Protein AF-0000000079467849 (afdb_homodimer)

Sequence (388 aa):
MTEEIRRKGDKRARTRAALMQAARELAREKGFDAVTMEEVARRAGMTSGAIYGNFKNRQDLFMAIARTDWPAILPEIPPGSTFAQKMHAFAQATLAALPDRRLAAPARLSGMAHSLNHAESRAEVLKITAQSYAAGAAWLASVLQDGDSPMPPEILVVVIHALTEGLVFQRLMTPDLVPDEVFYAAFAALASPQMTEEIRRKGDKRARTRAALMQAARELAREKGFDAVTMEEVARRAGMTSGAIYGNFKNRQDLFMAIARTDWPAILPEIPPGSTFAQKMHAFAQATLAALPDRRLAAPARLSGMAHSLNHAESRAEVLKITAQSYAAGAAWLASVLQDGDSPMPPEILVVVIHALTEGLVFQRLMTPDLVPDEVFYAAFAALASPQ

Radius of gyration: 23.15 Å; Cα contacts (8 Å, |Δi|>4): 411; chains: 2; bounding box: 91×53×36 Å

Secondary structure (DSSP, 8-state):
-HHHHHHHHHHHHHHHHHHHHHHHHHHHHH-GGG--HHHHHHHTT--HHHHHHH-SSHHHHHHHHHHHHS--------TT--HHHHHHHHHHHHHHTHHHHHHHHHHHHHHHHHHHT-HHHHHHHHHHHHHHHHHHHHHHHHHPPTTSSSS-HHHHHHHHHHHHHHHHHHHHH-GGGS-HHHHHHHHHHHHS--/-HHHHHHHHHHHHHHHHHHHHHHHHHHHHH-GGG--HHHHHHHTT--HHHHHHH-SSHHHHHHHHHHHHS--------TT--HHHHHHHHHHHHHHTHHHHHHHHHHHHHHHHHHHT-HHHHHHHHHHHHHHHHHHHHHHHHHPPTTSSSS-HHHHHHHHHHHHHHHHHHHHH-GGGS-HHHHHHHHHHHHS--

Foldseek 3Di:
DVVVVVVVVVVLVVLLVLLLVLLVVVCVVPNLVPDFLCSSQVSSVHHSVSSCVNAVGSLRSLVVNCCVLPPDQDFDDDAPDAQLRVLQRLLVSLVVCLVSCLVCVVVVVSLVVVLVVPVVSVVVVVVVVVVVLVVQLVVCVVRDDPLQFPDRSSVVSVVSVVVSVVLSVCCSVPVVVRDSVNSSVVSSVRRPRD/DVVVVVVVVVVLVVLLVLLLVLLVVVCVVPNLVPDFLCSSQVSSVHDSVSSCVNAVGSLRSLVVNCCVLPPDQDFDDDAPDAQLRVLQRLLVSLVVCLVSCLVCVVVVVSLVVVLVVDVVSVVVVVVVVVVVLVVQLVVCVVRDDPLRFPDRSSVVSVVSVVVSVVLSVCCSVPVPVRDSVNSSVVSSVRRPRD

pLDDT: mean 91.34, std 8.25, range [42.09, 98.69]

Organism: NCBI:txid2803784

Structure (mmCIF, N/CA/C/O backbone):
data_AF-0000000079467849-model_v1
#
loop_
_entity.id
_entity.type
_entity.pdbx_description
1 polymer 'TetR/AcrR family transcriptional regulator'
#
loop_
_atom_site.group_PDB
_atom_site.id
_atom_site.type_symbol
_atom_site.label_atom_id
_atom_site.label_alt_id
_atom_site.label_comp_id
_atom_site.label_asym_id
_atom_site.label_entity_id
_atom_site.label_seq_id
_atom_site.pdbx_PDB_ins_code
_atom_site.Cartn_x
_atom_site.Cartn_y
_atom_site.Cartn_z
_atom_site.occupancy
_atom_site.B_iso_or_equiv
_atom_site.auth_seq_id
_atom_site.auth_comp_id
_atom_site.auth_asym_id
_atom_site.auth_atom_id
_atom_site.pdbx_PDB_model_num
ATOM 1 N N . MET A 1 1 ? 46.875 6.262 4.211 1 66.44 1 MET A N 1
ATOM 2 C CA . MET A 1 1 ? 45.906 6.824 3.275 1 66.44 1 MET A CA 1
ATOM 3 C C . MET A 1 1 ? 44.594 6.051 3.318 1 66.44 1 MET A C 1
ATOM 5 O O . MET A 1 1 ? 43.5 6.648 3.434 1 66.44 1 MET A O 1
ATOM 9 N N . THR A 1 2 ? 44.719 4.762 3.471 1 78.06 2 THR A N 1
ATOM 10 C CA . THR A 1 2 ? 43.562 3.881 3.512 1 78.06 2 THR A CA 1
ATOM 11 C C . THR A 1 2 ? 42.812 4.039 4.832 1 78.06 2 THR A C 1
ATOM 13 O O . THR A 1 2 ? 41.562 4.07 4.848 1 78.06 2 THR A O 1
ATOM 16 N N . GLU A 1 3 ? 43.531 4.258 5.852 1 79.12 3 GLU A N 1
ATOM 17 C CA . GLU A 1 3 ? 42.938 4.391 7.172 1 79.12 3 GLU A CA 1
ATOM 18 C C . GLU A 1 3 ? 42.219 5.734 7.324 1 79.12 3 GLU A C 1
ATOM 20 O O . GLU A 1 3 ? 41.188 5.824 7.98 1 79.12 3 GLU A O 1
ATOM 25 N N . GLU A 1 4 ? 42.844 6.691 6.84 1 70.12 4 GLU A N 1
ATOM 26 C CA . GLU A 1 4 ? 42.25 8.023 6.871 1 70.12 4 GLU A CA 1
ATOM 27 C C . GLU A 1 4 ? 40.969 8.07 6.07 1 70.12 4 GLU A C 1
ATOM 29 O O . GLU A 1 4 ? 40 8.719 6.48 1 70.12 4 GLU A O 1
ATOM 34 N N . ILE A 1 5 ? 40.969 7.43 4.965 1 69.06 5 ILE A N 1
ATOM 35 C CA . ILE A 1 5 ? 39.781 7.352 4.121 1 69.06 5 ILE A CA 1
ATOM 36 C C . ILE A 1 5 ? 38.688 6.598 4.859 1 69.06 5 ILE A C 1
ATOM 38 O O . ILE A 1 5 ? 37.531 6.992 4.809 1 69.06 5 ILE A O 1
ATOM 42 N N . ARG A 1 6 ? 39.031 5.633 5.543 1 71.38 6 ARG A N 1
ATOM 43 C CA . ARG A 1 6 ? 38.062 4.852 6.309 1 71.38 6 ARG A CA 1
ATOM 44 C C . ARG A 1 6 ? 37.469 5.672 7.457 1 71.38 6 ARG A C 1
ATOM 46 O O . ARG A 1 6 ? 36.281 5.652 7.699 1 71.38 6 ARG A O 1
ATOM 53 N N . ARG A 1 7 ? 38.312 6.395 8.109 1 67.19 7 ARG A N 1
ATOM 54 C CA . ARG A 1 7 ? 37.875 7.223 9.227 1 67.19 7 ARG A CA 1
ATOM 55 C C . ARG A 1 7 ? 36.938 8.336 8.742 1 67.19 7 ARG A C 1
ATOM 57 O O . ARG A 1 7 ? 35.938 8.625 9.383 1 67.19 7 ARG A O 1
ATOM 64 N N . LYS A 1 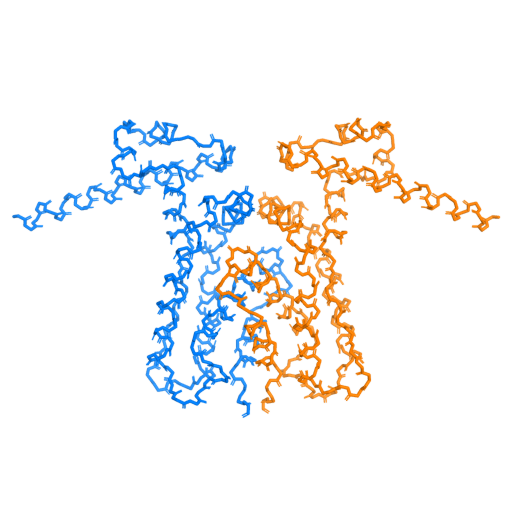8 ? 37.312 8.914 7.594 1 70.75 8 LYS A N 1
ATOM 65 C CA . LYS A 1 8 ? 36.469 9.969 7.012 1 70.75 8 LYS A CA 1
ATOM 66 C C . LYS A 1 8 ? 35.125 9.43 6.555 1 70.75 8 LYS A C 1
ATOM 68 O O . LYS A 1 8 ? 34.094 10.094 6.707 1 70.75 8 LYS A O 1
ATOM 73 N N . GLY A 1 9 ? 35.188 8.25 5.98 1 75.81 9 GLY A N 1
ATOM 74 C CA . GLY A 1 9 ? 33.969 7.559 5.598 1 75.81 9 GLY A CA 1
ATOM 75 C C . GLY A 1 9 ? 33.062 7.238 6.781 1 75.81 9 GLY A C 1
ATOM 76 O O . GLY A 1 9 ? 31.844 7.438 6.719 1 75.81 9 GLY A O 1
ATOM 77 N N . ASP A 1 10 ? 33.688 6.887 7.75 1 81.56 10 ASP A N 1
ATOM 78 C CA . ASP A 1 10 ? 32.969 6.551 8.977 1 81.56 10 ASP A CA 1
ATOM 79 C C . ASP A 1 10 ? 32.344 7.793 9.602 1 81.56 10 ASP A C 1
ATOM 81 O O . ASP A 1 10 ? 31.188 7.746 10.062 1 81.56 10 ASP A O 1
ATOM 85 N N . LYS A 1 11 ? 33.156 8.898 9.633 1 83.56 11 LYS A N 1
ATOM 86 C CA . LYS A 1 11 ? 32.625 10.148 10.18 1 83.56 11 LYS A CA 1
ATOM 87 C C . LYS A 1 11 ? 31.438 10.656 9.359 1 83.56 11 LYS A C 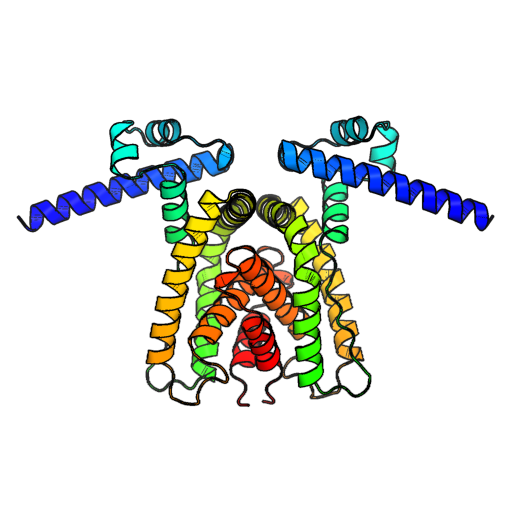1
ATOM 89 O O . LYS A 1 11 ? 30.453 11.117 9.922 1 83.56 11 LYS A O 1
ATOM 94 N N . ARG A 1 12 ? 31.578 10.547 8.039 1 87.31 12 ARG A N 1
ATOM 95 C CA . ARG A 1 12 ? 30.5 10.977 7.156 1 87.31 12 ARG A CA 1
ATOM 96 C C . ARG A 1 12 ? 29.25 10.133 7.375 1 87.31 12 ARG A C 1
ATOM 98 O O . ARG A 1 12 ? 28.125 10.664 7.391 1 87.31 12 ARG A O 1
ATOM 105 N N . ALA A 1 13 ? 29.5 8.922 7.527 1 90.25 13 ALA A N 1
ATOM 106 C CA . ALA A 1 13 ? 28.375 8.016 7.754 1 90.25 13 ALA A CA 1
ATOM 107 C C . ALA A 1 13 ? 27.672 8.328 9.062 1 90.25 13 ALA A C 1
ATOM 109 O O . ALA A 1 13 ? 26.438 8.305 9.133 1 90.25 13 ALA A O 1
ATOM 110 N N . ARG A 1 14 ? 28.391 8.656 10.016 1 91.38 14 ARG A N 1
ATOM 111 C CA . ARG A 1 14 ? 27.828 9.008 11.305 1 91.38 14 ARG A CA 1
ATOM 112 C C . ARG A 1 14 ? 27.047 10.32 11.219 1 91.38 14 ARG A C 1
ATOM 114 O O . ARG A 1 14 ? 25.953 10.438 11.797 1 91.38 14 ARG A O 1
ATOM 121 N N . THR A 1 15 ? 27.625 11.258 10.539 1 93.69 15 THR A N 1
ATOM 122 C CA . THR A 1 15 ? 26.953 12.547 10.344 1 93.69 15 THR A CA 1
ATOM 123 C C . THR A 1 15 ? 25.641 12.359 9.594 1 93.69 15 THR A C 1
ATOM 125 O O . THR A 1 15 ? 24.609 12.883 10.008 1 93.69 15 THR A O 1
ATOM 128 N N . ARG A 1 16 ? 25.734 11.625 8.57 1 94.44 16 ARG A N 1
ATOM 129 C CA . ARG A 1 16 ? 24.531 11.367 7.773 1 94.44 16 ARG A CA 1
ATOM 130 C C . ARG A 1 16 ? 23.453 10.695 8.609 1 94.44 16 ARG A C 1
ATOM 132 O O . ARG A 1 16 ? 22.281 11.078 8.547 1 94.44 16 ARG A O 1
ATOM 139 N N . ALA A 1 17 ? 23.844 9.781 9.398 1 94.69 17 ALA A N 1
ATOM 140 C CA . ALA A 1 17 ? 22.891 9.062 10.242 1 94.69 17 ALA A CA 1
ATOM 141 C C . ALA A 1 17 ? 22.234 10 11.25 1 94.69 17 ALA A C 1
ATOM 143 O O . ALA A 1 17 ? 21.031 9.914 11.5 1 94.69 17 ALA A O 1
ATOM 144 N N . ALA A 1 18 ? 23 10.859 11.82 1 95.38 18 ALA A N 1
ATOM 145 C CA . ALA A 1 18 ? 22.484 11.812 12.797 1 95.38 18 ALA A CA 1
ATOM 146 C C . ALA A 1 18 ? 21.5 12.781 12.148 1 95.38 18 ALA A C 1
ATOM 148 O O . ALA A 1 18 ? 20.469 13.109 12.734 1 95.38 18 ALA A O 1
ATOM 149 N N . LEU A 1 19 ? 21.859 13.195 10.992 1 96.44 19 LEU A N 1
ATOM 150 C CA . LEU A 1 19 ? 20.984 14.109 10.258 1 96.44 19 LEU A CA 1
ATOM 151 C C . LEU A 1 19 ? 19.672 13.43 9.883 1 96.44 19 LEU A C 1
ATOM 153 O O . LEU A 1 19 ? 18.594 14.023 10.016 1 96.44 19 LEU A O 1
ATOM 157 N N . MET A 1 20 ? 19.75 12.211 9.453 1 95.75 20 MET A N 1
ATOM 158 C CA . MET A 1 20 ? 18.547 11.469 9.094 1 95.75 20 MET A CA 1
ATOM 159 C C . MET A 1 20 ? 17.672 11.227 10.32 1 95.75 20 MET A C 1
ATOM 161 O O . MET A 1 20 ? 16.438 11.32 10.242 1 95.75 20 MET A O 1
ATOM 165 N N . GLN A 1 21 ? 18.312 10.977 11.422 1 95.25 21 GLN A N 1
ATOM 166 C CA . GLN A 1 21 ? 17.562 10.781 12.656 1 95.25 21 GLN A CA 1
ATOM 167 C C . GLN A 1 21 ? 16.828 12.062 13.062 1 95.25 21 GLN A C 1
ATOM 169 O O . GLN A 1 21 ? 15.664 12.023 13.445 1 95.25 21 GLN A O 1
ATOM 174 N N . ALA A 1 22 ? 17.484 13.133 12.969 1 96 22 ALA A N 1
ATOM 175 C CA . ALA A 1 22 ? 16.891 14.43 13.266 1 96 22 ALA A CA 1
ATOM 176 C C . ALA A 1 22 ? 15.703 14.711 12.344 1 96 22 ALA A C 1
ATOM 178 O O . ALA A 1 22 ? 14.656 15.195 12.797 1 96 22 ALA A O 1
ATOM 179 N N . ALA A 1 23 ? 15.891 14.383 11.125 1 94.88 23 ALA A N 1
ATOM 180 C CA . ALA A 1 23 ? 14.836 14.594 10.133 1 94.88 23 ALA A CA 1
ATOM 181 C C . ALA A 1 23 ? 13.609 13.734 10.453 1 94.88 23 ALA A C 1
ATOM 183 O O . ALA A 1 23 ? 12.477 14.211 10.352 1 94.88 23 ALA A O 1
ATOM 184 N N . ARG A 1 24 ? 13.828 12.5 10.828 1 91.88 24 ARG A N 1
ATOM 185 C CA . ARG A 1 24 ? 12.742 11.602 11.219 1 91.88 24 ARG A CA 1
ATOM 186 C C . ARG A 1 24 ? 11.938 12.188 12.375 1 91.88 24 ARG A C 1
ATOM 188 O O . ARG A 1 24 ? 10.703 12.164 12.352 1 91.88 24 ARG A O 1
ATOM 195 N N . GLU A 1 25 ? 12.664 12.656 13.312 1 91 25 GLU A N 1
ATOM 196 C CA . GLU A 1 25 ? 12.023 13.211 14.508 1 91 25 GLU A CA 1
ATOM 197 C C . GLU A 1 25 ? 11.195 14.445 14.164 1 91 25 GLU A C 1
ATOM 199 O O . GLU A 1 25 ? 10.055 14.578 14.617 1 91 25 GLU A O 1
ATOM 204 N N . LEU A 1 26 ? 11.734 15.289 13.383 1 90.81 26 LEU A N 1
ATOM 205 C CA . LEU A 1 26 ? 11.031 16.5 12.984 1 90.81 26 LEU A CA 1
ATOM 206 C C . LEU A 1 26 ? 9.797 16.156 12.148 1 90.81 26 LEU A C 1
ATOM 208 O O . LEU A 1 26 ? 8.734 16.75 12.344 1 90.81 26 LEU A O 1
ATOM 212 N N . ALA A 1 27 ? 9.938 15.219 11.266 1 87.19 27 ALA A N 1
ATOM 213 C CA . ALA A 1 27 ? 8.82 14.82 10.414 1 87.19 27 ALA A CA 1
ATOM 214 C C . ALA A 1 27 ? 7.684 14.234 11.25 1 87.19 27 ALA A C 1
ATOM 216 O O . ALA A 1 27 ? 6.508 14.445 10.945 1 87.19 27 ALA A O 1
ATOM 217 N N . ARG A 1 28 ? 8.07 13.5 12.25 1 81.5 28 ARG A N 1
ATOM 218 C CA . ARG A 1 28 ? 7.074 12.938 13.156 1 81.5 28 ARG A CA 1
ATOM 219 C C . ARG A 1 28 ? 6.332 14.031 13.906 1 81.5 28 ARG A C 1
ATOM 221 O O . ARG A 1 28 ? 5.133 13.922 14.156 1 81.5 28 ARG A O 1
ATOM 228 N N . GLU A 1 29 ? 7.027 15.086 14.195 1 81.81 29 GLU A N 1
ATOM 229 C CA . GLU A 1 29 ? 6.484 16.172 15.008 1 81.81 29 GLU A CA 1
ATOM 230 C C . GLU A 1 29 ? 5.617 17.109 14.172 1 81.81 29 GLU A C 1
ATOM 232 O O . GLU A 1 29 ? 4.559 17.547 14.625 1 81.81 29 GLU A O 1
ATOM 237 N N . LYS A 1 30 ? 6.051 17.391 12.914 1 81.44 30 LYS A N 1
ATOM 238 C CA . LYS A 1 30 ? 5.375 18.5 12.234 1 81.44 30 LYS A CA 1
ATOM 239 C C . LYS A 1 30 ? 5.023 18.125 10.797 1 81.44 30 LYS A C 1
ATOM 241 O O . LYS A 1 30 ? 4.426 18.938 10.07 1 81.44 30 LYS A O 1
ATOM 246 N N . GLY A 1 31 ? 5.355 16.906 10.438 1 76.56 31 GLY A N 1
ATOM 247 C CA . GLY A 1 31 ? 5.074 16.484 9.07 1 76.56 31 GLY A CA 1
ATOM 248 C C . GLY A 1 31 ? 6.223 16.75 8.117 1 76.56 31 GLY A C 1
ATOM 249 O O . GLY A 1 31 ? 6.984 17.703 8.305 1 76.56 31 GLY A O 1
ATOM 250 N N . PHE A 1 32 ? 6.32 16.062 7.047 1 77.31 32 PHE A N 1
ATOM 251 C CA . PHE A 1 32 ? 7.402 16.094 6.07 1 77.31 32 PHE A CA 1
ATOM 252 C C . PHE A 1 32 ? 7.492 17.469 5.402 1 77.31 32 PHE A C 1
ATOM 254 O O . PHE A 1 32 ? 8.586 17.984 5.184 1 77.31 32 PHE A O 1
ATOM 261 N N . ASP A 1 33 ? 6.32 18.016 5.152 1 76 33 ASP A N 1
ATOM 262 C CA . ASP A 1 33 ? 6.273 19.25 4.367 1 76 33 ASP A CA 1
ATOM 263 C C . ASP A 1 33 ? 6.77 20.438 5.184 1 76 33 ASP A C 1
ATOM 265 O O . ASP A 1 33 ? 7.203 21.453 4.617 1 76 33 ASP A O 1
ATOM 269 N N . ALA A 1 34 ? 6.785 20.266 6.43 1 83.12 34 ALA A N 1
ATOM 270 C CA . ALA A 1 34 ? 7.113 21.406 7.293 1 83.12 34 ALA A CA 1
ATOM 271 C C . ALA A 1 34 ? 8.578 21.359 7.715 1 83.12 34 ALA A C 1
ATOM 273 O O . ALA A 1 34 ? 9.07 22.297 8.352 1 83.12 34 ALA A O 1
ATOM 274 N N . VAL A 1 35 ? 9.227 20.312 7.367 1 90.75 35 VAL A N 1
ATOM 275 C CA . VAL A 1 35 ? 10.617 20.141 7.789 1 90.75 35 VAL A CA 1
ATOM 276 C C . VAL A 1 35 ? 11.539 20.906 6.832 1 90.75 35 VAL A C 1
ATOM 278 O O . VAL A 1 35 ? 11.391 20.797 5.613 1 90.75 35 VAL A O 1
ATOM 281 N N . THR A 1 36 ? 12.461 21.703 7.445 1 94.25 36 THR A N 1
ATOM 282 C CA . THR A 1 36 ? 13.453 22.375 6.625 1 94.25 36 THR A CA 1
ATOM 283 C C . THR A 1 36 ? 14.852 21.812 6.883 1 94.25 36 THR A C 1
ATOM 285 O O . THR A 1 36 ? 15.086 21.188 7.926 1 94.25 36 THR A O 1
ATOM 288 N N . MET A 1 37 ? 15.711 22.078 5.949 1 96.12 37 MET A N 1
ATOM 289 C CA . MET A 1 37 ? 17.094 21.625 6.086 1 96.12 37 MET A CA 1
ATOM 290 C C . MET A 1 37 ? 17.75 22.25 7.301 1 96.12 37 MET A C 1
ATOM 292 O O . MET A 1 37 ? 18.438 21.578 8.062 1 96.12 37 MET A O 1
ATOM 296 N N . GLU A 1 38 ? 17.5 23.469 7.496 1 96.06 38 GLU A N 1
ATOM 297 C CA . GLU A 1 38 ? 18.109 24.203 8.602 1 96.06 38 GLU A CA 1
ATOM 298 C C . GLU A 1 38 ? 17.625 23.672 9.945 1 96.06 38 GLU A C 1
ATOM 300 O O . GLU A 1 38 ? 18.406 23.562 10.891 1 96.06 38 GLU A O 1
ATOM 305 N N . GLU A 1 39 ? 16.406 23.391 10.031 1 96.31 39 GLU A N 1
ATOM 306 C CA . GLU A 1 39 ? 15.852 22.844 11.258 1 96.31 39 GLU A CA 1
ATOM 307 C C . GLU A 1 39 ? 16.469 21.484 11.586 1 96.31 39 GLU A C 1
ATOM 309 O O . GLU A 1 39 ? 16.719 21.172 12.75 1 96.31 39 GLU A O 1
ATOM 314 N N . VAL A 1 40 ? 16.672 20.672 10.547 1 97.38 40 VAL A N 1
ATOM 315 C CA . VAL A 1 40 ? 17.266 19.359 10.719 1 97.38 40 VAL A CA 1
ATOM 316 C C . VAL A 1 40 ? 18.688 19.5 11.258 1 97.38 40 VAL A C 1
ATOM 318 O O . VAL A 1 40 ? 19.078 18.812 12.203 1 97.38 40 VAL A O 1
ATOM 321 N N . ALA A 1 41 ? 19.406 20.438 10.648 1 97.25 41 ALA A N 1
ATOM 322 C CA . ALA A 1 41 ? 20.781 20.688 11.109 1 97.25 41 ALA A CA 1
ATOM 323 C C . ALA A 1 41 ? 20.797 21.109 12.57 1 97.25 41 ALA A C 1
ATOM 325 O O . ALA A 1 41 ? 21.562 20.562 13.367 1 97.25 41 ALA A O 1
ATOM 326 N N . ARG A 1 42 ? 19.922 21.984 12.875 1 97.06 42 ARG A N 1
ATOM 327 C CA . ARG A 1 42 ? 19.828 22.5 14.242 1 97.06 42 ARG A CA 1
ATOM 328 C C . ARG A 1 42 ? 19.469 21.375 15.219 1 97.06 42 ARG A C 1
ATOM 330 O O . ARG A 1 42 ? 20.094 21.25 16.281 1 97.06 42 ARG A O 1
ATOM 337 N N . ARG A 1 43 ? 18.562 20.594 14.852 1 96.62 43 ARG A N 1
ATOM 338 C CA . ARG A 1 43 ? 18.125 19.484 15.703 1 96.62 43 ARG A CA 1
ATOM 339 C C . ARG A 1 43 ? 19.25 18.484 15.914 1 96.62 43 ARG A C 1
ATOM 341 O O . ARG A 1 43 ? 19.359 17.875 16.984 1 96.62 43 ARG A O 1
ATOM 348 N N . ALA A 1 44 ? 20.047 18.312 14.93 1 96.75 44 ALA A N 1
ATOM 349 C CA . ALA A 1 44 ? 21.156 17.359 14.992 1 96.75 44 ALA A CA 1
ATOM 350 C C . ALA A 1 44 ? 22.359 17.984 15.688 1 96.75 44 ALA A C 1
ATOM 352 O O . ALA A 1 44 ? 23.375 17.312 15.883 1 96.75 44 ALA A O 1
ATOM 353 N N . GLY A 1 45 ? 22.281 19.25 16.016 1 96.69 45 GLY A N 1
ATOM 354 C CA . GLY A 1 45 ? 23.391 19.938 16.641 1 96.69 45 GLY A CA 1
ATOM 355 C C . GLY A 1 45 ? 24.531 20.219 15.672 1 96.69 45 GLY A C 1
ATOM 356 O O . GLY A 1 45 ? 25.703 20.188 16.047 1 96.69 45 GLY A O 1
ATOM 357 N N . MET A 1 46 ? 24.141 20.453 14.5 1 95.75 46 MET A N 1
ATOM 358 C CA . MET A 1 46 ? 25.156 20.625 13.461 1 95.75 46 MET A CA 1
ATOM 359 C C . MET A 1 46 ? 24.953 21.938 12.719 1 95.75 46 MET A C 1
ATOM 361 O O . MET A 1 46 ? 23.922 22.594 12.883 1 95.75 46 MET A O 1
ATOM 365 N N . THR A 1 47 ? 25.938 22.234 11.922 1 92 47 THR A N 1
ATOM 366 C CA . THR A 1 47 ? 25.875 23.469 11.141 1 92 47 THR A CA 1
ATOM 367 C C . THR A 1 47 ? 25.094 23.25 9.844 1 92 47 THR A C 1
ATOM 369 O O . THR A 1 47 ? 24.891 22.109 9.422 1 92 47 THR A O 1
ATOM 372 N N . SER A 1 48 ? 24.703 24.406 9.242 1 92.25 48 SER A N 1
ATOM 373 C CA . SER A 1 48 ? 24.062 24.344 7.934 1 92.25 48 SER A CA 1
ATOM 374 C C . SER A 1 48 ? 25 23.766 6.883 1 92.25 48 SER A C 1
ATOM 376 O O . SER A 1 48 ? 24.562 23.078 5.957 1 92.25 48 SER A O 1
ATOM 378 N N . GLY A 1 49 ? 26.188 24.031 7.066 1 91.62 49 GLY A N 1
ATOM 379 C CA . GLY A 1 49 ? 27.172 23.469 6.156 1 91.62 49 GLY A CA 1
ATOM 380 C C . GLY A 1 49 ? 27.219 21.953 6.172 1 91.62 49 GLY A C 1
ATOM 381 O O . GLY A 1 49 ? 27.375 21.312 5.125 1 91.62 49 GLY A O 1
ATOM 382 N N . ALA A 1 50 ? 27.062 21.422 7.273 1 92.06 50 ALA A N 1
ATOM 383 C CA . ALA A 1 50 ? 27.094 19.984 7.441 1 92.06 50 ALA A CA 1
ATOM 384 C C . ALA A 1 50 ? 25.938 19.312 6.707 1 92.06 50 ALA A C 1
ATOM 386 O O . ALA A 1 50 ? 26.109 18.281 6.051 1 92.06 50 ALA A O 1
ATOM 387 N N . ILE A 1 51 ? 24.672 19.875 6.828 1 94.75 51 ILE A N 1
ATOM 388 C CA . ILE A 1 51 ? 23.531 19.25 6.199 1 94.75 51 ILE A CA 1
ATOM 389 C C . ILE A 1 51 ? 23.625 19.391 4.684 1 94.75 51 ILE A C 1
ATOM 391 O O . ILE A 1 51 ? 23.328 18.438 3.945 1 94.75 51 ILE A O 1
ATOM 395 N N . TYR A 1 52 ? 24.125 20.469 4.199 1 94.69 52 TYR A N 1
ATOM 396 C CA . TYR A 1 52 ? 24.188 20.688 2.758 1 94.69 52 TYR A CA 1
ATOM 397 C C . TYR A 1 52 ? 25.391 19.984 2.146 1 94.69 52 TYR A C 1
ATOM 399 O O . TYR A 1 52 ? 25.438 19.75 0.938 1 94.69 52 TYR A O 1
ATOM 407 N N . GLY A 1 53 ? 26.344 19.672 2.936 1 94.88 53 GLY A N 1
ATOM 408 C CA . GLY A 1 53 ? 27.453 18.844 2.494 1 94.88 53 GLY A CA 1
ATOM 409 C C . GLY A 1 53 ? 27.062 17.375 2.324 1 94.88 53 GLY A C 1
ATOM 410 O O . GLY A 1 53 ? 27.703 16.641 1.584 1 94.88 53 GLY A O 1
ATOM 411 N N . ASN A 1 54 ? 26.016 17 2.959 1 95.69 54 ASN A N 1
ATOM 412 C CA . ASN A 1 54 ? 25.594 15.602 2.951 1 95.69 54 ASN A CA 1
ATOM 413 C C . ASN A 1 54 ? 24.359 15.383 2.076 1 95.69 54 ASN A C 1
ATOM 415 O O . ASN A 1 54 ? 24.188 14.305 1.507 1 95.69 54 ASN A O 1
ATOM 419 N N . PHE A 1 55 ? 23.453 16.375 2.051 1 95.88 55 PHE A N 1
ATOM 420 C CA . PHE A 1 55 ? 22.219 16.266 1.297 1 95.88 55 PHE A CA 1
ATOM 421 C C . PHE A 1 55 ? 21.969 17.531 0.483 1 95.88 55 PHE A C 1
ATOM 423 O O . PHE A 1 55 ? 22.047 18.641 1.011 1 95.88 55 PHE A O 1
ATOM 430 N N . LYS A 1 56 ? 21.609 17.328 -0.747 1 93.12 56 LYS A N 1
ATOM 431 C CA . LYS A 1 56 ? 21.438 18.438 -1.683 1 93.12 56 LYS A CA 1
ATOM 432 C C . LYS A 1 56 ? 20.219 19.266 -1.333 1 93.12 56 LYS A C 1
ATOM 434 O O . LYS A 1 56 ? 20.219 20.5 -1.508 1 93.12 56 LYS A O 1
ATOM 439 N N . ASN A 1 57 ? 19.172 18.656 -0.944 1 91.44 57 ASN A N 1
ATOM 440 C CA . ASN A 1 57 ? 17.906 19.281 -0.599 1 91.44 57 ASN A CA 1
ATOM 441 C C . ASN A 1 57 ? 17.031 18.375 0.267 1 91.44 57 ASN A C 1
ATOM 443 O O . ASN A 1 57 ? 17.453 17.266 0.626 1 91.44 57 ASN A O 1
ATOM 447 N N . ARG A 1 58 ? 15.961 18.812 0.604 1 90.94 58 ARG A N 1
ATOM 448 C CA . ARG A 1 58 ? 15.055 18.078 1.474 1 90.94 58 ARG A CA 1
ATOM 449 C C . ARG A 1 58 ? 14.641 16.75 0.841 1 90.94 58 ARG A C 1
ATOM 451 O O . ARG A 1 58 ? 14.562 15.727 1.523 1 90.94 58 ARG A O 1
ATOM 458 N N . GLN A 1 59 ? 14.445 16.812 -0.412 1 87.19 59 GLN A N 1
ATOM 459 C CA . GLN A 1 59 ? 14.031 15.602 -1.126 1 87.19 59 GLN A CA 1
ATOM 460 C C . GLN A 1 59 ? 15.117 14.531 -1.061 1 87.19 59 GLN A C 1
ATOM 462 O O . GLN A 1 59 ? 14.82 13.359 -0.809 1 87.19 59 GLN A O 1
ATOM 467 N N . ASP A 1 60 ? 16.281 14.984 -1.309 1 90.25 60 ASP A N 1
ATOM 468 C CA . ASP A 1 60 ? 17.422 14.078 -1.219 1 90.25 60 ASP A CA 1
ATOM 469 C C . ASP A 1 60 ? 17.516 13.445 0.17 1 90.25 60 ASP A C 1
ATOM 471 O O . ASP A 1 60 ? 17.766 12.25 0.299 1 90.25 60 ASP A O 1
ATOM 475 N N . LEU A 1 61 ? 17.328 14.25 1.151 1 93.19 61 LEU A N 1
ATOM 476 C CA . LEU A 1 61 ? 17.375 13.797 2.537 1 93.19 61 LEU A CA 1
ATOM 477 C C . LEU A 1 61 ? 16.281 12.766 2.807 1 93.19 61 LEU A C 1
ATOM 479 O O . LEU A 1 61 ? 16.562 11.68 3.326 1 93.19 61 LEU A O 1
ATOM 483 N N . PHE A 1 62 ? 15.109 12.992 2.387 1 89.62 62 PHE A N 1
ATOM 484 C CA . PHE A 1 62 ? 13.984 12.109 2.689 1 89.62 62 PHE A CA 1
ATOM 485 C C . PHE A 1 62 ? 14.062 10.836 1.861 1 89.62 62 PHE A C 1
ATOM 487 O O . PHE A 1 62 ? 13.664 9.758 2.324 1 89.62 62 PHE A O 1
ATOM 494 N N . MET A 1 63 ? 14.562 10.898 0.716 1 88.44 63 MET A N 1
ATOM 495 C CA . MET A 1 63 ? 14.773 9.703 -0.095 1 88.44 63 MET A CA 1
ATOM 496 C C . MET A 1 63 ? 15.812 8.781 0.542 1 88.44 63 MET A C 1
ATOM 498 O O . MET A 1 63 ? 15.672 7.559 0.507 1 88.44 63 MET A O 1
ATOM 502 N N . ALA A 1 64 ? 16.828 9.398 1.103 1 91.38 64 ALA A N 1
ATOM 503 C CA . ALA A 1 64 ? 17.828 8.617 1.814 1 91.38 64 ALA A CA 1
ATOM 504 C C . ALA A 1 64 ? 17.219 7.906 3.021 1 91.38 64 ALA A C 1
ATOM 506 O O . ALA A 1 64 ? 17.531 6.742 3.287 1 91.38 64 ALA A O 1
ATOM 507 N N . ILE A 1 65 ? 16.391 8.586 3.676 1 91.69 65 ILE A N 1
ATOM 508 C CA . ILE A 1 65 ? 15.695 8.008 4.824 1 91.69 65 ILE A CA 1
ATOM 509 C C . ILE A 1 65 ? 14.805 6.855 4.359 1 91.69 65 ILE A C 1
ATOM 511 O O . ILE A 1 65 ? 14.812 5.777 4.961 1 91.69 65 ILE A O 1
ATOM 515 N N . ALA A 1 66 ? 14.102 7.062 3.287 1 88.81 66 ALA A N 1
ATOM 516 C CA . ALA A 1 66 ? 13.203 6.043 2.75 1 88.81 66 ALA A CA 1
ATOM 517 C C . ALA A 1 66 ? 13.977 4.777 2.387 1 88.81 66 ALA A C 1
ATOM 519 O O . ALA A 1 66 ? 13.523 3.664 2.682 1 88.81 66 ALA A O 1
ATOM 520 N N . ARG A 1 67 ? 15.086 4.957 1.804 1 88.25 67 ARG A N 1
ATOM 521 C CA . ARG A 1 67 ? 15.906 3.822 1.396 1 88.25 67 ARG A CA 1
ATOM 522 C C . ARG A 1 67 ? 16.406 3.043 2.609 1 88.25 67 ARG A C 1
ATOM 524 O O . ARG A 1 67 ? 16.484 1.813 2.578 1 88.25 67 ARG A O 1
ATOM 531 N N . THR A 1 68 ? 16.75 3.777 3.598 1 90.44 68 THR A N 1
ATOM 532 C CA . THR A 1 68 ? 17.281 3.158 4.805 1 90.44 68 THR A CA 1
ATOM 533 C C . THR A 1 68 ? 16.172 2.48 5.605 1 90.44 68 THR A C 1
ATOM 535 O O . THR A 1 68 ? 16.375 1.396 6.156 1 90.44 68 THR A O 1
ATOM 538 N N . ASP A 1 69 ? 15.086 3.072 5.684 1 92.06 69 ASP A N 1
ATOM 539 C CA . ASP A 1 69 ? 14.031 2.615 6.586 1 92.06 69 ASP A CA 1
ATOM 540 C C . ASP A 1 69 ? 13.148 1.561 5.918 1 92.06 69 ASP A C 1
ATOM 542 O O . ASP A 1 69 ? 12.406 0.845 6.59 1 92.06 69 ASP A O 1
ATOM 546 N N . TRP A 1 70 ? 13.18 1.449 4.621 1 93.81 70 TRP A N 1
ATOM 547 C CA . TRP A 1 70 ? 12.352 0.51 3.873 1 93.81 70 TRP A CA 1
ATOM 548 C C . TRP A 1 70 ? 13.188 -0.26 2.855 1 93.81 70 TRP A C 1
ATOM 550 O O . TRP A 1 70 ? 12.922 -0.197 1.652 1 93.81 70 TRP A O 1
ATOM 560 N N . PRO A 1 71 ? 14.141 -1.027 3.307 1 92.38 71 PRO A N 1
ATOM 561 C CA . PRO A 1 71 ? 15.023 -1.75 2.391 1 92.38 71 PRO A CA 1
ATOM 562 C C . PRO A 1 71 ? 14.32 -2.885 1.654 1 92.38 71 PRO A C 1
ATOM 564 O O . PRO A 1 71 ? 13.281 -3.375 2.117 1 92.38 71 PRO A O 1
ATOM 567 N N . ALA A 1 72 ? 14.859 -3.287 0.561 1 92.31 72 ALA A N 1
ATOM 568 C CA . ALA A 1 72 ? 14.359 -4.469 -0.141 1 92.31 72 ALA A CA 1
ATOM 569 C C . ALA A 1 72 ? 14.422 -5.703 0.752 1 92.31 72 ALA A C 1
ATOM 571 O O . ALA A 1 72 ? 15.352 -5.863 1.538 1 92.31 72 ALA A O 1
ATOM 572 N N . ILE A 1 73 ? 13.438 -6.535 0.637 1 94.62 73 ILE A N 1
ATOM 573 C CA . ILE A 1 73 ? 13.422 -7.824 1.321 1 94.62 73 ILE A CA 1
ATOM 574 C C . ILE A 1 73 ? 14.086 -8.883 0.441 1 94.62 73 ILE A C 1
ATOM 576 O O . ILE A 1 73 ? 13.586 -9.195 -0.645 1 94.62 73 ILE A O 1
ATOM 580 N N . LEU A 1 74 ? 15.172 -9.398 0.867 1 91.62 74 LEU A N 1
ATOM 581 C CA . LEU A 1 74 ? 15.906 -10.43 0.147 1 91.62 74 LEU A CA 1
ATOM 582 C C . LEU A 1 74 ? 15.938 -11.734 0.941 1 91.62 74 LEU A C 1
ATOM 584 O O . LEU A 1 74 ? 16.688 -11.859 1.915 1 91.62 74 LEU A O 1
ATOM 588 N N . PRO A 1 75 ? 15.148 -12.695 0.483 1 95.31 75 PRO A N 1
ATOM 589 C CA . PRO A 1 75 ? 15.164 -13.977 1.193 1 95.31 75 PRO A CA 1
ATOM 590 C C . PRO A 1 75 ? 16.469 -14.75 0.989 1 95.31 75 PRO A C 1
ATOM 592 O O . PRO A 1 75 ? 17.156 -14.539 -0.007 1 95.31 75 PRO A O 1
ATOM 595 N N . GLU A 1 76 ? 16.75 -15.57 1.977 1 90.88 76 GLU A N 1
ATOM 596 C CA . GLU A 1 76 ? 17.812 -16.562 1.79 1 90.88 76 GLU A CA 1
ATOM 597 C C . GLU A 1 76 ? 17.297 -17.766 1.021 1 90.88 76 GLU A C 1
ATOM 599 O O . GLU A 1 76 ? 16.375 -18.453 1.475 1 90.88 76 GLU A O 1
ATOM 604 N N . ILE A 1 77 ? 17.875 -18 -0.095 1 92.5 77 ILE A N 1
ATOM 605 C CA . ILE A 1 77 ? 17.438 -19.094 -0.953 1 92.5 77 ILE A CA 1
ATOM 606 C C . ILE A 1 77 ? 18.547 -20.125 -1.098 1 92.5 77 ILE A C 1
ATOM 608 O O . ILE A 1 77 ? 19.547 -19.875 -1.772 1 92.5 77 ILE A O 1
ATOM 612 N N . PRO A 1 78 ? 18.391 -21.234 -0.473 1 90.19 78 PRO A N 1
ATOM 613 C CA . PRO A 1 78 ? 19.406 -22.281 -0.649 1 90.19 78 PRO A CA 1
ATOM 614 C C . PRO A 1 78 ? 19.516 -22.75 -2.1 1 90.19 78 PRO A C 1
ATOM 616 O O . PRO A 1 78 ? 18.531 -22.797 -2.822 1 90.19 78 PRO A O 1
ATOM 619 N N . PRO A 1 79 ? 20.781 -23.125 -2.451 1 88.62 79 PRO A N 1
ATOM 620 C CA . PRO A 1 79 ? 20.953 -23.672 -3.795 1 88.62 79 PRO A CA 1
ATOM 621 C C . PRO A 1 79 ? 20.062 -24.891 -4.043 1 88.62 79 PRO A C 1
ATOM 623 O O . PRO A 1 79 ? 19.875 -25.719 -3.145 1 88.62 79 PRO A O 1
ATOM 626 N N . GLY A 1 80 ? 19.5 -24.969 -5.199 1 89.19 80 GLY A N 1
ATOM 627 C CA . GLY A 1 80 ? 18.703 -26.125 -5.574 1 89.19 80 GLY A CA 1
ATOM 628 C C . GLY A 1 80 ? 17.25 -26.016 -5.164 1 89.19 80 GLY A C 1
ATOM 629 O O . GLY A 1 80 ? 16.453 -26.922 -5.406 1 89.19 80 GLY A O 1
ATOM 630 N N . SER A 1 81 ? 16.875 -24.906 -4.574 1 93.31 81 SER A N 1
ATOM 631 C CA . SER A 1 81 ? 15.484 -24.703 -4.156 1 93.31 81 SER A CA 1
ATOM 632 C C . SER A 1 81 ? 14.547 -24.688 -5.355 1 93.31 81 SER A C 1
ATOM 634 O O . SER A 1 81 ? 14.875 -24.125 -6.398 1 93.31 81 SER A O 1
ATOM 636 N N . THR A 1 82 ? 13.344 -25.359 -5.207 1 92.12 82 THR A N 1
ATOM 637 C CA . THR A 1 82 ? 12.281 -25.266 -6.203 1 92.12 82 THR A CA 1
ATOM 638 C C . THR A 1 82 ? 11.648 -23.875 -6.18 1 92.12 82 THR A C 1
ATOM 640 O O . THR A 1 82 ? 11.883 -23.094 -5.254 1 92.12 82 THR A O 1
ATOM 643 N N . PHE A 1 83 ? 10.984 -23.5 -7.195 1 93 83 PHE A N 1
ATOM 644 C CA . PHE A 1 83 ? 10.297 -22.203 -7.242 1 93 83 PHE A CA 1
ATOM 645 C C . PHE A 1 83 ? 9.344 -22.062 -6.066 1 93 83 PHE A C 1
ATOM 647 O O . PHE A 1 83 ? 9.25 -20.984 -5.469 1 93 83 PHE A O 1
ATOM 654 N N . ALA A 1 84 ? 8.625 -23.172 -5.703 1 92.5 84 ALA A N 1
ATOM 655 C CA . ALA A 1 84 ? 7.727 -23.172 -4.555 1 92.5 84 ALA A CA 1
ATOM 656 C C . ALA A 1 84 ? 8.484 -22.859 -3.268 1 92.5 84 ALA A C 1
ATOM 658 O O . ALA A 1 84 ? 8.008 -22.094 -2.426 1 92.5 84 ALA A O 1
ATOM 659 N N . GLN A 1 85 ? 9.664 -23.422 -3.127 1 94.38 85 GLN A N 1
ATOM 660 C CA . GLN A 1 85 ? 10.492 -23.172 -1.953 1 94.38 85 GLN A CA 1
ATOM 661 C C . GLN A 1 85 ? 10.984 -21.734 -1.924 1 94.38 85 GLN A C 1
ATOM 663 O O . GLN A 1 85 ? 11.109 -21.141 -0.854 1 94.38 85 GLN A O 1
ATOM 668 N N . LYS A 1 86 ? 11.32 -21.219 -3.078 1 95.06 86 LYS A N 1
ATOM 669 C CA . LYS A 1 86 ? 11.734 -19.812 -3.178 1 95.06 86 LYS A CA 1
ATOM 670 C C . LYS A 1 86 ? 10.609 -18.875 -2.762 1 95.06 86 LYS A C 1
ATOM 672 O O . LYS A 1 86 ? 10.828 -17.922 -2.01 1 95.06 86 LYS A O 1
ATOM 677 N N . MET A 1 87 ? 9.391 -19.141 -3.217 1 95.12 87 MET A N 1
ATOM 678 C CA . MET A 1 87 ? 8.242 -18.344 -2.828 1 95.12 87 MET A CA 1
ATOM 679 C C . MET A 1 87 ? 7.961 -18.469 -1.335 1 95.12 87 MET A C 1
ATOM 681 O O . MET A 1 87 ? 7.59 -17.5 -0.682 1 95.12 87 MET A O 1
ATOM 685 N N . HIS A 1 88 ? 8.148 -19.656 -0.794 1 96.56 88 HIS A N 1
ATOM 686 C CA . HIS A 1 88 ? 8.039 -19.859 0.647 1 96.56 88 HIS A CA 1
ATOM 687 C C . HIS A 1 88 ? 9.055 -19 1.398 1 96.56 88 HIS A C 1
ATOM 689 O O . HIS A 1 88 ? 8.727 -18.391 2.424 1 96.56 88 HIS A O 1
ATOM 695 N N . ALA A 1 89 ? 10.266 -18.922 0.897 1 97.25 89 ALA A N 1
ATOM 696 C CA . ALA A 1 89 ? 11.312 -18.094 1.494 1 97.25 89 ALA A CA 1
ATOM 697 C C . ALA A 1 89 ? 10.938 -16.625 1.45 1 97.25 89 ALA A C 1
ATOM 699 O O . ALA A 1 89 ? 11.227 -15.875 2.385 1 97.25 89 ALA A O 1
ATOM 700 N N . PHE A 1 90 ? 10.297 -16.172 0.406 1 97.5 90 PHE A N 1
ATOM 701 C CA . PHE A 1 90 ? 9.828 -14.797 0.316 1 97.5 90 PHE A CA 1
ATOM 702 C C . PHE A 1 90 ? 8.789 -14.508 1.393 1 97.5 90 PHE A C 1
ATOM 704 O O . PHE A 1 90 ? 8.82 -13.453 2.027 1 97.5 90 PHE A O 1
ATOM 711 N N . ALA A 1 91 ? 7.84 -15.445 1.579 1 98.31 91 ALA A N 1
ATOM 712 C CA . ALA A 1 91 ? 6.844 -15.281 2.635 1 98.31 91 ALA A CA 1
ATOM 713 C C . ALA A 1 91 ? 7.508 -15.148 4 1 98.31 91 ALA A C 1
ATOM 715 O O . ALA A 1 91 ? 7.188 -14.234 4.766 1 98.31 91 ALA A O 1
ATOM 716 N N . GLN A 1 92 ? 8.477 -15.992 4.273 1 98.44 92 GLN A N 1
ATOM 717 C CA . GLN A 1 92 ? 9.18 -15.984 5.547 1 98.44 92 GLN A CA 1
ATOM 718 C C . GLN A 1 92 ? 9.945 -14.68 5.746 1 98.44 92 GLN A C 1
ATOM 720 O O . GLN A 1 92 ? 9.906 -14.094 6.832 1 98.44 92 GLN A O 1
ATOM 725 N N . ALA A 1 93 ? 10.648 -14.297 4.738 1 98.38 93 ALA A N 1
ATOM 726 C CA . ALA A 1 93 ? 11.43 -13.07 4.824 1 98.38 93 ALA A CA 1
ATOM 727 C C . ALA A 1 93 ? 10.531 -11.859 5.039 1 98.38 93 ALA A C 1
ATOM 729 O O . ALA A 1 93 ? 10.891 -10.93 5.766 1 98.38 93 ALA A O 1
ATOM 730 N N . THR A 1 94 ? 9.383 -11.828 4.375 1 98.62 94 THR A N 1
ATOM 731 C CA . THR A 1 94 ? 8.422 -10.734 4.531 1 98.62 94 THR A CA 1
ATOM 732 C C . THR A 1 94 ? 7.902 -10.68 5.965 1 98.62 94 THR A C 1
ATOM 734 O O . THR A 1 94 ? 7.883 -9.609 6.578 1 98.62 94 THR A O 1
ATOM 737 N N . LEU A 1 95 ? 7.508 -11.844 6.5 1 98.56 95 LEU A N 1
ATOM 738 C CA . LEU A 1 95 ? 7.027 -11.93 7.875 1 98.56 95 LEU A CA 1
ATOM 739 C C . LEU A 1 95 ? 8.109 -11.484 8.859 1 98.56 95 LEU A C 1
ATOM 741 O O . LEU A 1 95 ? 7.824 -10.766 9.812 1 98.56 95 LEU A O 1
ATOM 745 N N . ALA A 1 96 ? 9.352 -11.859 8.578 1 98.19 96 ALA A N 1
ATOM 746 C CA . ALA A 1 96 ? 10.469 -11.531 9.461 1 98.19 96 ALA A CA 1
ATOM 747 C C . ALA A 1 96 ? 10.75 -10.031 9.461 1 98.19 96 ALA A C 1
ATOM 749 O O . ALA A 1 96 ? 11.312 -9.5 10.422 1 98.19 96 ALA A O 1
ATOM 750 N N . ALA A 1 97 ? 10.344 -9.336 8.43 1 97.62 97 ALA A N 1
ATOM 751 C CA . ALA A 1 97 ? 10.633 -7.91 8.273 1 97.62 97 ALA A CA 1
ATOM 752 C C . ALA A 1 97 ? 9.57 -7.062 8.969 1 97.62 97 ALA A C 1
ATOM 754 O O . ALA A 1 97 ? 9.734 -5.848 9.109 1 97.62 97 ALA A O 1
ATOM 755 N N . LEU A 1 98 ? 8.453 -7.641 9.477 1 97.88 98 LEU A N 1
ATOM 756 C CA . LEU A 1 98 ? 7.266 -6.922 9.93 1 97.88 98 LEU A CA 1
ATOM 757 C C . LEU A 1 98 ? 7.602 -6 11.094 1 97.88 98 LEU A C 1
ATOM 759 O O . LEU A 1 98 ? 7.133 -4.859 11.148 1 97.88 98 LEU A O 1
ATOM 763 N N . PRO A 1 99 ? 8.477 -6.445 12.078 1 96.56 99 PRO A N 1
ATOM 764 C CA . PRO A 1 99 ? 8.773 -5.543 13.195 1 96.56 99 PRO A CA 1
ATOM 765 C C . PRO A 1 99 ? 9.43 -4.238 12.75 1 96.56 99 PRO A C 1
ATOM 767 O O . PRO A 1 99 ? 9.031 -3.16 13.195 1 96.56 99 PRO A O 1
ATOM 770 N N . ASP A 1 100 ? 10.344 -4.277 11.836 1 94.75 100 ASP A N 1
ATOM 771 C CA . ASP A 1 100 ? 10.992 -3.084 11.305 1 94.75 100 ASP A CA 1
ATOM 772 C C . ASP A 1 100 ? 10.031 -2.273 10.438 1 94.75 100 ASP A C 1
ATOM 774 O O . ASP A 1 100 ? 10.062 -1.042 10.453 1 94.75 100 ASP A O 1
ATOM 778 N N . ARG A 1 101 ? 9.203 -2.955 9.688 1 96.81 101 ARG A N 1
ATOM 779 C CA . ARG A 1 101 ? 8.234 -2.283 8.828 1 96.81 101 ARG A CA 1
ATOM 780 C C . ARG A 1 101 ? 7.199 -1.523 9.648 1 96.81 101 ARG A C 1
ATOM 782 O O . ARG A 1 101 ? 6.75 -0.445 9.258 1 96.81 101 ARG A O 1
ATOM 789 N N . ARG A 1 102 ? 6.828 -2.09 10.781 1 95.19 102 ARG A N 1
ATOM 790 C CA . ARG A 1 102 ? 5.863 -1.436 11.656 1 95.19 102 ARG A CA 1
ATOM 791 C C . ARG A 1 102 ? 6.363 -0.059 12.086 1 95.19 102 ARG A C 1
ATOM 793 O O . ARG A 1 102 ? 5.602 0.912 12.078 1 95.19 102 ARG A O 1
ATOM 800 N N . LEU A 1 103 ? 7.613 0.029 12.391 1 90.25 103 LEU A N 1
ATOM 801 C CA . LEU A 1 103 ? 8.211 1.274 12.859 1 90.25 103 LEU A CA 1
ATOM 802 C C . LEU A 1 103 ? 8.281 2.301 11.734 1 90.25 103 LEU A C 1
ATOM 804 O O . LEU A 1 103 ? 8.102 3.498 11.969 1 90.25 103 LEU A O 1
ATOM 808 N N . ALA A 1 104 ? 8.43 1.854 10.5 1 93.56 104 ALA A N 1
ATOM 809 C CA . ALA A 1 104 ? 8.695 2.742 9.375 1 93.56 104 ALA A CA 1
ATOM 810 C C . ALA A 1 104 ? 7.414 3.055 8.609 1 93.56 104 ALA A C 1
ATOM 812 O O . ALA A 1 104 ? 7.375 3.994 7.809 1 93.56 104 ALA A O 1
ATOM 813 N N . ALA A 1 105 ? 6.359 2.33 8.836 1 94.94 105 ALA A N 1
ATOM 814 C CA . ALA A 1 105 ? 5.188 2.314 7.961 1 94.94 105 ALA A CA 1
ATOM 815 C C . ALA A 1 105 ? 4.504 3.68 7.934 1 94.94 105 ALA A C 1
ATOM 817 O O . ALA A 1 105 ? 4.148 4.184 6.867 1 94.94 105 ALA A O 1
ATOM 818 N N . PRO A 1 106 ? 4.328 4.383 9.133 1 90.62 106 PRO A N 1
ATOM 819 C CA . PRO A 1 106 ? 3.672 5.691 9.07 1 90.62 106 PRO A CA 1
ATOM 820 C C . PRO A 1 106 ? 4.422 6.684 8.18 1 90.62 106 PRO A C 1
ATOM 822 O O . PRO A 1 106 ? 3.807 7.383 7.375 1 90.62 106 PRO A O 1
ATOM 825 N N . ALA A 1 107 ? 5.688 6.711 8.297 1 88.06 107 ALA A N 1
ATOM 826 C CA . ALA A 1 107 ? 6.5 7.617 7.492 1 88.06 107 ALA A CA 1
ATOM 827 C C . ALA A 1 107 ? 6.477 7.215 6.02 1 88.06 107 ALA A C 1
ATOM 829 O O . ALA A 1 107 ? 6.453 8.07 5.133 1 88.06 107 ALA A O 1
ATOM 830 N N . ARG A 1 108 ? 6.535 5.891 5.742 1 93.19 108 ARG A N 1
ATOM 831 C CA . ARG A 1 108 ? 6.48 5.379 4.375 1 93.19 108 ARG A CA 1
ATOM 832 C C . ARG A 1 108 ? 5.188 5.801 3.688 1 93.19 108 ARG A C 1
ATOM 834 O O . ARG A 1 108 ? 5.211 6.312 2.566 1 93.19 108 ARG A O 1
ATOM 841 N N . LEU A 1 109 ? 4.109 5.648 4.352 1 93.19 109 LEU A N 1
ATOM 842 C CA . LEU A 1 109 ? 2.799 5.988 3.811 1 93.19 109 LEU A CA 1
ATOM 843 C C . LEU A 1 109 ? 2.672 7.492 3.596 1 93.19 109 LEU A C 1
ATOM 845 O O . LEU A 1 109 ? 2.184 7.938 2.555 1 93.19 109 LEU A O 1
ATOM 849 N N . SER A 1 110 ? 3.125 8.273 4.551 1 88.19 110 SER A N 1
ATOM 850 C CA . SER A 1 110 ? 3.102 9.727 4.422 1 88.19 110 SER A CA 1
ATOM 851 C C . SER A 1 110 ? 3.967 10.195 3.252 1 88.19 110 SER A C 1
ATOM 853 O O . SER A 1 110 ? 3.59 11.109 2.52 1 88.19 110 SER A O 1
ATOM 855 N N . GLY A 1 111 ? 5.121 9.578 3.152 1 88.31 111 GLY A N 1
ATOM 856 C CA . GLY A 1 111 ? 5.996 9.906 2.037 1 88.31 111 GLY A CA 1
ATOM 857 C C . GLY A 1 111 ? 5.391 9.57 0.688 1 88.31 111 GLY A C 1
ATOM 858 O O . GLY A 1 111 ? 5.535 10.328 -0.271 1 88.31 111 GLY A O 1
ATOM 859 N N . MET A 1 112 ? 4.73 8.477 0.594 1 92.5 112 MET A N 1
ATOM 860 C CA . MET A 1 112 ? 4.039 8.094 -0.633 1 92.5 112 MET A CA 1
ATOM 861 C C . MET A 1 112 ? 2.938 9.094 -0.97 1 92.5 112 MET A C 1
ATOM 863 O O . MET A 1 112 ? 2.816 9.523 -2.117 1 92.5 112 MET A O 1
ATOM 867 N N . ALA A 1 113 ? 2.166 9.453 0.041 1 89.88 113 ALA A N 1
ATOM 868 C CA . ALA A 1 113 ? 1.108 10.445 -0.159 1 89.88 113 ALA A CA 1
ATOM 869 C C . ALA A 1 113 ? 1.677 11.758 -0.684 1 89.88 113 ALA A C 1
ATOM 871 O O . ALA A 1 113 ? 1.138 12.344 -1.626 1 89.88 113 ALA A O 1
ATOM 872 N N . HIS A 1 114 ? 2.725 12.164 -0.079 1 85.56 114 HIS A N 1
ATOM 873 C CA . HIS A 1 114 ? 3.393 13.398 -0.474 1 85.56 114 HIS A CA 1
ATOM 874 C C . HIS A 1 114 ? 3.896 13.32 -1.911 1 85.56 114 HIS A C 1
ATOM 876 O O . HIS A 1 114 ? 3.723 14.258 -2.688 1 85.56 114 HIS A O 1
ATOM 882 N N . SER A 1 115 ? 4.488 12.234 -2.262 1 90.06 115 SER A N 1
ATOM 883 C CA . SER A 1 115 ? 5.09 12.062 -3.58 1 90.06 115 SER A CA 1
ATOM 884 C C . SER A 1 115 ? 4.035 12.086 -4.68 1 90.06 115 SER A C 1
ATOM 886 O O . SER A 1 115 ? 4.297 12.539 -5.793 1 90.06 115 SER A O 1
ATOM 888 N N . LEU A 1 116 ? 2.85 11.648 -4.383 1 91 116 LEU A N 1
ATOM 889 C CA . LEU A 1 116 ? 1.776 11.617 -5.371 1 91 116 LEU A CA 1
ATOM 890 C C . LEU A 1 116 ? 1.322 13.031 -5.723 1 91 116 LEU A C 1
ATOM 892 O O . LEU A 1 116 ? 0.718 13.25 -6.773 1 91 116 LEU A O 1
ATOM 896 N N . ASN A 1 117 ? 1.65 13.992 -4.875 1 84.81 117 ASN A N 1
ATOM 897 C CA . ASN A 1 117 ? 1.205 15.367 -5.082 1 84.81 117 ASN A CA 1
ATOM 898 C C . ASN A 1 117 ? 2.361 16.266 -5.488 1 84.81 117 ASN A C 1
ATOM 900 O O . ASN A 1 117 ? 2.178 17.484 -5.66 1 84.81 117 ASN A O 1
ATOM 904 N N . HIS A 1 118 ? 3.543 15.672 -5.609 1 85.38 118 HIS A N 1
ATOM 905 C CA . HIS A 1 118 ? 4.727 16.453 -5.934 1 85.38 118 HIS A CA 1
ATOM 906 C C . HIS A 1 118 ? 5.547 15.797 -7.035 1 85.38 118 HIS A C 1
ATOM 908 O O . HIS A 1 118 ? 6.238 14.805 -6.789 1 85.38 118 HIS A O 1
ATOM 914 N N . ALA A 1 119 ? 5.562 16.438 -8.148 1 86.25 119 ALA A N 1
ATOM 915 C CA . ALA A 1 119 ? 6.137 15.844 -9.352 1 86.25 119 ALA A CA 1
ATOM 916 C C . ALA A 1 119 ? 7.625 15.555 -9.164 1 86.25 119 ALA A C 1
ATOM 918 O O . ALA A 1 119 ? 8.125 14.531 -9.625 1 86.25 119 ALA A O 1
ATOM 919 N N . GLU A 1 120 ? 8.328 16.422 -8.508 1 84.94 120 GLU A N 1
ATOM 920 C CA . GLU A 1 120 ? 9.766 16.234 -8.305 1 84.94 120 GLU A CA 1
ATOM 921 C C . GLU A 1 120 ? 10.039 15.047 -7.391 1 84.94 120 GLU A C 1
ATOM 923 O O . GLU A 1 120 ? 10.977 14.281 -7.625 1 84.94 120 GLU A O 1
ATOM 928 N N . SER A 1 121 ? 9.289 14.914 -6.387 1 86.56 121 SER A N 1
ATOM 929 C CA . SER A 1 121 ? 9.414 13.773 -5.484 1 86.56 121 SER A CA 1
ATOM 930 C C . SER A 1 121 ? 9.094 12.469 -6.199 1 86.56 121 SER A C 1
ATOM 932 O O . SER A 1 121 ? 9.789 11.469 -6.016 1 86.56 121 SER A O 1
ATOM 934 N N . ARG A 1 122 ? 8.133 12.523 -7.039 1 88.56 122 ARG A N 1
ATOM 935 C CA . ARG A 1 122 ? 7.727 11.328 -7.781 1 88.56 122 ARG A CA 1
ATOM 936 C C . ARG A 1 122 ? 8.82 10.883 -8.742 1 88.56 122 ARG A C 1
ATOM 938 O O . ARG A 1 122 ? 9.031 9.688 -8.938 1 88.56 122 ARG A O 1
ATOM 945 N N . ALA A 1 123 ? 9.469 11.844 -9.352 1 90 123 ALA A N 1
ATOM 946 C CA . ALA A 1 123 ? 10.57 11.531 -10.258 1 90 123 ALA A CA 1
ATOM 947 C C . ALA A 1 123 ? 11.695 10.805 -9.523 1 90 123 ALA A C 1
ATOM 949 O O . ALA A 1 123 ? 12.312 9.883 -10.07 1 90 123 ALA A O 1
ATOM 950 N N . GLU A 1 124 ? 11.953 11.211 -8.328 1 88.38 124 GLU A N 1
ATOM 951 C CA . GLU A 1 124 ? 12.977 10.555 -7.52 1 88.38 124 GLU A CA 1
ATOM 952 C C . GLU A 1 124 ? 12.547 9.148 -7.109 1 88.38 124 GLU A C 1
ATOM 954 O O . GLU A 1 124 ? 13.352 8.219 -7.117 1 88.38 124 GLU A O 1
ATOM 959 N N . VAL A 1 125 ? 11.328 8.984 -6.801 1 92.06 125 VAL A N 1
ATOM 960 C CA . VAL A 1 125 ? 10.773 7.676 -6.461 1 92.06 125 VAL A CA 1
ATOM 961 C C . VAL A 1 125 ? 10.891 6.738 -7.66 1 92.06 125 VAL A C 1
ATOM 963 O O . VAL A 1 125 ? 11.281 5.578 -7.516 1 92.06 125 VAL A O 1
ATOM 966 N N . LEU A 1 126 ? 10.578 7.262 -8.812 1 93.44 126 LEU A N 1
ATOM 967 C CA . LEU A 1 126 ? 10.672 6.484 -10.047 1 93.44 126 LEU A CA 1
ATOM 968 C C . LEU A 1 126 ? 12.094 5.977 -10.258 1 93.44 126 LEU A C 1
ATOM 970 O O . LEU A 1 126 ? 12.297 4.805 -10.586 1 93.44 126 LEU A O 1
ATOM 974 N N . LYS A 1 127 ? 13 6.855 -10.055 1 91.69 127 LYS A N 1
ATOM 975 C CA . LYS A 1 127 ? 14.406 6.5 -10.258 1 91.69 127 LYS A CA 1
ATOM 976 C C . LYS A 1 127 ? 14.844 5.406 -9.289 1 91.69 127 LYS A C 1
ATOM 978 O O . LYS A 1 127 ? 15.461 4.422 -9.695 1 91.69 127 LYS A O 1
ATOM 983 N N . ILE A 1 128 ? 14.523 5.531 -8.086 1 90.94 128 ILE A N 1
ATOM 984 C CA . ILE A 1 128 ? 14.93 4.586 -7.051 1 90.94 128 ILE A CA 1
ATOM 985 C C . ILE A 1 128 ? 14.227 3.246 -7.27 1 90.94 128 ILE A C 1
ATOM 987 O O . ILE A 1 128 ? 14.852 2.189 -7.16 1 90.94 128 ILE A O 1
ATOM 991 N N . THR A 1 129 ? 12.992 3.299 -7.566 1 95.25 129 THR A N 1
ATOM 992 C CA . THR A 1 129 ? 12.219 2.08 -7.797 1 95.25 129 THR A CA 1
ATOM 993 C C . THR A 1 129 ? 12.742 1.339 -9.023 1 95.25 129 THR A C 1
ATOM 995 O O . THR A 1 129 ? 12.859 0.112 -9.016 1 95.25 129 THR A O 1
ATOM 998 N N . ALA A 1 130 ? 13.078 2.098 -10.07 1 96.62 130 ALA A N 1
ATOM 999 C CA . ALA A 1 130 ? 13.633 1.495 -11.281 1 96.62 130 ALA A CA 1
ATOM 1000 C C . ALA A 1 130 ? 14.93 0.742 -10.969 1 96.62 130 ALA A C 1
ATOM 1002 O O . ALA A 1 130 ? 15.125 -0.378 -11.445 1 96.62 130 ALA A O 1
ATOM 1003 N N . GLN A 1 131 ? 15.719 1.383 -10.195 1 94.5 131 GLN A N 1
ATOM 1004 C CA . GLN A 1 131 ? 16.969 0.749 -9.805 1 94.5 131 GLN A CA 1
ATOM 1005 C C . GLN A 1 131 ? 16.719 -0.509 -8.977 1 94.5 131 GLN A C 1
ATOM 1007 O O . GLN A 1 131 ? 17.375 -1.531 -9.18 1 94.5 131 GLN A O 1
ATOM 1012 N N . SER A 1 132 ? 15.844 -0.427 -8.07 1 95 132 SER A N 1
ATOM 1013 C CA . SER A 1 132 ? 15.492 -1.563 -7.227 1 95 132 SER A CA 1
ATOM 1014 C C . SER A 1 132 ? 14.93 -2.713 -8.055 1 95 132 SER A C 1
ATOM 1016 O O . SER A 1 132 ? 15.289 -3.873 -7.844 1 95 132 SER A O 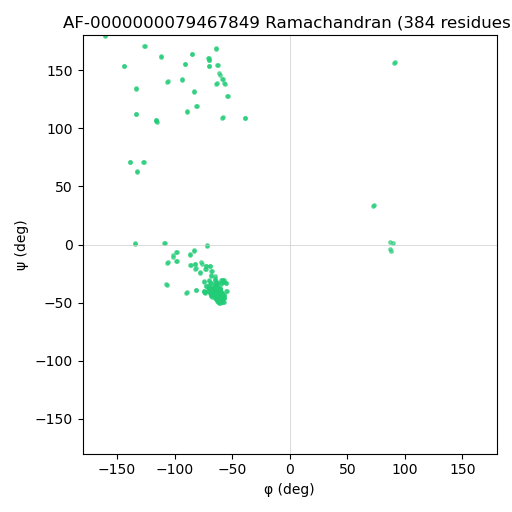1
ATOM 1018 N N . TYR A 1 133 ? 14.023 -2.4 -8.984 1 97.62 133 TYR A N 1
ATOM 1019 C CA . TYR A 1 133 ? 13.414 -3.424 -9.828 1 97.62 133 TYR A CA 1
ATOM 1020 C C . TYR A 1 133 ? 14.461 -4.074 -10.727 1 97.62 133 TYR A C 1
ATOM 1022 O O . TYR A 1 133 ? 14.453 -5.293 -10.914 1 97.62 133 TYR A O 1
ATOM 1030 N N . ALA A 1 134 ? 15.336 -3.248 -11.258 1 97.44 134 ALA A N 1
ATOM 1031 C CA . ALA A 1 134 ? 16.406 -3.799 -12.094 1 97.44 134 ALA A CA 1
ATOM 1032 C C . ALA A 1 134 ? 17.281 -4.758 -11.305 1 97.44 134 ALA A C 1
ATOM 1034 O O . ALA A 1 134 ? 17.578 -5.863 -11.766 1 97.44 134 ALA A O 1
ATOM 1035 N N . ALA A 1 135 ? 17.688 -4.352 -10.117 1 96.06 135 ALA A N 1
ATOM 1036 C CA . ALA A 1 135 ? 18.5 -5.191 -9.25 1 96.06 135 ALA A CA 1
ATOM 1037 C C . ALA A 1 135 ? 17.75 -6.461 -8.852 1 96.06 135 ALA A C 1
ATOM 1039 O O . ALA A 1 135 ? 18.328 -7.555 -8.859 1 96.06 135 ALA A O 1
ATOM 1040 N N . GLY A 1 136 ? 16.516 -6.332 -8.492 1 96.38 136 GLY A N 1
ATOM 1041 C CA . GLY A 1 136 ? 15.695 -7.477 -8.102 1 96.38 136 GLY A CA 1
ATOM 1042 C C . GLY A 1 136 ? 15.477 -8.461 -9.234 1 96.38 136 GLY A C 1
ATOM 1043 O O . GLY A 1 136 ? 15.547 -9.672 -9.031 1 96.38 136 GLY A O 1
ATOM 1044 N N . ALA A 1 137 ? 15.195 -7.918 -10.414 1 97 137 ALA A N 1
ATOM 1045 C CA . ALA A 1 137 ? 15.016 -8.773 -11.586 1 97 137 ALA A CA 1
ATOM 1046 C C . ALA A 1 137 ? 16.297 -9.555 -11.898 1 97 137 ALA A C 1
ATOM 1048 O O . ALA A 1 137 ? 16.234 -10.742 -12.219 1 97 137 ALA A O 1
ATOM 1049 N N . ALA A 1 138 ? 17.422 -8.883 -11.805 1 96.12 138 ALA A N 1
ATOM 1050 C CA . ALA A 1 138 ? 18.703 -9.539 -12.031 1 96.12 138 ALA A CA 1
ATOM 1051 C C . ALA A 1 138 ? 18.953 -10.633 -11 1 96.12 138 ALA A C 1
ATOM 1053 O O . ALA A 1 138 ? 19.422 -11.719 -11.344 1 96.12 138 ALA A O 1
ATOM 1054 N N . TRP A 1 139 ? 18.703 -10.336 -9.828 1 95.19 139 TRP A N 1
ATOM 1055 C CA . TRP A 1 139 ? 18.859 -11.32 -8.758 1 95.19 139 TRP A CA 1
ATOM 1056 C C . TRP A 1 139 ? 17.938 -12.516 -8.992 1 95.19 139 TRP A C 1
ATOM 1058 O O . TRP A 1 139 ? 18.391 -13.664 -8.922 1 95.19 139 TRP A O 1
ATOM 1068 N N . LEU A 1 140 ? 16.625 -12.297 -9.289 1 94.31 140 LEU A N 1
ATOM 1069 C CA . LEU A 1 140 ? 15.68 -13.367 -9.57 1 94.31 140 LEU A CA 1
ATOM 1070 C C . LEU A 1 140 ? 16.172 -14.227 -10.734 1 94.31 140 LEU A C 1
ATOM 1072 O O . LEU A 1 140 ? 16.094 -15.453 -10.68 1 94.31 140 LEU A O 1
ATOM 1076 N N . ALA A 1 141 ? 16.625 -13.594 -11.789 1 93.69 141 ALA A N 1
ATOM 1077 C CA . ALA A 1 141 ? 17.141 -14.312 -12.953 1 93.69 141 ALA A CA 1
ATOM 1078 C C . ALA A 1 141 ? 18.297 -15.242 -12.562 1 93.69 141 ALA A C 1
ATOM 1080 O O . ALA A 1 141 ? 18.469 -16.297 -13.164 1 93.69 141 ALA A O 1
ATOM 1081 N N . SER A 1 142 ? 19.062 -14.828 -11.555 1 92.25 142 SER A N 1
ATOM 1082 C CA . SER A 1 142 ? 20.219 -15.609 -11.133 1 92.25 142 SER A CA 1
ATOM 1083 C C . SER A 1 142 ? 19.812 -16.812 -10.297 1 92.25 142 SER A C 1
ATOM 1085 O O . SER A 1 142 ? 20.531 -17.812 -10.242 1 92.25 142 SER A O 1
ATOM 1087 N N . VAL A 1 143 ? 18.703 -16.75 -9.672 1 90.5 143 VAL A N 1
ATOM 1088 C CA . VAL A 1 143 ? 18.344 -17.812 -8.75 1 90.5 143 VAL A CA 1
ATOM 1089 C C . VAL A 1 143 ? 17.25 -18.703 -9.375 1 90.5 143 VAL A C 1
ATOM 1091 O O . VAL A 1 143 ? 16.953 -19.781 -8.859 1 90.5 143 VAL A O 1
ATOM 1094 N N . LEU A 1 144 ? 16.641 -18.203 -10.414 1 89.12 144 LEU A N 1
ATOM 1095 C CA . LEU A 1 144 ? 15.594 -18.969 -11.078 1 89.12 144 LEU A CA 1
ATOM 1096 C C . LEU A 1 144 ? 16.172 -19.766 -12.242 1 89.12 144 LEU A C 1
ATOM 1098 O O . LEU A 1 144 ? 17.094 -19.312 -12.922 1 89.12 144 LEU A O 1
ATOM 1102 N N . GLN A 1 145 ? 15.656 -20.922 -12.383 1 83.94 145 GLN A N 1
ATOM 1103 C CA . GLN A 1 145 ? 15.969 -21.719 -13.562 1 83.94 145 GLN A CA 1
ATOM 1104 C C . GLN A 1 145 ? 14.969 -21.469 -14.688 1 83.94 145 GLN A C 1
ATOM 1106 O O . GLN A 1 145 ? 13.859 -20.984 -14.438 1 83.94 145 GLN A O 1
ATOM 1111 N N . ASP A 1 146 ? 15.391 -21.703 -15.898 1 80 146 ASP A N 1
ATOM 1112 C CA . ASP A 1 146 ? 14.492 -21.531 -17.031 1 80 146 ASP A CA 1
ATOM 1113 C C . ASP A 1 146 ? 13.211 -22.328 -16.844 1 80 146 ASP A C 1
ATOM 1115 O O . ASP A 1 146 ? 13.266 -23.516 -16.484 1 80 146 ASP A O 1
ATOM 1119 N N . GLY A 1 147 ? 12.086 -21.672 -16.984 1 81.81 147 GLY A N 1
ATOM 1120 C CA . GLY A 1 147 ? 10.805 -22.359 -16.891 1 81.81 147 GLY A CA 1
ATOM 1121 C C . GLY A 1 147 ? 10.273 -22.438 -15.469 1 81.81 147 GLY A C 1
ATOM 1122 O O . GLY A 1 147 ? 9.156 -22.906 -15.25 1 81.81 147 GLY A O 1
ATOM 1123 N N . ASP A 1 148 ? 11.039 -22 -14.484 1 83.94 148 ASP A N 1
ATOM 1124 C CA . ASP A 1 148 ? 10.633 -22.031 -13.086 1 83.94 148 ASP A CA 1
ATOM 1125 C C . ASP A 1 148 ? 9.422 -21.141 -12.836 1 83.94 148 ASP A C 1
ATOM 1127 O O . ASP A 1 148 ? 8.469 -21.547 -12.164 1 83.94 148 ASP A O 1
ATOM 1131 N N . SER A 1 149 ? 9.461 -19.969 -13.383 1 87.88 149 SER A N 1
ATOM 1132 C CA . SER A 1 149 ? 8.445 -18.953 -13.117 1 87.88 149 SER A CA 1
ATOM 1133 C C . SER A 1 149 ? 7.508 -18.781 -14.312 1 87.88 149 SER A C 1
ATOM 1135 O O . SER A 1 149 ? 7.941 -18.844 -15.461 1 87.88 149 SER A O 1
ATOM 1137 N N . PRO A 1 150 ? 6.234 -18.609 -14.016 1 85.81 150 PRO A N 1
ATOM 1138 C CA . PRO A 1 150 ? 5.27 -18.406 -15.102 1 85.81 150 PRO A CA 1
ATOM 1139 C C . PRO A 1 150 ? 5.398 -17.031 -15.758 1 85.81 150 PRO A C 1
ATOM 1141 O O . PRO A 1 150 ? 4.672 -16.734 -16.703 1 85.81 150 PRO A O 1
ATOM 1144 N N . MET A 1 151 ? 6.289 -16.234 -15.312 1 91.25 151 MET A N 1
ATOM 1145 C CA . MET A 1 151 ? 6.484 -14.891 -15.852 1 91.25 151 MET A CA 1
ATOM 1146 C C . MET A 1 151 ? 7.961 -14.516 -15.852 1 91.25 151 MET A C 1
ATOM 1148 O O . MET A 1 151 ? 8.75 -15.07 -15.086 1 91.25 151 MET A O 1
ATOM 1152 N N . PRO A 1 152 ? 8.336 -13.617 -16.766 1 93.62 152 PRO A N 1
ATOM 1153 C CA . PRO A 1 152 ? 9.734 -13.188 -16.781 1 93.62 152 PRO A CA 1
ATOM 1154 C C . PRO A 1 152 ? 10.148 -12.477 -15.492 1 93.62 152 PRO A C 1
ATOM 1156 O O . PRO A 1 152 ? 9.305 -11.883 -14.812 1 93.62 152 PRO A O 1
ATOM 1159 N N . PRO A 1 153 ? 11.445 -12.5 -15.148 1 95.75 153 PRO A N 1
ATOM 1160 C CA . PRO A 1 153 ? 11.93 -11.891 -13.914 1 95.75 153 PRO A CA 1
ATOM 1161 C C . PRO A 1 153 ? 11.555 -10.414 -13.789 1 95.75 153 PRO A C 1
ATOM 1163 O O . PRO A 1 153 ? 11.305 -9.922 -12.688 1 95.75 153 PRO A O 1
ATOM 1166 N N . GLU A 1 154 ? 11.484 -9.656 -14.961 1 96.75 154 GLU A N 1
ATOM 1167 C CA . GLU A 1 154 ? 11.18 -8.234 -14.969 1 96.75 154 GLU A CA 1
ATOM 1168 C C . GLU A 1 154 ? 9.734 -7.977 -14.539 1 96.75 154 GLU A C 1
ATOM 1170 O O . GLU A 1 154 ? 9.43 -6.918 -13.984 1 96.75 154 GLU A O 1
ATOM 1175 N N . ILE A 1 155 ? 8.891 -8.945 -14.758 1 97.31 155 ILE A N 1
ATOM 1176 C CA . ILE A 1 155 ? 7.496 -8.844 -14.336 1 97.31 155 ILE A CA 1
ATOM 1177 C C . ILE A 1 155 ? 7.352 -9.398 -12.914 1 97.31 155 ILE A C 1
ATOM 1179 O O . ILE A 1 155 ? 6.691 -8.781 -12.07 1 97.31 155 ILE A O 1
ATOM 1183 N N . LEU A 1 156 ? 8.008 -10.461 -12.672 1 96.69 156 LEU A N 1
ATOM 1184 C CA . LEU A 1 156 ? 7.91 -11.141 -11.383 1 96.69 156 LEU A CA 1
ATOM 1185 C C . LEU A 1 156 ? 8.359 -10.234 -10.25 1 96.69 156 LEU A C 1
ATOM 1187 O O . LEU A 1 156 ? 7.742 -10.211 -9.18 1 96.69 156 LEU A O 1
ATOM 1191 N N . VAL A 1 157 ? 9.43 -9.461 -10.445 1 97.56 157 VAL A N 1
ATOM 1192 C CA . VAL A 1 157 ? 9.953 -8.602 -9.398 1 97.56 157 VAL A CA 1
ATOM 1193 C C . VAL A 1 157 ? 8.898 -7.566 -9 1 97.56 157 VAL A C 1
ATOM 1195 O O . VAL A 1 157 ? 8.75 -7.242 -7.824 1 97.56 157 VAL A O 1
ATOM 1198 N N . VAL A 1 158 ? 8.148 -7.043 -9.969 1 98.44 158 VAL A N 1
ATOM 1199 C CA . VAL A 1 158 ? 7.109 -6.047 -9.719 1 98.44 158 VAL A CA 1
ATOM 1200 C C . VAL A 1 158 ? 5.945 -6.691 -8.977 1 98.44 158 VAL A C 1
ATOM 1202 O O . VAL A 1 158 ? 5.422 -6.125 -8.016 1 98.44 158 VAL A O 1
ATOM 1205 N N . VAL A 1 159 ? 5.57 -7.895 -9.383 1 98.06 159 VAL A N 1
ATOM 1206 C CA . VAL A 1 159 ? 4.473 -8.625 -8.758 1 98.06 159 VAL A CA 1
ATOM 1207 C C . VAL A 1 159 ? 4.816 -8.922 -7.297 1 98.06 159 VAL A C 1
ATOM 1209 O O . VAL A 1 159 ? 4 -8.688 -6.402 1 98.06 159 VAL A O 1
ATOM 1212 N N . ILE A 1 160 ? 6.031 -9.375 -7.035 1 97.81 160 ILE A N 1
ATOM 1213 C CA . ILE A 1 160 ? 6.465 -9.703 -5.68 1 97.81 160 ILE A CA 1
ATOM 1214 C C . ILE A 1 160 ? 6.48 -8.438 -4.824 1 97.81 160 ILE A C 1
ATOM 1216 O O . ILE A 1 160 ? 6.023 -8.453 -3.676 1 97.81 160 ILE A O 1
ATOM 1220 N N . HIS A 1 161 ? 7.02 -7.398 -5.371 1 98 161 HIS A N 1
ATOM 1221 C CA . HIS A 1 161 ? 7.059 -6.137 -4.637 1 98 161 HIS A CA 1
ATOM 1222 C C . HIS A 1 161 ? 5.652 -5.668 -4.273 1 98 161 HIS A C 1
ATOM 1224 O O . HIS A 1 161 ? 5.395 -5.309 -3.123 1 98 161 HIS A O 1
ATOM 1230 N N . ALA A 1 162 ? 4.746 -5.648 -5.246 1 98.19 162 ALA A N 1
ATOM 1231 C CA . ALA A 1 162 ? 3.367 -5.219 -5.023 1 98.19 162 ALA A CA 1
ATOM 1232 C C . ALA A 1 162 ? 2.678 -6.102 -3.986 1 98.19 162 ALA A C 1
ATOM 1234 O O . ALA A 1 162 ? 2.035 -5.594 -3.062 1 98.19 162 ALA A O 1
ATOM 1235 N N . LEU A 1 163 ? 2.807 -7.375 -4.121 1 98.38 163 LEU A N 1
ATOM 1236 C CA . LEU A 1 163 ? 2.189 -8.32 -3.195 1 98.38 163 LEU A CA 1
ATOM 1237 C C . LEU A 1 163 ? 2.734 -8.125 -1.783 1 98.38 163 LEU A C 1
ATOM 1239 O O . LEU A 1 163 ? 1.966 -8.07 -0.82 1 98.38 163 LEU A O 1
ATOM 1243 N N . THR A 1 164 ? 4.082 -8.055 -1.662 1 98.5 164 THR A N 1
ATOM 1244 C CA . THR A 1 164 ? 4.742 -7.875 -0.372 1 98.5 164 THR A CA 1
ATOM 1245 C C . THR A 1 164 ? 4.242 -6.609 0.317 1 98.5 164 THR A C 1
ATOM 1247 O O . THR A 1 164 ? 3.846 -6.645 1.483 1 98.5 164 THR A O 1
ATOM 1250 N N . GLU A 1 165 ? 4.23 -5.512 -0.397 1 98.06 165 GLU A N 1
ATOM 1251 C CA . GLU A 1 165 ? 3.791 -4.25 0.187 1 98.06 165 GLU A CA 1
ATOM 1252 C C . GLU A 1 165 ? 2.324 -4.312 0.604 1 98.06 165 GLU A C 1
ATOM 1254 O O . GLU A 1 165 ? 1.961 -3.848 1.687 1 98.06 165 GLU A O 1
ATOM 1259 N N . GLY A 1 166 ? 1.502 -4.891 -0.3 1 98.38 166 GLY A N 1
ATOM 1260 C CA . GLY A 1 166 ? 0.1 -5.047 0.052 1 98.38 166 GLY A CA 1
ATOM 1261 C C . GLY A 1 166 ? -0.111 -5.871 1.308 1 98.38 166 GLY A C 1
ATOM 1262 O O . GLY A 1 166 ? -0.885 -5.484 2.188 1 98.38 166 GLY A O 1
ATOM 1263 N N . LEU A 1 167 ? 0.558 -6.977 1.407 1 98.69 167 LEU A N 1
ATOM 1264 C CA . LEU A 1 167 ? 0.434 -7.852 2.566 1 98.69 167 LEU A CA 1
ATOM 1265 C C . LEU A 1 167 ? 0.932 -7.156 3.828 1 98.69 167 LEU A C 1
ATOM 1267 O O . LEU A 1 167 ? 0.286 -7.223 4.875 1 98.69 167 LEU A O 1
ATOM 1271 N N . VAL A 1 168 ? 2.057 -6.512 3.754 1 98.69 168 VAL A N 1
ATOM 1272 C CA . VAL A 1 168 ? 2.664 -5.848 4.902 1 98.69 168 VAL A CA 1
ATOM 1273 C C . VAL A 1 168 ? 1.728 -4.758 5.422 1 98.69 168 VAL A C 1
ATOM 1275 O O . VAL A 1 168 ? 1.403 -4.723 6.609 1 98.69 168 VAL A O 1
ATOM 1278 N N . PHE A 1 169 ? 1.26 -3.902 4.539 1 98 169 PHE A N 1
ATOM 1279 C CA . PHE A 1 169 ? 0.402 -2.812 4.988 1 98 169 PHE A CA 1
ATOM 1280 C C . PHE A 1 169 ? -0.91 -3.35 5.547 1 98 169 PHE A C 1
ATOM 1282 O O . PHE A 1 169 ? -1.404 -2.859 6.566 1 98 169 PHE A O 1
ATOM 1289 N N . GLN A 1 170 ? -1.505 -4.348 4.898 1 97.69 170 GLN A N 1
ATOM 1290 C CA . GLN A 1 170 ? -2.754 -4.898 5.41 1 97.69 170 GLN A CA 1
ATOM 1291 C C . GLN A 1 170 ? -2.549 -5.551 6.773 1 97.69 170 GLN A C 1
ATOM 1293 O O . GLN A 1 170 ? -3.385 -5.406 7.668 1 97.69 170 GLN A O 1
ATOM 1298 N N . ARG A 1 171 ? -1.447 -6.262 6.949 1 98.38 171 ARG A N 1
ATOM 1299 C CA . ARG A 1 171 ? -1.129 -6.875 8.234 1 98.38 171 ARG A CA 1
ATOM 1300 C C . ARG A 1 171 ? -0.932 -5.816 9.312 1 98.38 171 ARG A C 1
ATOM 1302 O O . ARG A 1 171 ? -1.409 -5.977 10.438 1 98.38 171 ARG A O 1
ATOM 1309 N N . LEU A 1 172 ? -0.245 -4.781 9.039 1 97.19 172 LEU A N 1
ATOM 1310 C CA . LEU A 1 172 ? 0.013 -3.729 10.016 1 97.19 172 LEU A CA 1
ATOM 1311 C C . LEU A 1 172 ? -1.275 -3 10.383 1 97.19 172 LEU A C 1
ATOM 1313 O O . LEU A 1 172 ? -1.474 -2.623 11.539 1 97.19 172 LEU A O 1
ATOM 1317 N N . MET A 1 173 ? -2.152 -2.795 9.398 1 95.75 173 MET A N 1
ATOM 1318 C CA . MET A 1 173 ? -3.402 -2.068 9.609 1 95.75 173 MET A CA 1
ATOM 1319 C C . MET A 1 173 ? -4.406 -2.92 10.375 1 95.75 173 MET A C 1
ATOM 1321 O O . MET A 1 173 ? -5.145 -2.408 11.219 1 95.75 173 MET A O 1
ATOM 1325 N N . THR A 1 174 ? -4.465 -4.219 10.031 1 97 174 THR A N 1
ATOM 1326 C CA . THR A 1 174 ? -5.465 -5.129 10.586 1 97 174 THR A CA 1
ATOM 1327 C C . THR A 1 174 ? -4.836 -6.48 10.922 1 97 174 THR A C 1
ATOM 1329 O O . THR A 1 174 ? -5.156 -7.488 10.289 1 97 174 THR A O 1
ATOM 1332 N N . PRO A 1 175 ? -4.031 -6.504 11.945 1 95.94 175 PRO A N 1
ATOM 1333 C CA . PRO A 1 175 ? -3.225 -7.691 12.242 1 95.94 175 PRO A CA 1
ATOM 1334 C C . PRO A 1 175 ? -4.074 -8.938 12.477 1 95.94 175 PRO A C 1
ATOM 1336 O O . PRO A 1 175 ? -3.691 -10.039 12.07 1 95.94 175 PRO A O 1
ATOM 1339 N N . ASP A 1 176 ? -5.266 -8.844 12.977 1 95.81 176 ASP A N 1
ATOM 1340 C CA . ASP A 1 176 ? -6.117 -9.984 13.312 1 95.81 176 ASP A CA 1
ATOM 1341 C C . ASP A 1 176 ? -6.75 -10.586 12.062 1 95.81 176 ASP A C 1
ATOM 1343 O O . ASP A 1 176 ? -7.254 -11.711 12.094 1 95.81 176 ASP A O 1
ATOM 1347 N N . LEU A 1 177 ? -6.711 -9.859 10.984 1 97.88 177 LEU A N 1
ATOM 1348 C CA . LEU A 1 177 ? -7.406 -10.289 9.781 1 97.88 177 LEU A CA 1
ATOM 1349 C C . LEU A 1 177 ? -6.43 -10.891 8.773 1 97.88 177 LEU A C 1
ATOM 1351 O O . LEU A 1 177 ? -6.844 -11.477 7.773 1 97.88 177 LEU A O 1
ATOM 1355 N N . VAL A 1 178 ? -5.113 -10.727 9.047 1 98.56 178 VAL A N 1
ATOM 1356 C CA . VAL A 1 178 ? -4.105 -11.172 8.086 1 98.56 178 VAL A CA 1
ATOM 1357 C C . VAL A 1 178 ? -3.104 -12.094 8.781 1 98.56 178 VAL A C 1
ATOM 1359 O O . VAL A 1 178 ? -1.947 -11.719 8.992 1 98.56 178 VAL A O 1
ATOM 136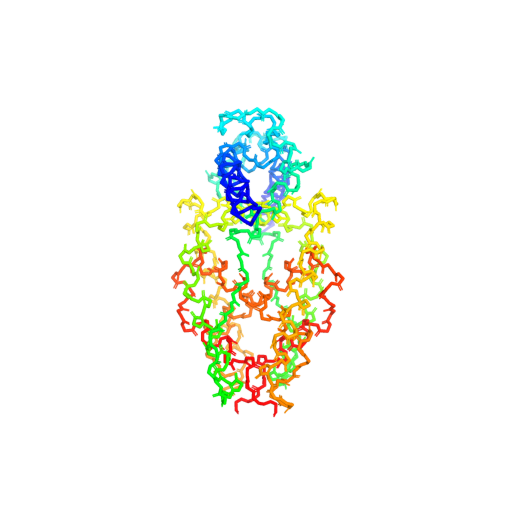2 N N . PRO A 1 179 ? -3.551 -13.266 9.117 1 98.19 179 PRO A N 1
ATOM 1363 C CA . PRO A 1 179 ? -2.625 -14.203 9.758 1 98.19 179 PRO A CA 1
ATOM 1364 C C . PRO A 1 179 ? -1.469 -14.609 8.852 1 98.19 179 PRO A C 1
ATOM 1366 O O . PRO A 1 179 ? -1.505 -14.352 7.645 1 98.19 179 PRO A O 1
ATOM 1369 N N . ASP A 1 180 ? -0.456 -15.273 9.438 1 98.62 180 ASP A N 1
ATOM 1370 C CA . ASP A 1 180 ? 0.733 -15.688 8.703 1 98.62 180 ASP A CA 1
ATOM 1371 C C . ASP A 1 180 ? 0.362 -16.578 7.52 1 98.62 180 ASP A C 1
ATOM 1373 O O . ASP A 1 180 ? 1.022 -16.547 6.477 1 98.62 180 ASP A O 1
ATOM 1377 N N . GLU A 1 181 ? -0.67 -17.297 7.664 1 98 181 GLU A N 1
ATOM 1378 C CA . GLU A 1 181 ? -1.122 -18.234 6.633 1 98 181 GLU A CA 1
ATOM 1379 C C . GLU A 1 181 ? -1.432 -17.5 5.328 1 98 181 GLU A C 1
ATOM 1381 O O . GLU A 1 181 ? -1.229 -18.047 4.242 1 98 181 GLU A O 1
ATOM 1386 N N . VAL A 1 182 ? -1.916 -16.312 5.391 1 98.38 182 VAL A N 1
ATOM 1387 C CA . VAL A 1 182 ? -2.248 -15.516 4.211 1 98.38 182 VAL A CA 1
ATOM 1388 C C . VAL A 1 182 ? -0.982 -15.234 3.402 1 98.38 182 VAL A C 1
ATOM 1390 O O . VAL A 1 182 ? -1.001 -15.289 2.17 1 98.38 182 VAL A O 1
ATOM 1393 N N . PHE A 1 183 ? 0.157 -14.922 4.117 1 98.62 183 PHE A N 1
ATOM 1394 C CA . PHE A 1 183 ? 1.425 -14.68 3.439 1 98.62 183 PHE A CA 1
ATOM 1395 C C . PHE A 1 183 ? 1.887 -15.922 2.689 1 98.62 183 PHE A C 1
ATOM 1397 O O . PHE A 1 183 ? 2.242 -15.852 1.512 1 98.62 183 PHE A O 1
ATOM 1404 N N . TYR A 1 184 ? 1.854 -17.031 3.381 1 97.94 184 TYR A N 1
ATOM 1405 C CA . TYR A 1 184 ? 2.314 -18.281 2.775 1 97.94 184 TYR A CA 1
ATOM 1406 C C . TYR A 1 184 ? 1.423 -18.688 1.604 1 97.94 184 TYR A C 1
ATOM 1408 O O . TYR A 1 184 ? 1.916 -19.078 0.549 1 97.94 184 TYR A O 1
ATOM 1416 N N . ALA A 1 185 ? 0.12 -18.531 1.761 1 96.62 185 ALA A N 1
ATOM 1417 C CA . ALA A 1 185 ? -0.819 -18.875 0.697 1 96.62 185 ALA A CA 1
ATOM 1418 C C . ALA A 1 185 ? -0.621 -17.984 -0.522 1 96.62 185 ALA A C 1
ATOM 1420 O O . ALA A 1 185 ? -0.655 -18.453 -1.66 1 96.62 185 ALA A O 1
ATOM 1421 N N . ALA A 1 186 ? -0.424 -16.703 -0.303 1 97.31 186 ALA A N 1
ATOM 1422 C CA . ALA A 1 186 ? -0.268 -15.734 -1.387 1 97.31 186 ALA A CA 1
ATOM 1423 C C . ALA A 1 186 ? 0.969 -16.047 -2.225 1 97.31 186 ALA A C 1
ATOM 1425 O O . ALA A 1 186 ? 0.891 -16.125 -3.453 1 97.31 186 ALA A O 1
ATOM 1426 N N . PHE A 1 187 ? 2.086 -16.25 -1.543 1 96.75 187 PHE A N 1
ATOM 1427 C CA . PHE A 1 187 ? 3.322 -16.531 -2.27 1 96.75 187 PHE A CA 1
ATOM 1428 C C . PHE A 1 187 ? 3.275 -17.906 -2.922 1 96.75 187 PHE A C 1
ATOM 1430 O O . PHE A 1 187 ? 3.799 -18.094 -4.023 1 96.75 187 PHE A O 1
ATOM 1437 N N . ALA A 1 188 ? 2.674 -18.891 -2.25 1 94.56 188 ALA A N 1
ATOM 1438 C CA . ALA A 1 188 ? 2.531 -20.219 -2.84 1 94.56 188 ALA A CA 1
ATOM 1439 C C . ALA A 1 188 ? 1.712 -20.156 -4.125 1 94.56 188 ALA A C 1
ATOM 1441 O O . ALA A 1 188 ? 1.991 -20.891 -5.078 1 94.56 188 ALA A O 1
ATOM 1442 N N . ALA A 1 189 ? 0.718 -19.297 -4.105 1 92.25 189 ALA A N 1
ATOM 1443 C CA . ALA A 1 189 ? -0.158 -19.188 -5.27 1 92.25 189 ALA A CA 1
ATOM 1444 C C . ALA A 1 189 ? 0.606 -18.672 -6.484 1 92.25 189 ALA A C 1
ATOM 1446 O O . ALA A 1 189 ? 0.251 -18.969 -7.625 1 92.25 189 ALA A O 1
ATOM 1447 N N . LEU A 1 190 ? 1.665 -17.875 -6.281 1 89.75 190 LEU A N 1
ATOM 1448 C CA . LEU A 1 190 ? 2.482 -17.375 -7.383 1 89.75 190 LEU A CA 1
ATOM 1449 C C . LEU A 1 190 ? 3.262 -18.516 -8.031 1 89.75 190 LEU A C 1
ATOM 1451 O O . LEU A 1 190 ? 3.707 -18.406 -9.172 1 89.75 190 LEU A O 1
ATOM 1455 N N . ALA A 1 191 ? 3.684 -19.547 -7.219 1 83 191 ALA A N 1
ATOM 1456 C CA . ALA A 1 191 ? 4.539 -20.641 -7.672 1 83 191 ALA A CA 1
ATOM 1457 C C . ALA A 1 191 ? 3.721 -21.719 -8.367 1 83 191 ALA A C 1
ATOM 1459 O O . ALA A 1 191 ? 4.281 -22.641 -8.969 1 83 191 ALA A O 1
ATOM 1460 N N . SER A 1 192 ? 2.402 -21.766 -8.203 1 63.44 192 SER A N 1
ATOM 1461 C CA . SER A 1 192 ? 1.663 -22.922 -8.695 1 63.44 192 SER A CA 1
ATOM 1462 C C . SER A 1 192 ? 1.859 -23.109 -10.203 1 63.44 192 SER A C 1
ATOM 1464 O O . SER A 1 192 ? 1.766 -22.141 -10.961 1 63.44 192 SER A O 1
ATOM 1466 N N . PRO A 1 193 ? 2.664 -24.219 -10.625 1 50.81 193 PRO A N 1
ATOM 1467 C CA . PRO A 1 193 ? 3.021 -24.625 -11.984 1 50.81 193 PRO A CA 1
ATOM 1468 C C . PRO A 1 193 ? 1.87 -24.453 -12.977 1 50.81 193 PRO A C 1
ATOM 1470 O O . PRO A 1 193 ? 0.704 -24.594 -12.602 1 50.81 193 PRO A O 1
ATOM 1473 N N . GLN A 1 194 ? 1.905 -23.469 -13.938 1 42.12 194 GLN A N 1
ATOM 1474 C CA . GLN A 1 194 ? 1.067 -23.531 -15.125 1 42.12 194 GLN A CA 1
ATOM 1475 C C . GLN A 1 194 ? 1.088 -24.938 -15.727 1 42.12 194 GLN A C 1
ATOM 1477 O O . GLN A 1 194 ? 2.098 -25.641 -15.641 1 42.12 194 GLN A O 1
ATOM 1482 N N . MET B 1 1 ? -46.406 8.641 2.689 1 67.06 1 MET B N 1
ATOM 1483 C CA . MET B 1 1 ? -45.438 8.258 3.709 1 67.06 1 MET B CA 1
ATOM 1484 C C . MET B 1 1 ? -44.156 7.754 3.07 1 67.06 1 MET B C 1
ATOM 1486 O O . MET B 1 1 ? -43.062 8.188 3.439 1 67.06 1 MET B O 1
ATOM 1490 N N . THR B 1 2 ? -44.312 7.043 1.997 1 78.31 2 THR B N 1
ATOM 1491 C CA . THR B 1 2 ? -43.188 6.469 1.279 1 78.31 2 THR B CA 1
ATOM 1492 C C . THR B 1 2 ? -42.406 7.555 0.538 1 78.31 2 THR B C 1
ATOM 1494 O O . THR B 1 2 ? -41.188 7.551 0.533 1 78.31 2 THR B O 1
ATOM 1497 N N . GLU B 1 3 ? -43.156 8.508 0.054 1 78.88 3 GLU B N 1
ATOM 1498 C CA . GLU B 1 3 ? -42.531 9.586 -0.705 1 78.88 3 GLU B CA 1
ATOM 1499 C C . GLU B 1 3 ? -41.781 10.547 0.216 1 78.88 3 GLU B C 1
ATOM 1501 O O . GLU B 1 3 ? -40.719 11.078 -0.155 1 78.88 3 GLU B O 1
ATOM 1506 N N . GLU B 1 4 ? -42.375 10.789 1.271 1 69.69 4 GLU B N 1
ATOM 1507 C CA . GLU B 1 4 ? -41.75 11.656 2.264 1 69.69 4 GLU B CA 1
ATOM 1508 C C . GLU B 1 4 ? -40.438 11.039 2.795 1 69.69 4 GLU B C 1
ATOM 1510 O O . GLU B 1 4 ? -39.469 11.734 2.996 1 69.69 4 GLU B O 1
ATOM 1515 N N . ILE B 1 5 ? -40.5 9.789 3.012 1 69.31 5 ILE B N 1
ATOM 1516 C CA . ILE B 1 5 ? -39.312 9.062 3.475 1 69.31 5 ILE B CA 1
ATOM 1517 C C . ILE B 1 5 ? -38.219 9.109 2.406 1 69.31 5 ILE B C 1
ATOM 1519 O O . ILE B 1 5 ? -37.031 9.297 2.723 1 69.31 5 ILE B O 1
ATOM 1523 N N . ARG B 1 6 ? -38.562 9.016 1.229 1 71.94 6 ARG B N 1
ATOM 1524 C CA . ARG B 1 6 ? -37.594 9.07 0.126 1 71.94 6 ARG B CA 1
ATOM 1525 C C . ARG B 1 6 ? -37 10.461 -0.001 1 71.94 6 ARG B C 1
ATOM 1527 O O . ARG B 1 6 ? -35.781 10.602 -0.193 1 71.94 6 ARG B O 1
ATOM 1534 N N . ARG B 1 7 ? -37.812 11.445 0.131 1 67.44 7 ARG B N 1
ATOM 1535 C CA . ARG B 1 7 ? -37.312 12.82 0.038 1 67.44 7 ARG B CA 1
ATOM 1536 C C . ARG B 1 7 ? -36.375 13.148 1.182 1 67.44 7 ARG B C 1
ATOM 1538 O O . ARG B 1 7 ? -35.344 13.797 0.976 1 67.44 7 ARG B O 1
ATOM 1545 N N . LYS B 1 8 ? -36.719 12.648 2.408 1 70.81 8 LYS B N 1
ATOM 1546 C CA . LYS B 1 8 ? -35.875 12.859 3.576 1 70.81 8 LYS B CA 1
ATOM 1547 C C . LYS B 1 8 ? -34.562 12.125 3.428 1 70.81 8 LYS B C 1
ATOM 1549 O O . LYS B 1 8 ? -33.5 12.648 3.828 1 70.81 8 LYS B O 1
ATOM 1554 N N . GLY B 1 9 ? -34.625 10.93 2.891 1 75.81 9 GLY B N 1
ATOM 1555 C CA . GLY B 1 9 ? -33.438 10.172 2.592 1 75.81 9 GLY B CA 1
ATOM 1556 C C . GLY B 1 9 ? -32.531 10.844 1.571 1 75.81 9 GLY B C 1
ATOM 1557 O O . GLY B 1 9 ? -31.328 10.898 1.749 1 75.81 9 GLY B O 1
ATOM 1558 N N . ASP B 1 10 ? -33.188 11.359 0.692 1 81.5 10 ASP B N 1
ATOM 1559 C CA . ASP B 1 10 ? -32.469 12.055 -0.366 1 81.5 10 ASP B CA 1
ATOM 1560 C C . ASP B 1 10 ? -31.781 13.32 0.167 1 81.5 10 ASP B C 1
ATOM 1562 O O . ASP B 1 10 ? -30.641 13.609 -0.179 1 81.5 10 ASP B O 1
ATOM 1566 N N . LYS B 1 11 ? -32.594 14.078 1 1 82.38 11 LYS B N 1
ATOM 1567 C CA . LYS B 1 11 ? -32 15.281 1.59 1 82.38 11 LYS B CA 1
ATOM 1568 C C . LYS B 1 11 ? -30.828 14.953 2.486 1 82.38 11 LYS B C 1
ATOM 1570 O O . LYS B 1 11 ? -29.812 15.656 2.463 1 82.38 11 LYS B O 1
ATOM 1575 N N . ARG B 1 12 ? -30.969 13.891 3.268 1 87.62 12 ARG B N 1
ATOM 1576 C CA . ARG B 1 12 ? -29.891 13.461 4.148 1 87.62 12 ARG B CA 1
ATOM 1577 C C . ARG B 1 12 ? -28.656 13.055 3.346 1 87.62 12 ARG B C 1
ATOM 1579 O O . ARG B 1 12 ? -27.531 13.375 3.725 1 87.62 12 ARG B O 1
ATOM 1586 N N . ALA B 1 13 ? -28.938 12.406 2.322 1 90.31 13 ALA B N 1
ATOM 1587 C CA . ALA B 1 13 ? -27.844 11.961 1.469 1 90.31 13 ALA B CA 1
ATOM 1588 C C . ALA B 1 13 ? -27.109 13.156 0.856 1 90.31 13 ALA B C 1
ATOM 1590 O O . ALA B 1 13 ? -25.875 13.156 0.776 1 90.31 13 ALA B O 1
ATOM 1591 N N . ARG B 1 14 ? -27.828 14.109 0.509 1 91.38 14 ARG B N 1
ATOM 1592 C CA . ARG B 1 14 ? -27.219 15.312 -0.062 1 91.38 14 ARG B CA 1
ATOM 1593 C C . ARG B 1 14 ? -26.406 16.062 0.983 1 91.38 14 ARG B C 1
ATOM 1595 O O . ARG B 1 14 ? -25.312 16.562 0.691 1 91.38 14 ARG B O 1
ATOM 1602 N N . THR B 1 15 ? -26.984 16.156 2.145 1 93.81 15 THR B N 1
ATOM 1603 C CA . THR B 1 15 ? -26.281 16.812 3.244 1 93.81 15 THR B CA 1
ATOM 1604 C C . THR B 1 15 ? -24.984 16.094 3.57 1 93.81 15 THR B C 1
ATOM 1606 O O . THR B 1 15 ? -23.938 16.719 3.689 1 93.81 15 THR B O 1
ATOM 1609 N N . ARG B 1 16 ? -25.094 14.836 3.67 1 94.5 16 ARG B N 1
ATOM 1610 C CA . ARG B 1 16 ? -23.922 14.031 3.969 1 94.5 16 ARG B CA 1
ATOM 1611 C C . ARG B 1 16 ? -22.844 14.219 2.9 1 94.5 16 ARG B C 1
ATOM 1613 O O . ARG B 1 16 ? -21.656 14.375 3.221 1 94.5 16 ARG B O 1
ATOM 1620 N N . ALA B 1 17 ? -23.25 14.242 1.706 1 94.69 17 ALA B N 1
ATOM 1621 C CA . ALA B 1 17 ? -22.312 14.398 0.599 1 94.69 17 ALA B CA 1
ATOM 1622 C C . ALA B 1 17 ? -21.625 15.758 0.663 1 94.69 17 ALA B C 1
ATOM 1624 O O . ALA B 1 17 ? -20.422 15.859 0.423 1 94.69 17 ALA B O 1
ATOM 1625 N N . ALA B 1 18 ? -22.359 16.766 0.957 1 95.31 18 ALA B N 1
ATOM 1626 C CA . ALA B 1 18 ? -21.797 18.109 1.057 1 95.31 18 ALA B CA 1
ATOM 1627 C C . ALA B 1 18 ? -20.797 18.203 2.205 1 95.31 18 ALA B C 1
ATOM 1629 O O . ALA B 1 18 ? -19.75 18.828 2.066 1 95.31 18 ALA B O 1
ATOM 1630 N N . LEU B 1 19 ? -21.156 17.609 3.266 1 96.5 19 LEU B N 1
ATOM 1631 C CA . LEU B 1 19 ? -20.266 17.594 4.426 1 96.5 19 LEU B CA 1
ATOM 1632 C C . LEU B 1 19 ? -18.984 16.844 4.129 1 96.5 19 LEU B C 1
ATOM 1634 O O . LEU B 1 19 ? -17.891 17.297 4.488 1 96.5 19 LEU B O 1
ATOM 1638 N N . MET B 1 20 ? -19.094 15.719 3.48 1 95.81 20 MET B N 1
ATOM 1639 C CA . MET B 1 20 ? -17.922 14.938 3.129 1 95.81 20 MET B CA 1
ATOM 1640 C C . MET B 1 20 ? -17.031 15.695 2.146 1 95.81 20 MET B C 1
ATOM 1642 O O . MET B 1 20 ? -15.805 15.656 2.254 1 95.81 20 MET B O 1
ATOM 1646 N N . GLN B 1 21 ? -17.656 16.391 1.257 1 95.31 21 GLN B N 1
ATOM 1647 C CA . GLN B 1 21 ? -16.906 17.203 0.305 1 95.31 21 GLN B CA 1
ATOM 1648 C C . GLN B 1 21 ? -16.141 18.312 1.013 1 95.31 21 GLN B C 1
ATOM 1650 O O . GLN B 1 21 ? -14.961 18.547 0.721 1 95.31 21 GLN B O 1
ATOM 1655 N N . ALA B 1 22 ? -16.75 18.938 1.9 1 96.06 22 ALA B N 1
ATOM 1656 C CA . ALA B 1 22 ? -16.109 19.984 2.695 1 96.06 22 ALA B CA 1
ATOM 1657 C C . ALA B 1 22 ? -14.938 19.438 3.488 1 96.06 22 ALA B C 1
ATOM 1659 O O . ALA B 1 22 ? -13.875 20.062 3.557 1 96.06 22 ALA B O 1
ATOM 1660 N N . ALA B 1 23 ? -15.148 18.281 4.023 1 94.88 23 ALA B N 1
ATOM 1661 C CA . ALA B 1 23 ? -14.102 17.641 4.809 1 94.88 23 ALA B CA 1
ATOM 1662 C C . ALA B 1 23 ? -12.898 17.297 3.938 1 94.88 23 ALA B C 1
ATOM 1664 O O . ALA B 1 23 ? -11.75 17.484 4.348 1 94.88 23 ALA B O 1
ATOM 1665 N N . ARG B 1 24 ? -13.148 16.781 2.75 1 92 24 ARG B N 1
ATOM 1666 C CA . ARG B 1 24 ? -12.078 16.484 1.804 1 92 24 ARG B CA 1
ATOM 1667 C C . ARG B 1 24 ? -11.242 17.719 1.499 1 92 24 ARG B C 1
ATOM 1669 O O . ARG B 1 24 ? -10.008 17.641 1.481 1 92 24 ARG B O 1
ATOM 1676 N N . GLU B 1 25 ? -11.945 18.766 1.255 1 91.06 25 GLU B N 1
ATOM 1677 C CA . GLU B 1 25 ? -11.273 20.016 0.905 1 91.06 25 GLU B CA 1
ATOM 1678 C C . GLU B 1 25 ? -10.414 20.531 2.061 1 91.06 25 GLU B C 1
ATOM 1680 O O . GLU B 1 25 ? -9.266 20.922 1.857 1 91.06 25 GLU B O 1
ATOM 1685 N N . LEU B 1 26 ? -10.953 20.484 3.213 1 91 26 LEU B N 1
ATOM 1686 C CA . LEU B 1 26 ? -10.219 20.922 4.391 1 91 26 LEU B CA 1
ATOM 1687 C C . LEU B 1 26 ? -9.008 20.047 4.652 1 91 26 LEU B C 1
ATOM 1689 O O . LEU B 1 26 ? -7.922 20.547 4.969 1 91 26 LEU B O 1
ATOM 1693 N N . ALA B 1 27 ? -9.18 18.766 4.504 1 87.38 27 ALA B N 1
ATOM 1694 C CA . ALA B 1 27 ? -8.086 17.828 4.734 1 87.38 27 ALA B CA 1
ATOM 1695 C C . ALA B 1 27 ? -6.953 18.047 3.736 1 87.38 27 ALA B C 1
ATOM 1697 O O . ALA B 1 27 ? -5.777 17.922 4.082 1 87.38 27 ALA B O 1
ATOM 1698 N N . ARG B 1 28 ? -7.344 18.359 2.543 1 81.56 28 ARG B N 1
ATOM 1699 C CA . ARG B 1 28 ? -6.352 18.656 1.515 1 81.56 28 ARG B CA 1
ATOM 1700 C C . ARG B 1 28 ? -5.57 19.922 1.86 1 81.56 28 ARG B C 1
ATOM 1702 O O . ARG B 1 28 ? -4.367 20 1.601 1 81.56 28 ARG B O 1
ATOM 1709 N N . GLU B 1 29 ? -6.227 20.844 2.496 1 81.94 29 GLU B N 1
ATOM 1710 C CA . GLU B 1 29 ? -5.645 22.141 2.799 1 81.94 29 GLU B CA 1
ATOM 1711 C C . GLU B 1 29 ? -4.766 22.078 4.043 1 81.94 29 GLU B C 1
ATOM 1713 O O . GLU B 1 29 ? -3.689 22.688 4.082 1 81.94 29 GLU B O 1
ATOM 1718 N N . LYS B 1 30 ? -5.211 21.312 5.074 1 81.56 30 LYS B N 1
ATOM 1719 C CA . LYS B 1 30 ? -4.516 21.484 6.348 1 81.56 30 LYS B CA 1
ATOM 1720 C C . LYS B 1 30 ? -4.195 20.125 6.98 1 81.56 30 LYS B C 1
ATOM 1722 O O . LYS B 1 30 ? -3.588 20.078 8.055 1 81.56 30 LYS B O 1
ATOM 1727 N N . GLY B 1 31 ? -4.57 19.078 6.285 1 76.81 31 GLY B N 1
ATOM 1728 C CA . GLY B 1 31 ? -4.32 17.766 6.832 1 76.81 31 GLY B CA 1
ATOM 1729 C C . GLY B 1 31 ? -5.473 17.234 7.668 1 76.81 31 GLY B C 1
ATOM 1730 O O . GLY B 1 31 ? -6.207 18 8.281 1 76.81 31 GLY B O 1
ATOM 1731 N N . PHE B 1 32 ? -5.602 15.969 7.836 1 77.5 32 PHE B N 1
ATOM 1732 C CA . PHE B 1 32 ? -6.695 15.273 8.5 1 77.5 32 PHE B CA 1
ATOM 1733 C C . PHE B 1 32 ? -6.758 15.648 9.977 1 77.5 32 PHE B C 1
ATOM 1735 O O . PHE B 1 32 ? -7.844 15.852 10.523 1 77.5 32 PHE B O 1
ATOM 1742 N N . ASP B 1 33 ? -5.578 15.773 10.547 1 76.25 33 ASP B N 1
ATOM 1743 C CA . ASP B 1 33 ? -5.512 15.961 12 1 76.25 33 ASP B CA 1
ATOM 1744 C C . ASP B 1 33 ? -5.961 17.359 12.391 1 76.25 33 ASP B C 1
ATOM 1746 O O . ASP B 1 33 ? -6.383 17.594 13.523 1 76.25 33 ASP B O 1
ATOM 1750 N N . ALA B 1 34 ? -5.965 18.219 11.461 1 83.25 34 ALA B N 1
ATOM 1751 C CA . ALA B 1 34 ? -6.25 19.609 11.773 1 83.25 34 ALA B CA 1
ATOM 1752 C C . ALA B 1 34 ? -7.707 19.953 11.492 1 83.25 34 ALA B C 1
ATOM 1754 O O . ALA B 1 34 ? -8.172 21.047 11.812 1 83.25 34 ALA B O 1
ATOM 1755 N N . VAL B 1 35 ? -8.391 19.031 10.914 1 90.94 35 VAL B N 1
ATOM 1756 C CA . VAL B 1 35 ? -9.781 19.297 10.531 1 90.94 35 VAL B CA 1
ATOM 1757 C C . VAL B 1 35 ? -10.695 19.078 11.734 1 90.94 35 VAL B C 1
ATOM 1759 O O . VAL B 1 35 ? -10.562 18.078 12.445 1 90.94 35 VAL B O 1
ATOM 1762 N N . THR B 1 36 ? -11.586 20.078 11.961 1 94.31 36 THR B N 1
ATOM 1763 C CA . THR B 1 36 ? -12.578 19.906 13.023 1 94.31 36 THR B CA 1
ATOM 1764 C C . THR B 1 36 ? -13.977 19.781 12.43 1 94.31 36 THR B C 1
ATOM 1766 O O . THR B 1 36 ? -14.219 20.203 11.297 1 94.31 36 THR B O 1
ATOM 1769 N N . MET B 1 37 ? -14.852 19.266 13.25 1 96.19 37 MET B N 1
ATOM 1770 C CA . MET B 1 37 ? -16.234 19.125 12.82 1 96.19 37 MET B CA 1
ATOM 1771 C C . MET B 1 37 ? -16.875 20.484 12.539 1 96.19 37 MET B C 1
ATOM 1773 O O . MET B 1 37 ? -17.562 20.641 11.531 1 96.19 37 MET B O 1
ATOM 1777 N N . GLU B 1 38 ? -16.578 21.391 13.336 1 96.06 38 GLU B N 1
ATOM 1778 C CA . GLU B 1 38 ? -17.141 22.734 13.195 1 96.06 38 GLU B CA 1
ATOM 1779 C C . GLU B 1 38 ? -16.656 23.406 11.922 1 96.06 38 GLU B C 1
ATOM 1781 O O . GLU B 1 38 ? -17.422 24.094 11.234 1 96.06 38 GLU B O 1
ATOM 1786 N N . GLU B 1 39 ? -15.445 23.266 11.641 1 96.38 39 GLU B N 1
ATOM 1787 C CA . GLU B 1 39 ? -14.883 23.828 10.414 1 96.38 39 GLU B CA 1
ATOM 1788 C C . GLU B 1 39 ? -15.531 23.219 9.18 1 96.38 39 GLU B C 1
ATOM 1790 O O . GLU B 1 39 ? -15.766 23.922 8.188 1 96.38 39 GLU B O 1
ATOM 1795 N N . VAL B 1 40 ? -15.773 21.922 9.227 1 97.44 40 VAL B N 1
ATOM 1796 C CA . VAL B 1 40 ? -16.406 21.219 8.109 1 97.44 40 VAL B CA 1
ATOM 1797 C C . VAL B 1 40 ? -17.812 21.766 7.883 1 97.44 40 VAL B C 1
ATOM 1799 O O . VAL B 1 40 ? -18.18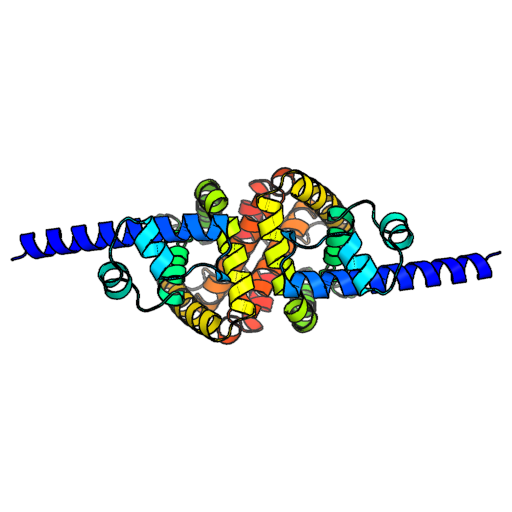8 22.062 6.75 1 97.44 40 VAL B O 1
ATOM 1802 N N . ALA B 1 41 ? -18.516 21.922 9 1 97.25 41 ALA B N 1
ATOM 1803 C CA . ALA B 1 41 ? -19.859 22.469 8.906 1 97.25 41 ALA B CA 1
ATOM 1804 C C . ALA B 1 41 ? -19.844 23.859 8.289 1 97.25 41 ALA B C 1
ATOM 1806 O O . ALA B 1 41 ? -20.625 24.156 7.371 1 97.25 41 ALA B O 1
ATOM 1807 N N . ARG B 1 42 ? -18.938 24.656 8.766 1 97.12 42 ARG B N 1
ATOM 1808 C CA . ARG B 1 42 ? -18.812 26.016 8.273 1 97.12 42 ARG B CA 1
ATOM 1809 C C . ARG B 1 42 ? -18.469 26.031 6.785 1 97.12 42 ARG B C 1
ATOM 1811 O O . ARG B 1 42 ? -19.062 26.781 6.012 1 97.12 42 ARG B O 1
ATOM 1818 N N . ARG B 1 43 ? -17.594 25.219 6.398 1 96.62 43 ARG B N 1
ATOM 1819 C CA . ARG B 1 43 ? -17.172 25.141 5.004 1 96.62 43 ARG B CA 1
ATOM 1820 C C . ARG B 1 43 ? -18.328 24.688 4.109 1 96.62 43 ARG B C 1
ATOM 1822 O O . ARG B 1 43 ? -18.438 25.125 2.961 1 96.62 43 ARG B O 1
ATOM 1829 N N . ALA B 1 44 ? -19.141 23.859 4.629 1 96.81 44 ALA B N 1
ATOM 1830 C CA . ALA B 1 44 ? -20.281 23.328 3.875 1 96.81 44 ALA B CA 1
ATOM 1831 C C . ALA B 1 44 ? -21.453 24.281 3.912 1 96.81 44 ALA B C 1
ATOM 1833 O O . ALA B 1 44 ? -22.484 24.047 3.283 1 96.81 44 ALA B O 1
ATOM 1834 N N . GLY B 1 45 ? -21.328 25.359 4.664 1 96.69 45 GLY B N 1
ATOM 1835 C CA . GLY B 1 45 ? -22.406 26.312 4.809 1 96.69 45 GLY B CA 1
ATOM 1836 C C . GLY B 1 45 ? -23.547 25.781 5.66 1 96.69 45 GLY B C 1
ATOM 1837 O O . GLY B 1 45 ? -24.719 26.078 5.391 1 96.69 45 GLY B O 1
ATOM 1838 N N . MET B 1 46 ? -23.188 25.016 6.586 1 95.88 46 MET B N 1
ATOM 1839 C CA . MET B 1 46 ? -24.203 24.375 7.402 1 95.88 46 MET B CA 1
ATOM 1840 C C . MET B 1 46 ? -23.969 24.641 8.883 1 95.88 46 MET B C 1
ATOM 1842 O O . MET B 1 46 ? -22.922 25.156 9.266 1 95.88 46 MET B O 1
ATOM 1846 N N . THR B 1 47 ? -24.953 24.25 9.633 1 92.25 47 THR B N 1
ATOM 1847 C CA . THR B 1 47 ? -24.875 24.438 11.078 1 92.25 47 THR B CA 1
ATOM 1848 C C . THR B 1 47 ? -24.125 23.281 11.734 1 92.25 47 THR B C 1
ATOM 1850 O O . THR B 1 47 ? -23.969 22.219 11.133 1 92.25 47 THR B O 1
ATOM 1853 N N . SER B 1 48 ? -23.703 23.547 13.008 1 92.38 48 SER B N 1
ATOM 1854 C CA . SER B 1 48 ? -23.094 22.484 13.805 1 92.38 48 SER B CA 1
ATOM 1855 C C . SER B 1 48 ? -24.062 21.344 14.039 1 92.38 48 SER B C 1
ATOM 1857 O O . SER B 1 48 ? -23.656 20.172 14.109 1 92.38 48 SER B O 1
ATOM 1859 N N . GLY B 1 49 ? -25.234 21.688 14.133 1 91.75 49 GLY B N 1
ATOM 1860 C CA . GLY B 1 49 ? -26.25 20.656 14.297 1 91.75 49 GLY B CA 1
ATOM 1861 C C . GLY B 1 49 ? -26.328 19.703 13.133 1 91.75 49 GLY B C 1
ATOM 1862 O O . GLY B 1 49 ? -26.516 18.5 13.32 1 91.75 49 GLY B O 1
ATOM 1863 N N . ALA B 1 50 ? -26.172 20.203 12.016 1 92.25 50 ALA B N 1
ATOM 1864 C CA . ALA B 1 50 ? -26.234 19.406 10.805 1 92.25 50 ALA B CA 1
ATOM 1865 C C . ALA B 1 50 ? -25.109 18.375 10.75 1 92.25 50 ALA B C 1
ATOM 1867 O O . ALA B 1 50 ? -25.328 17.219 10.398 1 92.25 50 ALA B O 1
ATOM 1868 N N . ILE B 1 51 ? -23.828 18.797 11.094 1 94.94 51 ILE B N 1
ATOM 1869 C CA . ILE B 1 51 ? -22.703 17.859 11 1 94.94 51 ILE B CA 1
ATOM 1870 C C . ILE B 1 51 ? -22.828 16.797 12.086 1 94.94 51 ILE B C 1
ATOM 1872 O O . ILE B 1 51 ? -22.562 15.617 11.836 1 94.94 51 ILE B O 1
ATOM 1876 N N . TYR B 1 52 ? -23.328 17.141 13.227 1 94.75 52 TYR B N 1
ATOM 1877 C CA . TYR B 1 52 ? -23.406 16.188 14.328 1 94.75 52 TYR B CA 1
ATOM 1878 C C . TYR B 1 52 ? -24.625 15.297 14.188 1 94.75 52 TYR B C 1
ATOM 1880 O O . TYR B 1 52 ? -24.703 14.219 14.789 1 94.75 52 TYR B O 1
ATOM 1888 N N . GLY B 1 53 ? -25.578 15.734 13.461 1 95 53 GLY B N 1
ATOM 1889 C CA . GLY B 1 53 ? -26.719 14.891 13.117 1 95 53 GLY B CA 1
ATOM 1890 C C . GLY B 1 53 ? -26.375 13.812 12.102 1 95 53 GLY B C 1
ATOM 1891 O O . GLY B 1 53 ? -27.047 12.789 12.023 1 95 53 GLY B O 1
ATOM 1892 N N . ASN B 1 54 ? -25.312 14.023 11.383 1 95.75 54 ASN B N 1
ATOM 1893 C CA . ASN B 1 54 ? -24.953 13.102 10.312 1 95.75 54 ASN B CA 1
ATOM 1894 C C . ASN B 1 54 ? -23.734 12.258 10.695 1 95.75 54 ASN B C 1
ATOM 1896 O O . ASN B 1 54 ? -23.594 11.125 10.234 1 95.75 54 ASN B O 1
ATOM 1900 N N . PHE B 1 55 ? -22.797 12.836 11.461 1 95.94 55 PHE B N 1
ATOM 1901 C CA . PHE B 1 55 ? -21.578 12.156 11.852 1 95.94 55 PHE B CA 1
ATOM 1902 C C . PHE B 1 55 ? -21.297 12.336 13.344 1 95.94 55 PHE B C 1
ATOM 1904 O O . PHE B 1 55 ? -21.344 13.461 13.852 1 95.94 55 PHE B O 1
ATOM 1911 N N . LYS B 1 56 ? -20.953 11.25 13.969 1 93.12 56 LYS B N 1
ATOM 1912 C CA . LYS B 1 56 ? -20.781 11.234 15.422 1 93.12 56 LYS B CA 1
ATOM 1913 C C . LYS B 1 56 ? -19.516 12.008 15.828 1 93.12 56 LYS B C 1
ATOM 1915 O O . LYS B 1 56 ? -19.5 12.656 16.875 1 93.12 56 LYS B O 1
ATOM 1920 N N . ASN B 1 57 ? -18.484 11.875 15.094 1 91.5 57 ASN B N 1
ATOM 1921 C CA . ASN B 1 57 ? -17.188 12.508 15.344 1 91.5 57 ASN B CA 1
ATOM 1922 C C . ASN B 1 57 ? -16.344 12.555 14.078 1 91.5 57 ASN B C 1
ATOM 1924 O O . ASN B 1 57 ? -16.781 12.141 13.008 1 91.5 57 ASN B O 1
ATOM 1928 N N . ARG B 1 58 ? -15.25 13.078 14.188 1 91.12 58 ARG B N 1
ATOM 1929 C CA . ARG B 1 58 ? -14.344 13.25 13.055 1 91.12 58 ARG B CA 1
ATOM 1930 C C . ARG B 1 58 ? -13.977 11.906 12.445 1 91.12 58 ARG B C 1
ATOM 1932 O O . ARG B 1 58 ? -13.914 11.773 11.219 1 91.12 58 ARG B O 1
ATOM 1939 N N . GLN B 1 59 ? -13.805 10.969 13.289 1 87.38 59 GLN B N 1
ATOM 1940 C CA . GLN B 1 59 ? -13.43 9.641 12.82 1 87.38 59 GLN B CA 1
ATOM 1941 C C . GLN B 1 59 ? -14.539 9.031 11.969 1 87.38 59 GLN B C 1
ATOM 1943 O O . GLN B 1 59 ? -14.273 8.461 10.906 1 87.38 59 GLN B O 1
ATOM 1948 N N . ASP B 1 60 ? -15.703 9.156 12.484 1 90.25 60 ASP B N 1
ATOM 1949 C CA . ASP B 1 60 ? -16.859 8.68 11.742 1 90.25 60 ASP B CA 1
ATOM 1950 C C . ASP B 1 60 ? -16.953 9.344 10.375 1 90.25 60 ASP B C 1
ATOM 1952 O O . ASP B 1 60 ? -17.234 8.672 9.375 1 90.25 60 ASP B O 1
ATOM 1956 N N . LEU B 1 61 ? -16.734 10.602 10.359 1 93.25 61 LEU B N 1
ATOM 1957 C CA . LEU B 1 61 ? -16.781 11.375 9.117 1 93.25 61 LEU B CA 1
ATOM 1958 C C . LEU B 1 61 ? -15.711 10.883 8.141 1 93.25 61 LEU B C 1
ATOM 1960 O O . LEU B 1 61 ? -16.016 10.594 6.98 1 93.25 61 LEU B O 1
ATOM 1964 N N . PHE B 1 62 ? -14.531 10.68 8.57 1 89.69 62 PHE B N 1
ATOM 1965 C CA . PHE B 1 62 ? -13.43 10.312 7.684 1 89.69 62 PHE B CA 1
ATOM 1966 C C . PHE B 1 62 ? -13.547 8.859 7.242 1 89.69 62 PHE B C 1
ATOM 1968 O O . PHE B 1 62 ? -13.172 8.516 6.121 1 89.69 62 PHE B O 1
ATOM 1975 N N . MET B 1 63 ? -14.07 8.039 8.031 1 88.44 63 MET B N 1
ATOM 1976 C CA . MET B 1 63 ? -14.312 6.656 7.637 1 88.44 63 MET B CA 1
ATOM 1977 C C . MET B 1 63 ? -15.375 6.582 6.539 1 88.44 63 MET B C 1
ATOM 1979 O O . MET B 1 63 ? -15.266 5.766 5.621 1 88.44 63 MET B O 1
ATOM 1983 N N . ALA B 1 64 ? -16.359 7.43 6.664 1 91.31 64 ALA B N 1
ATOM 1984 C CA . ALA B 1 64 ? -17.375 7.5 5.621 1 91.31 64 ALA B CA 1
ATOM 1985 C C . ALA B 1 64 ? -16.781 7.953 4.293 1 91.31 64 ALA B C 1
ATOM 1987 O O . ALA B 1 64 ? -17.109 7.418 3.236 1 91.31 64 ALA B O 1
ATOM 1988 N N . ILE B 1 65 ? -15.922 8.883 4.379 1 91.75 65 ILE B N 1
ATOM 1989 C CA . ILE B 1 65 ? -15.234 9.367 3.191 1 91.75 65 ILE B CA 1
ATOM 1990 C C . ILE B 1 65 ? -14.375 8.25 2.594 1 91.75 65 ILE B C 1
ATOM 1992 O O . ILE B 1 65 ? -14.406 8.023 1.384 1 91.75 65 ILE B O 1
ATOM 1996 N N . ALA B 1 66 ? -13.68 7.535 3.439 1 88.88 66 ALA B N 1
ATOM 1997 C CA . ALA B 1 66 ? -12.82 6.445 2.99 1 88.88 66 ALA B CA 1
ATOM 1998 C C . ALA B 1 66 ? -13.625 5.371 2.264 1 88.88 66 ALA B C 1
ATOM 2000 O O . ALA B 1 66 ? -13.203 4.867 1.22 1 88.88 66 ALA B O 1
ATOM 2001 N N . ARG B 1 67 ? -14.742 5.07 2.789 1 88.31 67 ARG B N 1
ATOM 2002 C CA . ARG B 1 67 ? -15.594 4.051 2.193 1 88.31 67 ARG B CA 1
ATOM 2003 C C . ARG B 1 67 ? -16.094 4.492 0.825 1 88.31 67 ARG B C 1
ATOM 2005 O O . ARG B 1 67 ? -16.219 3.68 -0.095 1 88.31 67 ARG B O 1
ATOM 2012 N N . THR B 1 68 ? -16.406 5.727 0.764 1 90.38 68 THR B N 1
ATOM 2013 C CA . THR B 1 68 ? -16.938 6.27 -0.48 1 90.38 68 THR B CA 1
ATOM 2014 C C . THR B 1 68 ? -15.844 6.41 -1.528 1 90.38 68 THR B C 1
ATOM 2016 O O . THR B 1 68 ? -16.062 6.137 -2.709 1 90.38 68 THR B O 1
ATOM 2019 N N . ASP B 1 69 ? -14.734 6.832 -1.149 1 92.12 69 ASP B N 1
ATOM 2020 C CA . ASP B 1 69 ? -13.68 7.191 -2.092 1 92.12 69 ASP B CA 1
ATOM 2021 C C . ASP B 1 69 ? -12.852 5.973 -2.479 1 92.12 69 ASP B C 1
ATOM 2023 O O . ASP B 1 69 ? -12.117 6 -3.473 1 92.12 69 ASP B O 1
ATOM 2027 N N . TRP B 1 70 ? -12.906 4.906 -1.726 1 93.88 70 TRP B N 1
ATOM 2028 C CA . TRP B 1 70 ? -12.117 3.703 -1.972 1 93.88 70 TRP B CA 1
ATOM 2029 C C . TRP B 1 70 ? -12.992 2.455 -1.889 1 93.88 70 TRP B C 1
ATOM 2031 O O . TRP B 1 70 ? -12.742 1.571 -1.065 1 93.88 70 TRP B O 1
ATOM 2041 N N . PRO B 1 71 ? -13.953 2.342 -2.756 1 92.25 71 PRO B N 1
ATOM 2042 C CA . PRO B 1 71 ? -14.875 1.205 -2.701 1 92.25 71 PRO B CA 1
ATOM 2043 C C . PRO B 1 71 ? -14.211 -0.112 -3.098 1 92.25 71 PRO B C 1
ATOM 2045 O O . PRO B 1 71 ? -13.188 -0.109 -3.783 1 92.25 71 PRO B O 1
ATOM 2048 N N . ALA B 1 72 ? -14.781 -1.189 -2.682 1 92.31 72 ALA B N 1
ATOM 2049 C CA . ALA B 1 72 ? -14.328 -2.504 -3.133 1 92.31 72 ALA B CA 1
ATOM 2050 C C . ALA B 1 72 ? -14.406 -2.619 -4.652 1 92.31 72 ALA B C 1
ATOM 2052 O O . ALA B 1 72 ? -15.336 -2.092 -5.273 1 92.31 72 ALA B O 1
ATOM 2053 N N . ILE B 1 73 ? -13.461 -3.277 -5.234 1 94.56 73 ILE B N 1
ATOM 2054 C CA . ILE B 1 73 ? -13.477 -3.59 -6.66 1 94.56 73 ILE B CA 1
ATOM 2055 C C . ILE B 1 73 ? -14.18 -4.922 -6.887 1 94.56 73 ILE B C 1
ATOM 2057 O O . ILE B 1 73 ? -13.711 -5.969 -6.434 1 94.56 73 ILE B O 1
ATOM 2061 N N . LEU B 1 74 ? -15.281 -4.902 -7.535 1 91.69 74 LEU B N 1
ATOM 2062 C CA . LEU B 1 74 ? -16.062 -6.094 -7.848 1 91.69 74 LEU B CA 1
ATOM 2063 C C . LEU B 1 74 ? -16.125 -6.328 -9.352 1 91.69 74 LEU B C 1
ATOM 2065 O O . LEU B 1 74 ? -16.859 -5.641 -10.062 1 91.69 74 LEU B O 1
ATOM 2069 N N . PRO B 1 75 ? -15.375 -7.32 -9.805 1 95.31 75 PRO B N 1
ATOM 2070 C CA . PRO B 1 75 ? -15.422 -7.605 -11.234 1 95.31 75 PRO B CA 1
ATOM 2071 C C . PRO B 1 75 ? -16.75 -8.219 -11.672 1 95.31 75 PRO B C 1
ATOM 2073 O O . PRO B 1 75 ? -17.453 -8.82 -10.859 1 95.31 75 PRO B O 1
ATOM 2076 N N . GLU B 1 76 ? -17.031 -7.98 -12.938 1 90.88 76 GLU B N 1
ATOM 2077 C CA . GLU B 1 76 ? -18.141 -8.727 -13.555 1 90.88 76 GLU B CA 1
ATOM 2078 C C . GLU B 1 76 ? -17.672 -10.109 -13.992 1 90.88 76 GLU B C 1
ATOM 2080 O O . GLU B 1 76 ? -16.781 -10.242 -14.836 1 90.88 76 GLU B O 1
ATOM 2085 N N . ILE B 1 77 ? -18.281 -11.094 -13.422 1 92.56 77 ILE B N 1
ATOM 2086 C CA . ILE B 1 77 ? -17.891 -12.469 -13.711 1 92.56 77 ILE B CA 1
ATOM 2087 C C . ILE B 1 77 ? -19.047 -13.203 -14.383 1 92.56 77 ILE B C 1
ATOM 2089 O O . ILE B 1 77 ? -20.047 -13.523 -13.734 1 92.56 77 ILE B O 1
ATOM 2093 N N . PRO B 1 78 ? -18.922 -13.453 -15.656 1 90.31 78 PRO B N 1
ATOM 2094 C CA . PRO B 1 78 ? -19.953 -14.234 -16.328 1 90.31 78 PRO B CA 1
ATOM 2095 C C . PRO B 1 78 ? -20.109 -15.641 -15.742 1 90.31 78 PRO B C 1
ATOM 2097 O O . PRO B 1 78 ? -19.125 -16.25 -15.312 1 90.31 78 PRO B O 1
ATOM 2100 N N . PRO B 1 79 ? -21.391 -16.109 -15.758 1 88.56 79 PRO B N 1
ATOM 2101 C CA . PRO B 1 79 ? -21.594 -17.5 -15.312 1 88.56 79 PRO B CA 1
ATOM 2102 C C . PRO B 1 79 ? -20.766 -18.5 -16.109 1 88.56 79 PRO B C 1
ATOM 2104 O O . PRO B 1 79 ? -20.594 -18.344 -17.312 1 88.56 79 PRO B O 1
ATOM 2107 N N . GLY B 1 80 ? -20.203 -19.438 -15.43 1 89.12 80 GLY B N 1
ATOM 2108 C CA . GLY B 1 80 ? -19.453 -20.5 -16.094 1 89.12 80 GLY B CA 1
ATOM 2109 C C . GLY B 1 80 ? -17.984 -20.156 -16.281 1 89.12 80 GLY B C 1
ATOM 2110 O O . GLY B 1 80 ? -17.234 -20.953 -16.844 1 89.12 80 GLY B O 1
ATOM 2111 N N . SER B 1 81 ? -17.562 -19 -15.82 1 93.25 81 SER B N 1
ATOM 2112 C CA . SER B 1 81 ? -16.172 -18.594 -15.961 1 93.25 81 SER B CA 1
ATOM 2113 C C . SER B 1 81 ? -15.242 -19.531 -15.18 1 93.25 81 SER B C 1
ATOM 2115 O O . SER B 1 81 ? -15.57 -19.953 -14.07 1 93.25 81 SER B O 1
ATOM 2117 N N . THR B 1 82 ? -14.062 -19.891 -15.82 1 92.12 82 THR B N 1
ATOM 2118 C CA . THR B 1 82 ? -13.008 -20.625 -15.109 1 92.12 82 THR B CA 1
ATOM 2119 C C . THR B 1 82 ? -12.336 -19.719 -14.078 1 92.12 82 THR B C 1
ATOM 2121 O O . THR B 1 82 ? -12.539 -18.516 -14.078 1 92.12 82 THR B O 1
ATOM 2124 N N . PHE B 1 83 ? -11.68 -20.266 -13.141 1 93 83 PHE B N 1
ATOM 2125 C CA . PHE B 1 83 ? -10.961 -19.5 -12.141 1 93 83 PHE B CA 1
ATOM 2126 C C . PHE B 1 83 ? -9.984 -18.531 -12.805 1 93 83 PHE B C 1
ATOM 2128 O O . PHE B 1 83 ? -9.852 -17.391 -12.367 1 93 83 PHE B O 1
ATOM 2135 N N . ALA B 1 84 ? -9.289 -19 -13.898 1 92.5 84 ALA B N 1
ATOM 2136 C CA . ALA B 1 84 ? -8.375 -18.156 -14.648 1 92.5 84 ALA B CA 1
ATOM 2137 C C . ALA B 1 84 ? -9.102 -16.938 -15.234 1 92.5 84 ALA B C 1
ATOM 2139 O O . ALA B 1 84 ? -8.586 -15.82 -15.195 1 92.5 84 ALA B O 1
ATOM 2140 N N . GLN B 1 85 ? -10.289 -17.156 -15.734 1 94.38 85 GLN B N 1
ATOM 2141 C CA . GLN B 1 85 ? -11.094 -16.078 -16.297 1 94.38 85 GLN B CA 1
ATOM 2142 C C . GLN B 1 85 ? -11.547 -15.109 -15.211 1 94.38 85 GLN B C 1
ATOM 2144 O O . GLN B 1 85 ? -11.633 -13.898 -15.445 1 94.38 85 GLN B O 1
ATOM 2149 N N . LYS B 1 86 ? -11.883 -15.648 -14.062 1 95.12 86 LYS B N 1
ATOM 2150 C CA . LYS B 1 86 ? -12.258 -14.805 -12.93 1 95.12 86 LYS B CA 1
ATOM 2151 C C . LYS B 1 86 ? -11.102 -13.922 -12.492 1 95.12 86 LYS B C 1
ATOM 2153 O O . LYS B 1 86 ? -11.281 -12.727 -12.25 1 95.12 86 LYS B O 1
ATOM 2158 N N . MET B 1 87 ? -9.898 -14.477 -12.422 1 95.12 87 MET B N 1
ATOM 2159 C CA . MET B 1 87 ? -8.719 -13.695 -12.07 1 95.12 87 MET B CA 1
ATOM 2160 C C . MET B 1 87 ? -8.422 -12.648 -13.141 1 95.12 87 MET B C 1
ATOM 2162 O O . MET B 1 87 ? -8.008 -11.531 -12.82 1 95.12 87 MET B O 1
ATOM 2166 N N . HIS B 1 88 ? -8.641 -13 -14.398 1 96.62 88 HIS B N 1
ATOM 2167 C CA . HIS B 1 88 ? -8.516 -12.031 -15.477 1 96.62 88 HIS B CA 1
ATOM 2168 C C . HIS B 1 88 ? -9.484 -10.867 -15.289 1 96.62 88 HIS B C 1
ATOM 2170 O O . HIS B 1 88 ? -9.125 -9.711 -15.5 1 96.62 88 HIS B O 1
ATOM 2176 N N . ALA B 1 89 ? -10.703 -11.18 -14.906 1 97.25 89 ALA B N 1
ATOM 2177 C CA . ALA B 1 89 ? -11.719 -10.156 -14.641 1 97.25 89 ALA B CA 1
ATOM 2178 C C . ALA B 1 89 ? -11.289 -9.25 -13.492 1 97.25 89 ALA B C 1
ATOM 2180 O O . ALA B 1 89 ? -11.547 -8.039 -13.516 1 97.25 89 ALA B O 1
ATOM 2181 N N . PHE B 1 90 ? -10.648 -9.773 -12.492 1 97.5 90 PHE B N 1
ATOM 2182 C CA . PHE B 1 90 ? -10.133 -8.969 -11.391 1 97.5 90 PHE B CA 1
ATOM 2183 C C . PHE B 1 90 ? -9.07 -7.992 -11.883 1 97.5 90 PHE B C 1
ATOM 2185 O O . PHE B 1 90 ? -9.062 -6.824 -11.484 1 97.5 90 PHE B O 1
ATOM 2192 N N . ALA B 1 91 ? -8.156 -8.484 -12.727 1 98.31 91 ALA B N 1
ATOM 2193 C CA . ALA B 1 91 ? -7.141 -7.605 -13.297 1 98.31 91 ALA B CA 1
ATOM 2194 C C . ALA B 1 91 ? -7.777 -6.453 -14.07 1 98.31 91 ALA B C 1
ATOM 2196 O O . ALA B 1 91 ? -7.418 -5.289 -13.875 1 98.31 91 ALA B O 1
ATOM 2197 N N . GLN B 1 92 ? -8.773 -6.758 -14.875 1 98.44 92 GLN B N 1
ATOM 2198 C CA . GLN B 1 92 ? -9.461 -5.758 -15.688 1 98.44 92 GLN B CA 1
ATOM 2199 C C . GLN B 1 92 ? -10.18 -4.738 -14.805 1 98.44 92 GLN B C 1
ATOM 2201 O O . GLN B 1 92 ? -10.109 -3.533 -15.055 1 98.44 92 GLN B O 1
ATOM 2206 N N . ALA B 1 93 ? -10.875 -5.246 -13.852 1 98.31 93 ALA B N 1
ATOM 2207 C CA . ALA B 1 93 ? -11.617 -4.363 -12.953 1 98.31 93 ALA B CA 1
ATOM 2208 C C . ALA B 1 93 ? -10.672 -3.443 -12.188 1 98.31 93 ALA B C 1
ATOM 2210 O O . ALA B 1 93 ? -10.992 -2.277 -11.938 1 98.31 93 ALA B O 1
ATOM 2211 N N . THR B 1 94 ? -9.531 -3.967 -11.75 1 98.62 94 THR B N 1
ATOM 2212 C CA . THR B 1 94 ? -8.539 -3.174 -11.031 1 98.62 94 THR B CA 1
ATOM 2213 C C . THR B 1 94 ? -7.996 -2.062 -11.922 1 98.62 94 THR B C 1
ATOM 2215 O O . THR B 1 94 ? -7.93 -0.903 -11.508 1 98.62 94 THR B O 1
ATOM 2218 N N . LEU B 1 95 ? -7.629 -2.418 -13.164 1 98.56 95 LEU B N 1
ATOM 2219 C CA . LEU B 1 95 ? -7.133 -1.438 -14.125 1 98.56 95 LEU B CA 1
ATOM 2220 C C . LEU B 1 95 ? -8.18 -0.369 -14.406 1 98.56 95 LEU B C 1
ATOM 2222 O O . LEU B 1 95 ? -7.863 0.819 -14.484 1 98.56 95 LEU B O 1
ATOM 2226 N N . ALA B 1 96 ? -9.445 -0.784 -14.5 1 98.19 96 ALA B N 1
ATOM 2227 C CA . ALA B 1 96 ? -10.539 0.135 -14.805 1 98.19 96 ALA B CA 1
ATOM 2228 C C . ALA B 1 96 ? -10.773 1.114 -13.656 1 98.19 96 ALA B C 1
ATOM 2230 O O . ALA B 1 96 ? -11.305 2.207 -13.859 1 98.19 96 ALA B O 1
ATOM 2231 N N . ALA B 1 97 ? -10.359 0.762 -12.461 1 97.62 97 ALA B N 1
ATOM 2232 C CA . ALA B 1 97 ? -10.602 1.573 -11.266 1 97.62 97 ALA B CA 1
ATOM 2233 C C . ALA B 1 97 ? -9.5 2.617 -11.086 1 97.62 97 ALA B C 1
ATOM 2235 O O . ALA B 1 97 ? -9.617 3.514 -10.25 1 97.62 97 ALA B O 1
ATOM 2236 N N . LEU B 1 98 ? -8.383 2.584 -11.875 1 97.81 98 LEU B N 1
ATOM 2237 C CA . LEU B 1 98 ? -7.172 3.354 -11.633 1 97.81 98 LEU B CA 1
ATOM 2238 C C . LEU B 1 98 ? -7.457 4.852 -11.68 1 97.81 98 LEU B C 1
ATOM 2240 O O . LEU B 1 98 ? -6.953 5.609 -10.844 1 97.81 98 LEU B O 1
ATOM 2244 N N . PRO B 1 99 ? -8.336 5.348 -12.633 1 96.56 99 PRO B N 1
ATOM 2245 C CA . PRO B 1 99 ? -8.586 6.789 -12.656 1 96.56 99 PRO B CA 1
ATOM 2246 C C . PRO B 1 99 ? -9.203 7.309 -11.359 1 96.56 99 PRO B C 1
ATOM 2248 O O . PRO B 1 99 ? -8.766 8.328 -10.828 1 96.56 99 PRO B O 1
ATOM 2251 N N . ASP B 1 100 ? -10.141 6.617 -10.789 1 94.75 100 ASP B N 1
ATOM 2252 C CA . ASP B 1 100 ? -10.758 7 -9.523 1 94.75 100 ASP B CA 1
ATOM 2253 C C . ASP B 1 100 ? -9.773 6.832 -8.359 1 94.75 100 ASP B C 1
ATOM 2255 O O . ASP B 1 100 ? -9.766 7.633 -7.426 1 94.75 100 ASP B O 1
ATOM 2259 N N . ARG B 1 101 ? -8.984 5.785 -8.414 1 96.75 101 ARG B N 1
ATOM 2260 C CA . ARG B 1 101 ? -8.008 5.527 -7.359 1 96.75 101 ARG B CA 1
ATOM 2261 C C . ARG B 1 101 ? -6.934 6.613 -7.328 1 96.75 101 ARG B C 1
ATOM 2263 O O . ARG B 1 101 ? -6.457 6.992 -6.254 1 96.75 101 ARG B O 1
ATOM 2270 N N . ARG B 1 102 ? -6.562 7.098 -8.492 1 95.19 102 ARG B N 1
ATOM 2271 C CA . ARG B 1 102 ? -5.566 8.164 -8.578 1 95.19 102 ARG B CA 1
ATOM 2272 C C . ARG B 1 102 ? -6.016 9.398 -7.805 1 95.19 102 ARG B C 1
ATOM 2274 O O . ARG B 1 102 ? -5.227 9.992 -7.066 1 95.19 102 ARG B O 1
ATOM 2281 N N . LEU B 1 103 ? -7.258 9.719 -7.922 1 90.38 103 LEU B N 1
ATOM 2282 C CA . LEU B 1 103 ? -7.809 10.906 -7.27 1 90.38 103 LEU B CA 1
ATOM 2283 C C . LEU B 1 103 ? -7.863 10.719 -5.758 1 90.38 103 LEU B C 1
ATOM 2285 O O . LEU B 1 103 ? -7.645 11.664 -5 1 90.38 103 LEU B O 1
ATOM 2289 N N . ALA B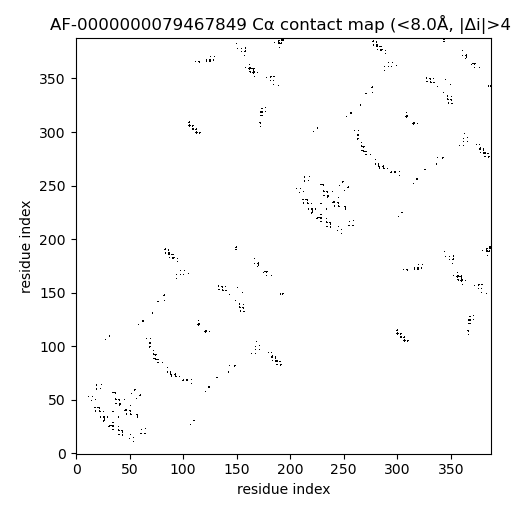 1 104 ? -8.047 9.5 -5.293 1 93.56 104 ALA B N 1
ATOM 2290 C CA . ALA B 1 104 ? -8.305 9.227 -3.879 1 93.56 104 ALA B CA 1
ATOM 2291 C C . ALA B 1 104 ? -7.027 8.797 -3.164 1 93.56 104 ALA B C 1
ATOM 2293 O O . ALA B 1 104 ? -6.969 8.797 -1.932 1 93.56 104 ALA B O 1
ATOM 2294 N N . ALA B 1 105 ? -5.984 8.461 -3.877 1 94.94 105 ALA B N 1
ATOM 2295 C CA . ALA B 1 105 ? -4.824 7.754 -3.344 1 94.94 105 ALA B CA 1
ATOM 2296 C C . ALA B 1 105 ? -4.102 8.594 -2.293 1 94.94 105 ALA B C 1
ATOM 2298 O O . ALA B 1 105 ? -3.748 8.086 -1.225 1 94.94 105 ALA B O 1
ATOM 2299 N N . PRO B 1 106 ? -3.891 9.953 -2.529 1 90.56 106 PRO B N 1
ATOM 2300 C CA . PRO B 1 106 ? -3.197 10.727 -1.497 1 90.56 106 PRO B CA 1
ATOM 2301 C C . PRO B 1 106 ? -3.932 10.711 -0.159 1 90.56 106 PRO B C 1
ATOM 2303 O O . PRO B 1 106 ? -3.309 10.531 0.89 1 90.56 106 PRO B O 1
ATOM 2306 N N . ALA B 1 107 ? -5.191 10.859 -0.2 1 88.19 107 ALA B N 1
ATOM 2307 C CA . ALA B 1 107 ? -5.988 10.852 1.024 1 88.19 107 ALA B CA 1
ATOM 2308 C C . ALA B 1 107 ? -6 9.469 1.666 1 88.19 107 ALA B C 1
ATOM 2310 O O . ALA B 1 107 ? -5.965 9.344 2.893 1 88.19 107 ALA B O 1
ATOM 2311 N N . ARG B 1 108 ? -6.105 8.406 0.841 1 93.25 108 ARG B N 1
ATOM 2312 C CA . ARG B 1 108 ? -6.086 7.035 1.334 1 93.25 108 ARG B CA 1
ATOM 2313 C C . ARG B 1 108 ? -4.789 6.738 2.082 1 93.25 108 ARG B C 1
ATOM 2315 O O . ARG B 1 108 ? -4.816 6.219 3.199 1 93.25 108 ARG B O 1
ATOM 2322 N N . LEU B 1 109 ? -3.711 7.113 1.52 1 93.19 109 LEU B N 1
ATOM 2323 C CA . LEU B 1 109 ? -2.398 6.879 2.111 1 93.19 109 LEU B CA 1
ATOM 2324 C C . LEU B 1 109 ? -2.23 7.684 3.396 1 93.19 109 LEU B C 1
ATOM 2326 O O . LEU B 1 109 ? -1.744 7.16 4.402 1 93.19 109 LEU B O 1
ATOM 2330 N N . SER B 1 110 ? -2.646 8.93 3.383 1 88.19 110 SER B N 1
ATOM 2331 C CA . SER B 1 110 ? -2.584 9.766 4.578 1 88.19 110 SER B CA 1
ATOM 2332 C C . SER B 1 110 ? -3.447 9.203 5.695 1 88.19 110 SER B C 1
ATOM 2334 O O . SER B 1 110 ? -3.053 9.219 6.863 1 88.19 110 SER B O 1
ATOM 2336 N N . GLY B 1 111 ? -4.617 8.766 5.312 1 88.44 111 GLY B N 1
ATOM 2337 C CA . GLY B 1 111 ? -5.496 8.148 6.293 1 88.44 111 GLY B CA 1
ATOM 2338 C C . GLY B 1 111 ? -4.914 6.887 6.902 1 88.44 111 GLY B C 1
ATOM 2339 O O . GLY B 1 111 ? -5.051 6.648 8.102 1 88.44 111 GLY B O 1
ATOM 2340 N N . MET B 1 112 ? -4.297 6.086 6.117 1 92.56 112 MET B N 1
ATOM 2341 C CA . MET B 1 112 ? -3.633 4.883 6.605 1 92.56 112 MET B CA 1
ATOM 2342 C C . MET B 1 112 ? -2.506 5.234 7.57 1 92.56 112 MET B C 1
ATOM 2344 O O . MET B 1 112 ? -2.385 4.633 8.641 1 92.56 112 MET B O 1
ATOM 2348 N N . ALA B 1 113 ? -1.709 6.219 7.184 1 89.94 113 ALA B N 1
ATOM 2349 C CA . ALA B 1 113 ? -0.625 6.672 8.047 1 89.94 113 ALA B CA 1
ATOM 2350 C C . ALA B 1 113 ? -1.161 7.141 9.398 1 89.94 113 ALA B C 1
ATOM 2352 O O . ALA B 1 113 ? -0.62 6.777 10.445 1 89.94 113 ALA B O 1
ATOM 2353 N N . HIS B 1 114 ? -2.189 7.891 9.336 1 85.62 114 HIS B N 1
ATOM 2354 C CA . HIS B 1 114 ? -2.824 8.406 10.539 1 85.62 114 HIS B CA 1
ATOM 2355 C C . HIS B 1 114 ? -3.35 7.273 11.414 1 85.62 114 HIS B C 1
ATOM 2357 O O . HIS B 1 114 ? -3.158 7.285 12.633 1 85.62 114 HIS B O 1
ATOM 2363 N N . SER B 1 115 ? -3.984 6.324 10.82 1 90.25 115 SER B N 1
ATOM 2364 C CA . SER B 1 115 ? -4.605 5.227 11.547 1 90.25 115 SER B CA 1
ATOM 2365 C C . SER B 1 115 ? -3.561 4.371 12.258 1 90.25 115 SER B C 1
ATOM 2367 O O . SER B 1 115 ? -3.826 3.818 13.328 1 90.25 115 SER B O 1
ATOM 2369 N N . LEU B 1 116 ? -2.391 4.281 11.719 1 91.06 116 LEU B N 1
ATOM 2370 C CA . LEU B 1 116 ? -1.331 3.48 12.32 1 91.06 116 LEU B CA 1
ATOM 2371 C C . LEU B 1 116 ? -0.839 4.113 13.617 1 91.06 116 LEU B C 1
ATOM 2373 O O . LEU B 1 116 ? -0.245 3.436 14.461 1 91.06 116 LEU B O 1
ATOM 2377 N N . ASN B 1 117 ? -1.117 5.391 13.797 1 84.75 117 ASN B N 1
ATOM 2378 C CA . ASN B 1 117 ? -0.628 6.109 14.969 1 84.75 117 ASN B CA 1
ATOM 2379 C C . ASN B 1 117 ? -1.758 6.422 15.945 1 84.75 117 ASN B C 1
ATOM 2381 O O . ASN B 1 117 ? -1.536 7.066 16.969 1 84.75 117 ASN B O 1
ATOM 2385 N N . HIS B 1 118 ? -2.957 5.984 15.586 1 85.44 118 HIS B N 1
ATOM 2386 C CA . HIS B 1 118 ? -4.117 6.285 16.422 1 85.44 118 HIS B CA 1
ATOM 2387 C C . HIS B 1 118 ? -4.973 5.043 16.641 1 85.44 118 HIS B C 1
ATOM 2389 O O . HIS B 1 118 ? -5.695 4.613 15.734 1 85.44 118 HIS B O 1
ATOM 2395 N N . ALA B 1 119 ? -4.984 4.609 17.844 1 86.44 119 ALA B N 1
ATOM 2396 C CA . ALA B 1 119 ? -5.594 3.328 18.188 1 86.44 119 ALA B CA 1
ATOM 2397 C C . ALA B 1 119 ? -7.086 3.328 17.875 1 86.44 119 ALA B C 1
ATOM 2399 O O . ALA B 1 119 ? -7.625 2.332 17.391 1 86.44 119 ALA B O 1
ATOM 2400 N N . GLU B 1 120 ? -7.754 4.414 18.125 1 85.06 120 GLU B N 1
ATOM 2401 C CA . GLU B 1 120 ? -9.188 4.496 17.875 1 85.06 120 GLU B CA 1
ATOM 2402 C C . GLU B 1 120 ? -9.492 4.426 16.375 1 85.06 120 GLU B C 1
ATOM 2404 O O . GLU B 1 120 ? -10.453 3.777 15.961 1 85.06 120 GLU B O 1
ATOM 2409 N N . SER B 1 121 ? -8.742 5.082 15.617 1 86.75 121 SER B N 1
ATOM 2410 C CA . SER B 1 121 ? -8.891 5.035 14.164 1 86.75 121 SER B CA 1
ATOM 2411 C C . SER B 1 121 ? -8.617 3.635 13.633 1 86.75 121 SER B C 1
ATOM 2413 O O . SER B 1 121 ? -9.344 3.15 12.758 1 86.75 121 SER B O 1
ATOM 2415 N N . ARG B 1 122 ? -7.664 3.002 14.188 1 88.69 122 ARG B N 1
ATOM 2416 C CA . ARG B 1 122 ? -7.309 1.655 13.758 1 88.69 122 ARG B CA 1
ATOM 2417 C C . ARG B 1 122 ? -8.43 0.668 14.055 1 88.69 122 ARG B C 1
ATOM 2419 O O . ARG B 1 122 ? -8.68 -0.252 13.273 1 88.69 122 ARG B O 1
ATOM 2426 N N . ALA B 1 123 ? -9.055 0.847 15.188 1 90.06 123 ALA B N 1
ATOM 2427 C CA . ALA B 1 123 ? -10.18 -0.016 15.547 1 90.06 123 ALA B CA 1
ATOM 2428 C C . ALA B 1 123 ? -11.312 0.11 14.539 1 90.06 123 ALA B C 1
ATOM 2430 O O . ALA B 1 123 ? -11.969 -0.882 14.203 1 90.06 123 ALA B O 1
ATOM 2431 N N . GLU B 1 124 ? -11.547 1.294 14.086 1 88.44 124 GLU B N 1
ATOM 2432 C CA . GLU B 1 124 ? -12.578 1.519 13.078 1 88.44 124 GLU B CA 1
ATOM 2433 C C . GLU B 1 124 ? -12.188 0.91 11.742 1 88.44 124 GLU B C 1
ATOM 2435 O O . GLU B 1 124 ? -13.023 0.324 11.047 1 88.44 124 GLU B O 1
ATOM 2440 N N . VAL B 1 125 ? -10.969 0.999 11.383 1 92.19 125 VAL B N 1
ATOM 2441 C CA . VAL B 1 125 ? -10.461 0.394 10.156 1 92.19 125 VAL B CA 1
ATOM 2442 C C . VAL B 1 125 ? -10.625 -1.123 10.227 1 92.19 125 VAL B C 1
ATOM 2444 O O . VAL B 1 125 ? -11.047 -1.752 9.25 1 92.19 125 VAL B O 1
ATOM 2447 N N . LEU B 1 126 ? -10.305 -1.673 11.359 1 93.5 126 LEU B N 1
ATOM 2448 C CA . LEU B 1 126 ? -10.438 -3.111 11.555 1 93.5 126 LEU B CA 1
ATOM 2449 C C . LEU B 1 126 ? -11.883 -3.557 11.336 1 93.5 126 LEU B C 1
ATOM 2451 O O . LEU B 1 126 ? -12.125 -4.559 10.656 1 93.5 126 LEU B O 1
ATOM 2455 N N . LYS B 1 127 ? -12.758 -2.803 11.883 1 91.69 127 LYS B N 1
ATOM 2456 C CA . LYS B 1 127 ? -14.172 -3.139 11.773 1 91.69 127 LYS B CA 1
ATOM 2457 C C . LYS B 1 127 ? -14.633 -3.094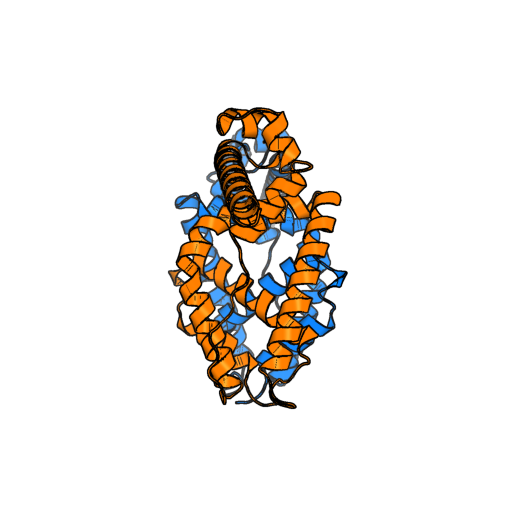 10.32 1 91.69 127 LYS B C 1
ATOM 2459 O O . LYS B 1 127 ? -15.289 -4.023 9.836 1 91.69 127 LYS B O 1
ATOM 2464 N N . ILE B 1 128 ? -14.297 -2.109 9.641 1 90.88 128 ILE B N 1
ATOM 2465 C CA . ILE B 1 128 ? -14.719 -1.916 8.258 1 90.88 128 ILE B CA 1
ATOM 2466 C C . ILE B 1 128 ? -14.07 -2.971 7.363 1 90.88 128 ILE B C 1
ATOM 2468 O O . ILE B 1 128 ? -14.727 -3.549 6.496 1 90.88 128 ILE B O 1
ATOM 2472 N N . THR B 1 129 ? -12.828 -3.209 7.578 1 95.25 129 THR B N 1
ATOM 2473 C CA . THR B 1 129 ? -12.102 -4.195 6.785 1 95.25 129 THR B CA 1
ATOM 2474 C C . THR B 1 129 ? -12.664 -5.594 7.023 1 95.25 129 THR B C 1
ATOM 2476 O O . THR B 1 129 ? -12.82 -6.375 6.078 1 95.25 129 THR B O 1
ATOM 2479 N N . ALA B 1 130 ? -12.992 -5.883 8.281 1 96.62 130 ALA B N 1
ATOM 2480 C CA . ALA B 1 130 ? -13.586 -7.176 8.617 1 96.62 130 ALA B CA 1
ATOM 2481 C C . ALA B 1 130 ? -14.898 -7.391 7.863 1 96.62 130 ALA B C 1
ATOM 2483 O O . ALA B 1 130 ? -15.141 -8.469 7.32 1 96.62 130 ALA B O 1
ATOM 2484 N N . GLN B 1 131 ? -15.656 -6.359 7.863 1 94.44 131 GLN B N 1
ATOM 2485 C CA . GLN B 1 131 ? -16.922 -6.434 7.145 1 94.44 131 GLN B CA 1
ATOM 2486 C C . GLN B 1 131 ? -16.703 -6.617 5.648 1 94.44 131 GLN B C 1
ATOM 2488 O O . GLN B 1 131 ? -17.406 -7.406 5.004 1 94.44 131 GLN B O 1
ATOM 2493 N N . SER B 1 132 ? -15.82 -5.895 5.109 1 95 132 SER B N 1
ATOM 2494 C CA . SER B 1 132 ? -15.5 -5.996 3.689 1 95 132 SER B CA 1
ATOM 2495 C C . SER B 1 132 ? -14.984 -7.387 3.336 1 95 132 SER B C 1
ATOM 2497 O O . SER B 1 132 ? -15.383 -7.961 2.322 1 95 132 SER B O 1
ATOM 2499 N N . TYR B 1 133 ? -14.07 -7.93 4.168 1 97.62 133 TYR B N 1
ATOM 2500 C CA . TYR B 1 133 ? -13.516 -9.258 3.92 1 97.62 133 TYR B CA 1
ATOM 2501 C C . TYR B 1 133 ? -14.586 -10.328 4.023 1 97.62 133 TYR B C 1
ATOM 2503 O O . TYR B 1 133 ? -14.625 -11.258 3.217 1 97.62 133 TYR B O 1
ATOM 2511 N N . ALA B 1 134 ? -15.461 -10.164 5 1 97.38 134 ALA B N 1
ATOM 2512 C CA . ALA B 1 134 ? -16.547 -11.125 5.141 1 97.38 134 ALA B CA 1
ATOM 2513 C C . ALA B 1 134 ? -17.453 -11.117 3.908 1 97.38 134 ALA B C 1
ATOM 2515 O O . ALA B 1 134 ? -17.781 -12.172 3.365 1 97.38 134 ALA B O 1
ATOM 2516 N N . ALA B 1 135 ? -17.812 -9.938 3.459 1 96 135 ALA B N 1
ATOM 2517 C CA . ALA B 1 135 ? -18.641 -9.797 2.271 1 96 135 ALA B CA 1
ATOM 2518 C C . ALA B 1 135 ? -17.938 -10.328 1.031 1 96 135 ALA B C 1
ATOM 2520 O O . ALA B 1 135 ? -18.531 -11.023 0.21 1 96 135 ALA B O 1
ATOM 2521 N N . GLY B 1 136 ? -16.672 -10.016 0.881 1 96.25 136 GLY B N 1
ATOM 2522 C CA . GLY B 1 136 ? -15.891 -10.484 -0.252 1 96.25 136 GLY B CA 1
ATOM 2523 C C . GLY B 1 136 ? -15.727 -11.992 -0.276 1 96.25 136 GLY B C 1
ATOM 2524 O O . GLY B 1 136 ? -15.828 -12.609 -1.335 1 96.25 136 GLY B O 1
ATOM 2525 N N . ALA B 1 137 ? -15.445 -12.539 0.891 1 96.94 137 ALA B N 1
ATOM 2526 C CA . ALA B 1 137 ? -15.312 -13.992 0.988 1 96.94 137 ALA B CA 1
ATOM 2527 C C . ALA B 1 137 ? -16.609 -14.695 0.617 1 96.94 137 ALA B C 1
ATOM 2529 O O . ALA B 1 137 ? -16.609 -15.703 -0.087 1 96.94 137 ALA B O 1
ATOM 2530 N N . ALA B 1 138 ? -17.734 -14.148 1.089 1 96.06 138 ALA B N 1
ATOM 2531 C CA . ALA B 1 138 ? -19.031 -14.711 0.756 1 96.06 138 ALA B CA 1
ATOM 2532 C C . ALA B 1 138 ? -19.312 -14.617 -0.744 1 96.06 138 ALA B C 1
ATOM 2534 O O . ALA B 1 138 ? -19.812 -15.57 -1.349 1 96.06 138 ALA B O 1
ATOM 2535 N N . TRP B 1 139 ? -19.031 -13.539 -1.285 1 95.19 139 TRP B N 1
ATOM 2536 C CA . TRP B 1 139 ? -19.188 -13.352 -2.723 1 95.19 139 TRP B CA 1
ATOM 2537 C C . TRP B 1 139 ? -18.328 -14.328 -3.502 1 95.19 139 TRP B C 1
ATOM 2539 O O . TRP B 1 139 ? -18.797 -15 -4.418 1 95.19 139 TRP B O 1
ATOM 2549 N N . LEU B 1 140 ? -17.016 -14.461 -3.156 1 94.25 140 LEU B N 1
ATOM 2550 C CA . LEU B 1 140 ? -16.109 -15.406 -3.805 1 94.25 140 LEU B CA 1
ATOM 2551 C C . LEU B 1 140 ? -16.641 -16.828 -3.705 1 94.25 140 LEU B C 1
ATOM 2553 O O . LEU B 1 140 ? -16.594 -17.578 -4.684 1 94.25 140 LEU B O 1
ATOM 2557 N N . ALA B 1 141 ? -17.094 -17.203 -2.533 1 93.62 141 ALA B N 1
ATOM 2558 C CA . ALA B 1 141 ? -17.656 -18.547 -2.33 1 93.62 141 ALA B CA 1
ATOM 2559 C C . ALA B 1 141 ? -18.828 -18.797 -3.275 1 93.62 141 ALA B C 1
ATOM 2561 O O . ALA B 1 141 ? -19.047 -19.938 -3.701 1 93.62 141 ALA B O 1
ATOM 2562 N N . SER B 1 142 ? -19.562 -17.734 -3.6 1 92.25 142 SER B N 1
ATOM 2563 C CA . SER B 1 142 ? -20.734 -17.875 -4.445 1 92.25 142 SER B CA 1
ATOM 2564 C C . SER B 1 142 ? -20.359 -18.016 -5.914 1 92.25 142 SER B C 1
ATOM 2566 O O . SER B 1 142 ? -21.109 -18.594 -6.699 1 92.25 142 SER B O 1
ATOM 2568 N N . VAL B 1 143 ? -19.219 -17.547 -6.281 1 90.56 143 VAL B N 1
ATOM 2569 C CA . VAL B 1 143 ? -18.875 -17.547 -7.703 1 90.56 143 VAL B CA 1
ATOM 2570 C C . VAL B 1 143 ? -17.844 -18.625 -7.984 1 90.56 143 VAL B C 1
ATOM 2572 O O . VAL B 1 143 ? -17.562 -18.953 -9.141 1 90.56 143 VAL B O 1
ATOM 2575 N N . LEU B 1 144 ? -17.234 -19.109 -6.941 1 89.12 144 LEU B N 1
ATOM 2576 C CA . LEU B 1 144 ? -16.219 -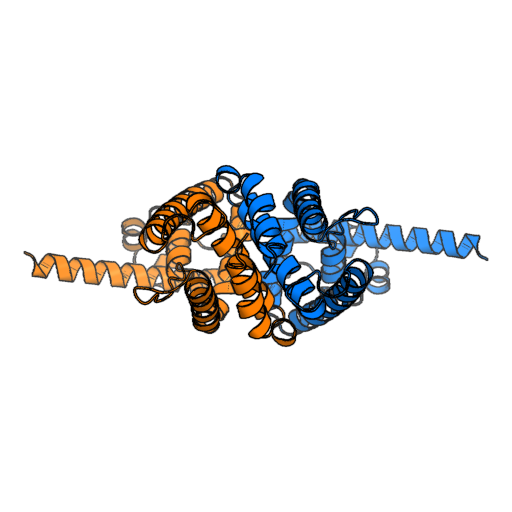20.156 -7.109 1 89.12 144 LEU B CA 1
ATOM 2577 C C . LEU B 1 144 ? -16.844 -21.547 -6.961 1 89.12 144 LEU B C 1
ATOM 2579 O O . LEU B 1 144 ? -17.766 -21.734 -6.164 1 89.12 144 LEU B O 1
ATOM 2583 N N . GLN B 1 145 ? -16.375 -22.406 -7.754 1 83.88 145 GLN B N 1
ATOM 2584 C CA . GLN B 1 145 ? -16.734 -23.812 -7.598 1 83.88 145 GLN B CA 1
ATOM 2585 C C . GLN B 1 145 ? -15.742 -24.531 -6.684 1 83.88 145 GLN B C 1
ATOM 2587 O O . GLN B 1 145 ? -14.609 -24.078 -6.5 1 83.88 145 GLN B O 1
ATOM 2592 N N . ASP B 1 146 ? -16.203 -25.609 -6.074 1 79.56 146 ASP B N 1
ATOM 2593 C CA . ASP B 1 146 ? -15.312 -26.391 -5.215 1 79.56 146 ASP B CA 1
ATOM 2594 C C . ASP B 1 146 ? -14.055 -26.812 -5.965 1 79.56 146 ASP B C 1
ATOM 2596 O O . ASP B 1 146 ? -14.133 -27.297 -7.098 1 79.56 146 ASP B O 1
ATOM 2600 N N . GLY B 1 147 ? -12.906 -26.531 -5.383 1 81.44 147 GLY B N 1
ATOM 2601 C CA . GLY B 1 147 ? -11.648 -26.938 -5.977 1 81.44 147 GLY B CA 1
ATOM 2602 C C . GLY B 1 147 ? -11.102 -25.938 -6.973 1 81.44 147 GLY B C 1
ATOM 2603 O O . GLY B 1 147 ? -9.992 -26.109 -7.492 1 81.44 147 GLY B O 1
ATOM 2604 N N . ASP B 1 148 ? -11.828 -24.875 -7.254 1 83.81 148 ASP B N 1
ATOM 2605 C CA . ASP B 1 148 ? -11.406 -23.859 -8.211 1 83.81 148 ASP B CA 1
ATOM 2606 C C . ASP B 1 148 ? -10.164 -23.125 -7.715 1 83.81 148 ASP B C 1
ATOM 2608 O O . ASP B 1 148 ? -9.219 -22.906 -8.477 1 83.81 148 ASP B O 1
ATOM 2612 N N . SER B 1 149 ? -10.164 -22.781 -6.465 1 87.94 149 SER B N 1
ATOM 2613 C CA . SER B 1 149 ? -9.109 -21.953 -5.887 1 87.94 149 SER B CA 1
ATOM 2614 C C . SER B 1 149 ? -8.18 -22.781 -5.008 1 87.94 149 SER B C 1
ATOM 2616 O O . SER B 1 149 ? -8.633 -23.688 -4.301 1 87.94 149 SER B O 1
ATOM 2618 N N . PRO B 1 150 ? -6.898 -22.484 -5.082 1 85.88 150 PRO B N 1
ATOM 2619 C CA . PRO B 1 150 ? -5.941 -23.203 -4.246 1 85.88 150 PRO B CA 1
ATOM 2620 C C . PRO B 1 150 ? -6.035 -22.828 -2.77 1 85.88 150 PRO B C 1
ATOM 2622 O O . PRO B 1 150 ? -5.309 -23.375 -1.938 1 85.88 150 PRO B O 1
ATOM 2625 N N . MET B 1 151 ? -6.887 -21.938 -2.424 1 91.25 151 MET B N 1
ATOM 2626 C CA . MET B 1 151 ? -7.043 -21.484 -1.046 1 91.25 151 MET B CA 1
ATOM 2627 C C . MET B 1 151 ? -8.508 -21.188 -0.736 1 91.25 151 MET B C 1
ATOM 2629 O O . MET B 1 151 ? -9.305 -20.938 -1.646 1 91.25 151 MET B O 1
ATOM 2633 N N . PRO B 1 152 ? -8.875 -21.297 0.547 1 93.56 152 PRO B N 1
ATOM 2634 C CA . PRO B 1 152 ? -10.266 -20.984 0.907 1 93.56 152 PRO B CA 1
ATOM 2635 C C . PRO B 1 152 ? -10.633 -19.531 0.627 1 93.56 152 PRO B C 1
ATOM 2637 O O . PRO B 1 152 ? -9.758 -18.656 0.627 1 93.56 152 PRO B O 1
ATOM 2640 N N . PRO B 1 153 ? -11.922 -19.25 0.404 1 95.69 153 PRO B N 1
ATOM 2641 C CA . PRO B 1 153 ? -12.367 -17.891 0.075 1 95.69 153 PRO B CA 1
ATOM 2642 C C . PRO B 1 153 ? -11.945 -16.859 1.117 1 95.69 153 PRO B C 1
ATOM 2644 O O . PRO B 1 153 ? -11.664 -15.703 0.772 1 95.69 153 PRO B O 1
ATOM 2647 N N . GLU B 1 154 ? -11.867 -17.25 2.445 1 96.69 154 GLU B N 1
ATOM 2648 C CA . GLU B 1 154 ? -11.516 -16.344 3.535 1 96.69 154 GLU B CA 1
ATOM 2649 C C . GLU B 1 154 ? -10.055 -15.906 3.434 1 96.69 154 GLU B C 1
ATOM 2651 O O . GLU B 1 154 ? -9.703 -14.805 3.873 1 96.69 154 GLU B O 1
ATOM 2656 N N . ILE B 1 155 ? -9.242 -16.734 2.826 1 97.31 155 ILE B N 1
ATOM 2657 C CA . ILE B 1 155 ? -7.844 -16.391 2.605 1 97.31 155 ILE B CA 1
ATOM 2658 C C . ILE B 1 155 ? -7.695 -15.664 1.268 1 97.31 155 ILE B C 1
ATOM 2660 O O . ILE B 1 155 ? -7 -14.648 1.178 1 97.31 155 ILE B O 1
ATOM 2664 N N . LEU B 1 156 ? -8.391 -16.141 0.305 1 96.69 156 LEU B N 1
ATOM 2665 C CA . LEU B 1 156 ? -8.289 -15.602 -1.049 1 96.69 156 LEU B CA 1
ATOM 2666 C C . LEU B 1 156 ? -8.695 -14.133 -1.082 1 96.69 156 LEU B C 1
ATOM 2668 O O . LEU B 1 156 ? -8.062 -13.328 -1.77 1 96.69 156 LEU B O 1
ATOM 2672 N N . VAL B 1 157 ? -9.734 -13.75 -0.351 1 97.56 157 VAL B N 1
ATOM 2673 C CA . VAL B 1 157 ? -10.211 -12.375 -0.364 1 97.56 157 VAL B CA 1
ATOM 2674 C C . VAL B 1 157 ? -9.117 -11.445 0.155 1 97.56 157 VAL B C 1
ATOM 2676 O O . VAL B 1 157 ? -8.938 -10.336 -0.364 1 97.56 157 VAL B O 1
ATOM 2679 N N . VAL B 1 158 ? -8.367 -11.867 1.168 1 98.44 158 VAL B N 1
ATOM 2680 C CA . VAL B 1 158 ? -7.293 -11.07 1.751 1 98.44 158 VAL B CA 1
ATOM 2681 C C . VAL B 1 158 ? -6.137 -10.961 0.761 1 98.44 158 VAL B C 1
ATOM 2683 O O . VAL B 1 158 ? -5.582 -9.875 0.568 1 98.44 158 VAL B O 1
ATOM 2686 N N . VAL B 1 159 ? -5.805 -12.055 0.099 1 98.06 159 VAL B N 1
ATOM 2687 C CA . VAL B 1 159 ? -4.723 -12.086 -0.88 1 98.06 159 VAL B CA 1
ATOM 2688 C C . VAL B 1 159 ? -5.055 -11.156 -2.045 1 98.06 159 VAL B C 1
ATOM 2690 O O . VAL B 1 159 ? -4.219 -10.352 -2.461 1 98.06 159 VAL B O 1
ATOM 2693 N N . ILE B 1 160 ? -6.285 -11.203 -2.547 1 97.81 160 ILE B N 1
ATOM 2694 C CA . ILE B 1 160 ? -6.707 -10.367 -3.666 1 97.81 160 ILE B CA 1
ATOM 2695 C C . ILE B 1 160 ? -6.668 -8.898 -3.256 1 97.81 160 ILE B C 1
ATOM 2697 O O . ILE B 1 160 ? -6.195 -8.047 -4.016 1 97.81 160 ILE B O 1
ATOM 2701 N N . HIS B 1 161 ? -7.18 -8.625 -2.1 1 98 161 HIS B N 1
ATOM 2702 C CA . HIS B 1 161 ? -7.168 -7.254 -1.615 1 98 161 HIS B CA 1
ATOM 2703 C C . HIS B 1 161 ? -5.742 -6.719 -1.513 1 98 161 HIS B C 1
ATOM 2705 O O . HIS B 1 161 ? -5.453 -5.617 -1.982 1 98 161 HIS B O 1
ATOM 2711 N N . ALA B 1 162 ? -4.848 -7.484 -0.883 1 98.19 162 ALA B N 1
ATOM 2712 C CA . ALA B 1 162 ? -3.453 -7.082 -0.719 1 98.19 162 ALA B CA 1
ATOM 2713 C C . ALA B 1 162 ? -2.777 -6.883 -2.072 1 98.19 162 ALA B C 1
ATOM 2715 O O . ALA B 1 162 ? -2.105 -5.871 -2.295 1 98.19 162 ALA B O 1
ATOM 2716 N N . LEU B 1 163 ? -2.947 -7.801 -2.955 1 98.38 163 LEU B N 1
ATOM 2717 C CA . LEU B 1 163 ? -2.348 -7.727 -4.281 1 98.38 163 LEU B CA 1
ATOM 2718 C C . LEU B 1 163 ? -2.863 -6.508 -5.043 1 98.38 163 LEU B C 1
ATOM 2720 O O . LEU B 1 163 ? -2.078 -5.762 -5.633 1 98.38 163 LEU B O 1
ATOM 2724 N N . THR B 1 164 ? -4.207 -6.316 -5.043 1 98.5 164 THR B N 1
ATOM 2725 C CA . THR B 1 164 ? -4.836 -5.195 -5.73 1 98.5 164 THR B CA 1
ATOM 2726 C C . THR B 1 164 ? -4.289 -3.869 -5.215 1 98.5 164 THR B C 1
ATOM 2728 O O . THR B 1 164 ? -3.879 -3.014 -6.004 1 98.5 164 THR B O 1
ATOM 2731 N N . GLU B 1 165 ? -4.254 -3.711 -3.92 1 98.06 165 GLU B N 1
ATOM 2732 C CA . GLU B 1 165 ? -3.762 -2.465 -3.338 1 98.06 165 GLU B CA 1
ATOM 2733 C C . GLU B 1 165 ? -2.293 -2.236 -3.682 1 98.06 165 GLU B C 1
ATOM 2735 O O . GLU B 1 165 ? -1.897 -1.124 -4.035 1 98.06 165 GLU B O 1
ATOM 2740 N N . GLY B 1 166 ? -1.503 -3.326 -3.549 1 98.38 166 GLY B N 1
ATOM 2741 C CA . GLY B 1 166 ? -0.101 -3.207 -3.918 1 98.38 166 GLY B CA 1
ATOM 2742 C C . GLY B 1 166 ? 0.102 -2.789 -5.363 1 98.38 166 GLY B C 1
ATOM 2743 O O . GLY B 1 166 ? 0.904 -1.897 -5.648 1 98.38 166 GLY B O 1
ATOM 2744 N N . LEU B 1 167 ? -0.598 -3.395 -6.262 1 98.69 167 LEU B N 1
ATOM 2745 C CA . LEU B 1 167 ? -0.488 -3.08 -7.684 1 98.69 167 LEU B CA 1
ATOM 2746 C C . LEU B 1 167 ? -0.942 -1.65 -7.961 1 98.69 167 LEU B C 1
ATOM 2748 O O . LEU B 1 167 ? -0.28 -0.916 -8.695 1 98.69 167 LEU B O 1
ATOM 2752 N N . VAL B 1 168 ? -2.053 -1.259 -7.402 1 98.69 168 VAL B N 1
ATOM 2753 C CA . VAL B 1 168 ? -2.619 0.068 -7.625 1 98.69 168 VAL B CA 1
ATOM 2754 C C . VAL B 1 168 ? -1.638 1.135 -7.145 1 98.69 168 VAL B C 1
ATOM 2756 O O . VAL B 1 168 ? -1.293 2.053 -7.895 1 98.69 168 VAL B O 1
ATOM 2759 N N . PHE B 1 169 ? -1.149 0.99 -5.93 1 98 169 PHE B N 1
ATOM 2760 C CA . PHE B 1 169 ? -0.25 2.008 -5.398 1 98 169 PHE B CA 1
ATOM 2761 C C . PHE B 1 169 ? 1.054 2.041 -6.188 1 98 169 PHE B C 1
ATOM 2763 O O . PHE B 1 169 ? 1.584 3.117 -6.473 1 98 169 PHE B O 1
ATOM 2770 N N . GLN B 1 170 ? 1.603 0.887 -6.539 1 97.69 170 GLN B N 1
ATOM 2771 C CA . GLN B 1 170 ? 2.84 0.881 -7.312 1 97.69 170 GLN B CA 1
ATOM 2772 C C . GLN B 1 170 ? 2.635 1.512 -8.688 1 97.69 170 GLN B C 1
ATOM 2774 O O . GLN B 1 170 ? 3.488 2.262 -9.164 1 97.69 170 GLN B O 1
ATOM 2779 N N . ARG B 1 171 ? 1.509 1.224 -9.328 1 98.38 171 ARG B N 1
ATOM 2780 C CA . ARG B 1 171 ? 1.189 1.818 -10.625 1 98.38 171 ARG B CA 1
ATOM 2781 C C . ARG B 1 171 ? 1.047 3.332 -10.508 1 98.38 171 ARG B C 1
ATOM 2783 O O . ARG B 1 171 ? 1.536 4.074 -11.367 1 98.38 171 ARG B O 1
ATOM 2790 N N . LEU B 1 172 ? 0.39 3.809 -9.531 1 97.19 172 LEU B N 1
ATOM 2791 C CA . LEU B 1 172 ? 0.184 5.242 -9.352 1 97.19 172 LEU B CA 1
ATOM 2792 C C . LEU B 1 172 ? 1.502 5.945 -9.047 1 97.19 172 LEU B C 1
ATOM 2794 O O . LEU B 1 172 ? 1.731 7.066 -9.516 1 97.19 172 LEU B O 1
ATOM 2798 N N . MET B 1 173 ? 2.369 5.301 -8.266 1 95.75 173 MET B N 1
ATOM 2799 C CA . MET B 1 173 ? 3.648 5.883 -7.867 1 95.75 173 MET B CA 1
ATOM 2800 C C . MET B 1 173 ? 4.633 5.887 -9.031 1 95.75 173 MET B C 1
ATOM 2802 O O . MET B 1 173 ? 5.398 6.84 -9.195 1 95.75 173 MET B O 1
ATOM 2806 N N . THR B 1 174 ? 4.641 4.789 -9.805 1 97 174 THR B N 1
ATOM 2807 C CA . THR B 1 174 ? 5.617 4.594 -10.867 1 97 174 THR B CA 1
ATOM 2808 C C . THR B 1 174 ? 4.949 4 -12.109 1 97 174 THR B C 1
ATOM 2810 O O . THR B 1 174 ? 5.219 2.854 -12.469 1 97 174 THR B O 1
ATOM 2813 N N . PRO B 1 175 ? 4.16 4.797 -12.781 1 95.88 175 PRO B N 1
ATOM 2814 C CA . PRO B 1 175 ? 3.32 4.281 -13.867 1 95.88 175 PRO B CA 1
ATOM 2815 C C . PRO B 1 175 ? 4.137 3.627 -14.984 1 95.88 175 PRO B C 1
ATOM 2817 O O . PRO B 1 175 ? 3.709 2.621 -15.555 1 95.88 175 PRO B O 1
ATOM 2820 N N . ASP B 1 176 ? 5.336 4.031 -15.25 1 95.81 176 ASP B N 1
ATOM 2821 C CA . ASP B 1 176 ? 6.16 3.525 -16.344 1 95.81 176 ASP B CA 1
ATOM 2822 C C . ASP B 1 176 ? 6.746 2.158 -16.016 1 95.81 176 ASP B C 1
ATOM 2824 O O . ASP B 1 176 ? 7.207 1.438 -16.891 1 95.81 176 ASP B O 1
ATOM 2828 N N . LEU B 1 177 ? 6.727 1.812 -14.758 1 97.88 177 LEU B N 1
ATOM 2829 C CA . LEU B 1 177 ? 7.387 0.588 -14.328 1 97.88 177 LEU B CA 1
ATOM 2830 C C . LEU B 1 177 ? 6.375 -0.531 -14.109 1 97.88 177 LEU B C 1
ATOM 2832 O O . LEU B 1 177 ? 6.754 -1.689 -13.922 1 97.88 177 LEU B O 1
ATOM 2836 N N . VAL B 1 178 ? 5.066 -0.18 -14.148 1 98.5 178 VAL B N 1
ATOM 2837 C CA . VAL B 1 178 ? 4.027 -1.16 -13.852 1 98.5 178 VAL B CA 1
ATOM 2838 C C . VAL B 1 178 ? 3.008 -1.189 -14.992 1 98.5 178 VAL B C 1
ATOM 2840 O O . VAL B 1 178 ? 1.868 -0.747 -14.82 1 98.5 178 VAL B O 1
ATOM 2843 N N . PRO B 1 179 ? 3.418 -1.708 -16.109 1 98.19 179 PRO B N 1
ATOM 2844 C CA . PRO B 1 179 ? 2.471 -1.787 -17.219 1 98.19 179 PRO B CA 1
ATOM 2845 C C . PRO B 1 179 ? 1.29 -2.711 -16.922 1 98.19 179 PRO B C 1
ATOM 2847 O O . PRO B 1 179 ? 1.318 -3.465 -15.953 1 98.19 179 PRO B O 1
ATOM 2850 N N . ASP B 1 180 ? 0.259 -2.652 -17.812 1 98.62 180 ASP B N 1
ATOM 2851 C CA . ASP B 1 180 ? -0.955 -3.443 -17.625 1 98.62 180 ASP B CA 1
ATOM 2852 C C . ASP B 1 180 ? -0.632 -4.934 -17.547 1 98.62 180 ASP B C 1
ATOM 2854 O O . ASP B 1 180 ? -1.31 -5.684 -16.844 1 98.62 180 ASP B O 1
ATOM 2858 N N . GLU B 1 181 ? 0.379 -5.324 -18.203 1 98 181 GLU B N 1
ATOM 2859 C CA . GLU B 1 181 ? 0.783 -6.727 -18.25 1 98 181 GLU B CA 1
ATOM 2860 C C . GLU B 1 181 ? 1.097 -7.262 -16.859 1 98 181 GLU B C 1
ATOM 2862 O O . GLU B 1 181 ? 0.857 -8.438 -16.578 1 98 181 GLU B O 1
ATOM 2867 N N . VAL B 1 182 ? 1.618 -6.457 -15.992 1 98.38 182 VAL B N 1
ATOM 2868 C CA . VAL B 1 182 ? 1.956 -6.855 -14.625 1 98.38 182 VAL B CA 1
ATOM 2869 C C . VAL B 1 182 ? 0.688 -7.25 -13.875 1 98.38 182 VAL B C 1
ATOM 2871 O O . VAL B 1 182 ? 0.685 -8.227 -13.117 1 98.38 182 VAL B O 1
ATOM 2874 N N . PHE B 1 183 ? -0.426 -6.473 -14.086 1 98.62 183 PHE B N 1
ATOM 2875 C CA . PHE B 1 183 ? -1.696 -6.785 -13.438 1 98.62 183 PHE B CA 1
ATOM 2876 C C . PHE B 1 183 ? -2.213 -8.148 -13.898 1 98.62 183 PHE B C 1
ATOM 2878 O O . PHE B 1 183 ? -2.584 -8.984 -13.07 1 98.62 183 PHE B O 1
ATOM 2885 N N . TYR B 1 184 ? -2.205 -8.328 -15.195 1 97.94 184 TYR B N 1
ATOM 2886 C CA . TYR B 1 184 ? -2.717 -9.578 -15.742 1 97.94 184 TYR B CA 1
ATOM 2887 C C . TYR B 1 184 ? -1.859 -10.758 -15.305 1 97.94 184 TYR B C 1
ATOM 2889 O O . TYR B 1 184 ? -2.383 -11.805 -14.922 1 97.94 184 TYR B O 1
ATOM 2897 N N . ALA B 1 185 ? -0.548 -10.594 -15.305 1 96.69 185 ALA B N 1
ATOM 2898 C CA . ALA B 1 185 ? 0.362 -11.656 -14.898 1 96.69 185 ALA B CA 1
ATOM 2899 C C . ALA B 1 185 ? 0.175 -12 -13.422 1 96.69 185 ALA B C 1
ATOM 2901 O O . ALA B 1 185 ? 0.176 -13.18 -13.047 1 96.69 185 ALA B O 1
ATOM 2902 N N . ALA B 1 186 ? 0.027 -11.008 -12.578 1 97.31 186 ALA B N 1
ATOM 2903 C CA . ALA B 1 186 ? -0.113 -11.203 -11.141 1 97.31 186 ALA B CA 1
ATOM 2904 C C . ALA B 1 186 ? -1.37 -12 -10.812 1 97.31 186 ALA B C 1
ATOM 2906 O O . ALA B 1 186 ? -1.312 -12.992 -10.078 1 97.31 186 ALA B O 1
ATOM 2907 N N . PHE B 1 187 ? -2.479 -11.578 -11.406 1 96.75 187 PHE B N 1
ATOM 2908 C CA . PHE B 1 187 ? -3.732 -12.266 -11.125 1 96.75 187 PHE B CA 1
ATOM 2909 C C . PHE B 1 187 ? -3.74 -13.656 -11.75 1 96.75 187 PHE B C 1
ATOM 2911 O O . PHE B 1 187 ? -4.281 -14.602 -11.172 1 96.75 187 PHE B O 1
ATOM 2918 N N . ALA B 1 188 ? -3.166 -13.805 -12.938 1 94.56 188 ALA B N 1
ATOM 2919 C CA . ALA B 1 188 ? -3.074 -15.109 -13.578 1 94.56 188 ALA B CA 1
ATOM 2920 C C . ALA B 1 188 ? -2.27 -16.078 -12.711 1 94.56 188 ALA B C 1
ATOM 2922 O O . ALA B 1 188 ? -2.586 -17.266 -12.648 1 94.56 188 ALA B O 1
ATOM 2923 N N . ALA B 1 189 ? -1.244 -15.547 -12.094 1 92.25 189 ALA B N 1
ATOM 2924 C CA . ALA B 1 189 ? -0.38 -16.391 -11.266 1 92.25 189 ALA B CA 1
ATOM 2925 C C . ALA B 1 189 ? -1.141 -16.938 -10.062 1 92.25 189 ALA B C 1
ATOM 2927 O O . ALA B 1 189 ? -0.812 -18.016 -9.562 1 92.25 189 ALA B O 1
ATOM 2928 N N . LEU B 1 190 ? -2.172 -16.25 -9.57 1 89.75 190 LEU B N 1
ATOM 2929 C CA . LEU B 1 190 ? -2.988 -16.75 -8.469 1 89.75 190 LEU B CA 1
ATOM 2930 C C . LEU B 1 190 ? -3.809 -17.953 -8.906 1 89.75 190 LEU B C 1
ATOM 2932 O O . LEU B 1 190 ? -4.262 -18.734 -8.07 1 89.75 190 LEU B O 1
ATOM 2936 N N . ALA B 1 191 ? -4.246 -17.984 -10.203 1 82.88 191 ALA B N 1
ATOM 2937 C CA . ALA B 1 191 ? -5.145 -19 -10.734 1 82.88 191 ALA B CA 1
ATOM 2938 C C . ALA B 1 191 ? -4.367 -20.266 -11.125 1 82.88 191 ALA B C 1
ATOM 2940 O O . ALA B 1 191 ? -4.965 -21.297 -11.438 1 82.88 191 ALA B O 1
ATOM 2941 N N . SER B 1 192 ? -3.053 -20.203 -11.273 1 63.69 192 SER B N 1
ATOM 2942 C CA . SER B 1 192 ? -2.352 -21.359 -11.844 1 63.69 192 SER B CA 1
ATOM 2943 C C . SER B 1 192 ? -2.588 -22.609 -11.016 1 63.69 192 SER B C 1
ATOM 2945 O O . SER B 1 192 ? -2.502 -22.578 -9.781 1 63.69 192 SER B O 1
ATOM 2947 N N . PRO B 1 193 ? -3.41 -23.625 -11.594 1 50.78 193 PRO B N 1
ATOM 2948 C CA . PRO B 1 193 ? -3.811 -24.922 -11.023 1 50.78 193 PRO B CA 1
ATOM 2949 C C . PRO B 1 193 ? -2.684 -25.594 -10.25 1 50.78 193 PRO B C 1
ATOM 2951 O O . PRO B 1 193 ? -1.51 -25.438 -10.602 1 50.78 193 PRO B O 1
ATOM 2954 N N . GLN B 1 194 ? -2.73 -25.688 -8.875 1 42.09 194 GLN B N 1
ATOM 2955 C CA . GLN B 1 194 ? -1.924 -26.656 -8.148 1 42.09 194 GLN B CA 1
ATOM 2956 C C . GLN B 1 194 ? -1.956 -28.016 -8.836 1 42.09 194 GLN B C 1
ATOM 2958 O O . GLN B 1 194 ? -2.963 -28.391 -9.438 1 42.09 194 GLN B O 1
#

Solvent-accessible surface area (backbone atoms only — not comparable to full-atom values): 20574 Å² total; per-residue (Å²): 111,68,63,58,51,49,51,51,51,49,51,50,49,49,50,51,51,44,40,47,50,25,41,52,53,44,29,72,73,63,33,69,88,67,56,48,66,60,55,22,16,52,68,48,73,44,49,64,65,57,44,55,73,74,28,90,44,65,64,55,46,52,51,53,45,47,52,66,59,60,57,84,85,76,49,80,70,62,88,87,58,49,53,50,53,45,27,45,29,44,29,50,41,52,62,68,42,43,72,59,42,60,74,32,41,42,59,52,29,40,50,51,23,50,28,74,76,28,71,69,51,25,54,52,50,35,53,53,49,50,52,50,44,52,53,44,15,54,50,45,53,70,73,49,56,92,81,56,55,94,54,58,38,76,45,44,38,52,41,51,50,19,33,50,51,14,45,51,53,47,26,72,59,30,52,91,78,44,51,72,63,42,44,45,52,47,32,40,26,54,39,28,56,118,110,70,64,57,51,50,52,52,50,49,50,49,50,50,50,50,50,44,39,47,50,27,41,52,53,45,26,72,73,64,32,68,87,68,56,48,64,61,56,22,16,52,67,50,72,45,48,63,65,57,44,54,72,74,27,88,44,65,64,54,45,51,51,52,45,46,52,68,58,58,57,85,85,76,50,79,69,64,87,88,57,50,54,51,53,46,27,45,28,45,28,51,41,53,62,69,42,43,71,58,42,61,75,32,41,42,59,52,30,41,48,50,22,50,26,75,76,29,71,70,52,26,54,53,50,35,53,53,50,50,51,50,45,52,52,44,14,52,51,45,54,71,72,47,56,92,82,56,55,94,53,57,39,76,45,43,38,51,40,50,51,18,34,51,51,14,44,51,52,47,27,71,58,29,52,90,80,44,49,72,64,43,44,46,50,46,32,40,27,54,39,27,56,119

InterPro domains:
  IPR001647 DNA-binding HTH domain, TetR-type [PF00440] (19-65)
  IPR001647 DNA-binding HTH domain, TetR-type [PR00455] (19-32)
  IPR001647 DNA-binding HTH domain, TetR-type [PR00455] (40-63)
  IPR001647 DNA-binding HTH domain, TetR-type [PS50977] (13-73)
  IPR009057 Homedomain-like superfamily [SSF46689] (8-72)
  IPR036271 Tetracyclin repressor-like, C-terminal domain superfamily [SSF48498] (86-190)
  IPR050109 HTH-type, TetR-like transcriptional regulator [PTHR30055] (5-190)

Nearest PDB structures (foldseek):
  5nz0-assembly1_A-2  TM=6.088E-01  e=6.175E-04  Mycobacterium tuberculosis H37Rv
  4dw6-assembly1_A  TM=5.445E-01  e=4.340E-04  Mycobacterium tuberculosis
  2jk3-assembly1_A  TM=5.916E-01  e=1.075E-03  Bacillus cereus
  2jj7-assembly1_A  TM=4.789E-01  e=1.608E-03  Bacillus cereus
  2wv1-assembly1_B  TM=5.074E-01  e=3.095E-03  Bacillus cereus